Protein AF-0000000066222206 (afdb_homodimer)

Structure (mmCIF, N/CA/C/O backbone):
data_AF-0000000066222206-model_v1
#
loop_
_entity.id
_entity.type
_entity.pdbx_description
1 polymer 'Oxidoreductase swnR'
#
loop_
_atom_site.group_PDB
_atom_site.id
_atom_site.type_symbol
_atom_site.label_atom_id
_atom_site.label_alt_id
_atom_site.label_comp_id
_atom_site.label_asym_id
_atom_site.label_entity_id
_atom_site.label_seq_id
_atom_site.pdbx_PDB_ins_code
_atom_site.Cartn_x
_atom_site.Cartn_y
_atom_site.Cartn_z
_atom_site.occupancy
_atom_site.B_iso_or_equiv
_atom_site.auth_seq_id
_atom_site.auth_comp_id
_atom_site.auth_asym_id
_atom_site.auth_atom_id
_atom_site.pdbx_PDB_model_num
ATOM 1 N N . MET A 1 1 ? 0.077 32.625 26.391 1 94.25 1 MET A N 1
ATOM 2 C CA . MET A 1 1 ? 1.088 33.031 25.438 1 94.25 1 MET A CA 1
ATOM 3 C C . MET A 1 1 ? 0.457 33.844 24.312 1 94.25 1 MET A C 1
ATOM 5 O O . MET A 1 1 ? -0.756 33.812 24.094 1 94.25 1 MET A O 1
ATOM 9 N N . LYS A 1 2 ? 1.251 34.688 23.719 1 97.19 2 LYS A N 1
ATOM 10 C CA . LYS A 1 2 ? 0.819 35.375 22.5 1 97.19 2 LYS A CA 1
ATOM 11 C C . LYS A 1 2 ? 1.264 34.625 21.266 1 97.19 2 LYS A C 1
ATOM 13 O O . LYS A 1 2 ? 2.455 34.375 21.078 1 97.19 2 LYS A O 1
ATOM 18 N N . VAL A 1 3 ? 0.288 34.25 20.453 1 98.44 3 VAL A N 1
ATOM 19 C CA . VAL A 1 3 ? 0.527 33.344 19.328 1 98.44 3 VAL A CA 1
ATOM 20 C C . VAL A 1 3 ? 0.084 34 18.031 1 98.44 3 VAL A C 1
ATOM 22 O O . VAL A 1 3 ? -1.02 34.562 17.953 1 98.44 3 VAL A O 1
ATOM 25 N N . ALA A 1 4 ? 0.95 34 17.062 1 98.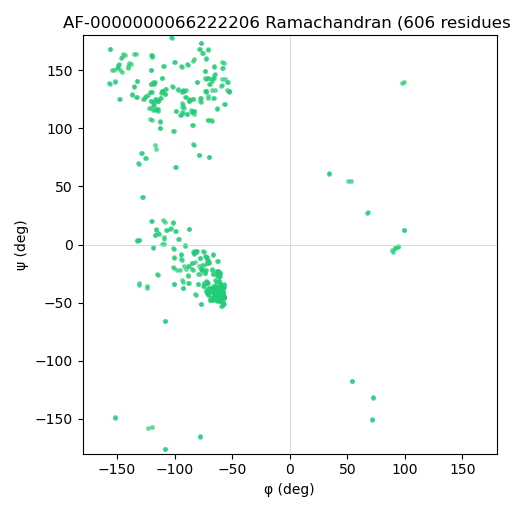56 4 ALA A N 1
ATOM 26 C CA . ALA A 1 4 ? 0.581 34.438 15.719 1 98.56 4 ALA A CA 1
ATOM 27 C C . ALA A 1 4 ? 0.076 33.281 14.859 1 98.56 4 ALA A C 1
ATOM 29 O O . ALA A 1 4 ? 0.661 32.219 14.867 1 98.56 4 ALA A O 1
ATOM 30 N N . ILE A 1 5 ? -1.009 33.469 14.195 1 98.12 5 ILE A N 1
ATOM 31 C CA . ILE A 1 5 ? -1.545 32.5 13.242 1 98.12 5 ILE A CA 1
ATOM 32 C C . ILE A 1 5 ? -1.511 33.094 11.836 1 98.12 5 ILE A C 1
ATOM 34 O O . ILE A 1 5 ? -2.152 34.125 11.57 1 98.12 5 ILE A O 1
ATOM 38 N N . ALA A 1 6 ? -0.729 32.5 10.992 1 97.81 6 ALA A N 1
ATOM 39 C CA . ALA A 1 6 ? -0.676 32.938 9.609 1 97.81 6 ALA A CA 1
ATOM 40 C C . ALA A 1 6 ? -1.799 32.344 8.781 1 97.81 6 ALA A C 1
ATOM 42 O O . ALA A 1 6 ? -1.793 31.125 8.516 1 97.81 6 ALA A O 1
ATOM 43 N N . GLY A 1 7 ? -2.656 33.125 8.32 1 94.81 7 GLY A N 1
ATOM 44 C CA . GLY A 1 7 ? -3.783 32.656 7.535 1 94.81 7 GLY A CA 1
ATOM 45 C C . GLY A 1 7 ? -5.059 32.5 8.344 1 94.81 7 GLY A C 1
ATOM 46 O O . GLY A 1 7 ? -5.02 32.094 9.508 1 94.81 7 GLY A O 1
ATOM 47 N N . TYR A 1 8 ? -6.086 32.875 7.773 1 91.38 8 TYR A N 1
ATOM 48 C CA . TYR A 1 8 ? -7.41 32.688 8.359 1 91.38 8 TYR A CA 1
ATOM 49 C C . TYR A 1 8 ? -8.258 31.75 7.492 1 91.38 8 TYR A C 1
ATOM 51 O O . TYR A 1 8 ? -9.062 32.219 6.68 1 91.38 8 TYR A O 1
ATOM 59 N N . GLY A 1 9 ? -8.039 30.5 7.699 1 87.94 9 GLY A N 1
ATOM 60 C CA . GLY A 1 9 ? -8.773 29.484 6.965 1 87.94 9 GLY A CA 1
ATOM 61 C C . GLY A 1 9 ? -9.578 28.562 7.863 1 87.94 9 GLY A C 1
ATOM 62 O O . GLY A 1 9 ? -9.977 28.953 8.961 1 87.94 9 GLY A O 1
ATOM 63 N N . ASP A 1 10 ? -9.891 27.406 7.414 1 92.62 10 ASP A N 1
ATOM 64 C CA . ASP A 1 10 ? -10.773 26.422 8.047 1 92.62 10 ASP A CA 1
ATOM 65 C C . ASP A 1 10 ? -10.266 26.047 9.438 1 92.62 10 ASP A C 1
ATOM 67 O O . ASP A 1 10 ? -10.977 26.219 10.43 1 92.62 10 ASP A O 1
ATOM 71 N N . LEU A 1 11 ? -9.039 25.703 9.508 1 95.62 11 LEU A N 1
ATOM 72 C CA . LEU A 1 11 ? -8.477 25.234 10.766 1 95.62 11 LEU A CA 1
ATOM 73 C C . LEU A 1 11 ? -8.32 26.375 11.758 1 95.62 11 LEU A C 1
ATOM 75 O O . LEU A 1 11 ? -8.477 26.188 12.961 1 95.62 11 LEU A O 1
ATOM 79 N N . THR A 1 12 ? -8.031 27.578 11.234 1 96.25 12 THR A N 1
ATOM 80 C CA . THR A 1 12 ? -7.805 28.734 12.094 1 96.25 12 THR A CA 1
ATOM 81 C C . THR A 1 12 ? -9.047 29.047 12.93 1 96.25 12 THR A C 1
ATOM 83 O O . THR A 1 12 ? -8.93 29.484 14.07 1 96.25 12 THR A O 1
ATOM 86 N N . ARG A 1 13 ? -10.195 28.812 12.383 1 95 13 ARG A N 1
ATOM 87 C CA . ARG A 1 13 ? -11.43 29.078 13.117 1 95 13 ARG A CA 1
ATOM 88 C C . ARG A 1 13 ? -11.516 28.219 14.375 1 95 13 ARG A C 1
ATOM 90 O O . ARG A 1 13 ? -11.922 28.688 15.438 1 95 13 ARG A O 1
ATOM 97 N N . TYR A 1 14 ? -11.125 26.953 14.273 1 97.25 14 TYR A N 1
ATOM 98 C CA . TYR A 1 14 ? -11.055 26.078 15.438 1 97.25 14 TYR A CA 1
ATOM 99 C C . TYR A 1 14 ? -9.992 26.562 16.422 1 97.25 14 TYR A C 1
ATOM 101 O O . TYR A 1 14 ? -10.219 26.562 17.641 1 97.25 14 TYR A O 1
ATOM 109 N N . ILE A 1 15 ? -8.852 26.984 15.852 1 97.75 15 ILE A N 1
ATOM 110 C CA . ILE A 1 15 ? -7.734 27.438 16.672 1 97.75 15 ILE A CA 1
ATOM 111 C C . ILE A 1 15 ? -8.164 28.656 17.5 1 97.75 15 ILE A C 1
ATOM 113 O O . ILE A 1 15 ? -7.898 28.719 18.703 1 97.75 15 ILE A O 1
ATOM 117 N N . CYS A 1 16 ? -8.859 29.578 16.859 1 96.25 16 CYS A N 1
ATOM 118 C CA . CYS A 1 16 ? -9.312 30.797 17.531 1 96.25 16 CYS A CA 1
ATOM 119 C C . CYS A 1 16 ? -10.172 30.438 18.75 1 96.25 16 CYS A C 1
ATOM 121 O O . CYS A 1 16 ? -9.961 30.969 19.844 1 96.25 16 CYS A O 1
ATOM 123 N N . GLU A 1 17 ? -11.062 29.516 18.562 1 95.75 17 GLU A N 1
ATOM 124 C CA . GLU A 1 17 ? -11.969 29.141 19.641 1 95.75 17 GLU A CA 1
ATOM 125 C C . GLU A 1 17 ? -11.227 28.422 20.766 1 95.75 17 GLU A C 1
ATOM 127 O O . GLU A 1 17 ? -11.352 28.781 21.938 1 95.75 17 GLU A O 1
ATOM 132 N N . GLU A 1 18 ? -10.414 27.469 20.469 1 96.94 18 GLU A N 1
ATOM 133 C CA . GLU A 1 18 ? -9.812 26.594 21.469 1 96.94 18 GLU A CA 1
ATOM 134 C C . GLU A 1 18 ? -8.625 27.266 22.156 1 96.94 18 GLU A C 1
ATOM 136 O O . GLU A 1 18 ? -8.367 27.031 23.344 1 96.94 18 GLU A O 1
ATOM 141 N N . PHE A 1 19 ? -7.891 28.094 21.375 1 97.81 19 PHE A N 1
ATOM 142 C CA . PHE A 1 19 ? -6.727 28.766 21.953 1 97.81 19 PHE A CA 1
ATOM 143 C C . PHE A 1 19 ? -7.152 29.844 22.938 1 97.81 19 PHE A C 1
ATOM 145 O O . PHE A 1 19 ? -6.551 29.984 24 1 97.81 19 PHE A O 1
ATOM 152 N N . VAL A 1 20 ? -8.195 30.594 22.578 1 96.56 20 VAL A N 1
ATOM 153 C CA . VAL A 1 20 ? -8.703 31.609 23.484 1 96.56 20 VAL A CA 1
ATOM 154 C C . VAL A 1 20 ? -9.227 30.953 24.766 1 96.56 20 VAL A C 1
ATOM 156 O O . VAL A 1 20 ? -8.969 31.422 25.875 1 96.56 20 VAL A O 1
ATOM 159 N N . GLN A 1 21 ? -9.922 29.844 24.609 1 95.62 21 GLN A N 1
ATOM 160 C CA . GLN A 1 21 ? -10.422 29.094 25.766 1 95.62 21 GLN A CA 1
ATOM 161 C C . GLN A 1 21 ? -9.273 28.594 26.641 1 95.62 21 GLN A C 1
ATOM 163 O O . GLN A 1 21 ? -9.406 28.531 27.859 1 95.62 21 GLN A O 1
ATOM 168 N N . ALA A 1 22 ? -8.148 28.312 26.047 1 96.12 22 ALA A N 1
ATOM 169 C CA . ALA A 1 22 ? -6.98 27.812 26.766 1 96.12 22 ALA A CA 1
ATOM 170 C C . ALA A 1 22 ? -6.18 28.953 27.375 1 96.12 22 ALA A C 1
ATOM 172 O O . ALA A 1 22 ? -5.176 28.719 28.062 1 96.12 22 ALA A O 1
ATOM 173 N N . GLY A 1 23 ? -6.555 30.188 27.062 1 96.19 23 GLY A N 1
ATOM 174 C CA . GLY A 1 23 ? -5.953 31.328 27.719 1 96.19 23 GLY A CA 1
ATOM 175 C C . GLY A 1 23 ? -4.867 32 26.906 1 96.19 23 GLY A C 1
ATOM 176 O O . GLY A 1 23 ? -4.117 32.844 27.406 1 96.19 23 GLY A O 1
ATOM 177 N N . HIS A 1 24 ? -4.766 31.672 25.656 1 97.31 24 HIS A N 1
ATOM 178 C CA . HIS A 1 24 ? -3.775 32.281 24.781 1 97.31 24 HIS A CA 1
ATOM 179 C C . HIS A 1 24 ? -4.332 33.562 24.125 1 97.31 24 HIS A C 1
ATOM 181 O O . HIS A 1 24 ? -5.547 33.719 24.016 1 97.31 24 HIS A O 1
ATOM 187 N N . GLU A 1 25 ? -3.49 34.406 23.781 1 97.44 25 GLU A N 1
ATOM 188 C CA . GLU A 1 25 ? -3.809 35.562 22.938 1 97.44 25 GLU A CA 1
ATOM 189 C C . GLU A 1 25 ? -3.363 35.344 21.5 1 97.44 25 GLU A C 1
ATOM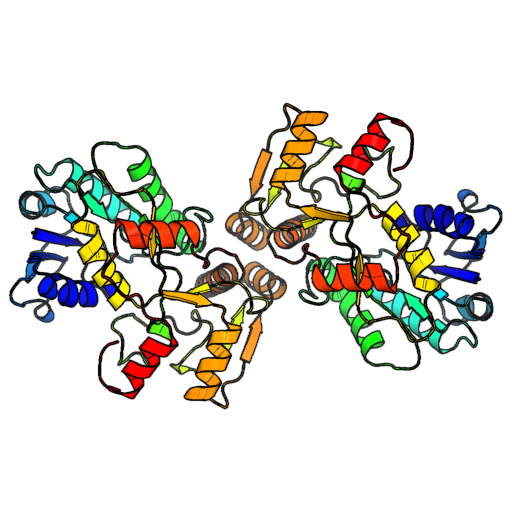 191 O O . GLU A 1 25 ? -2.256 34.875 21.25 1 97.44 25 GLU A O 1
ATOM 196 N N . LEU A 1 26 ? -4.254 35.719 20.609 1 97.69 26 LEU A N 1
ATOM 197 C CA . LEU A 1 26 ? -3.969 35.375 19.219 1 97.69 26 LEU A CA 1
ATOM 198 C C . LEU A 1 26 ? -3.842 36.656 18.375 1 97.69 26 LEU A C 1
ATOM 200 O O . LEU A 1 26 ? -4.57 37.625 18.578 1 97.69 26 LEU A O 1
ATOM 204 N N . VAL A 1 27 ? -2.91 36.625 17.5 1 97.06 27 VAL A N 1
ATOM 205 C CA . VAL A 1 27 ? -2.818 37.625 16.422 1 97.06 27 VAL A CA 1
ATOM 206 C C . VAL A 1 27 ? -2.943 36.938 15.07 1 97.06 27 VAL A C 1
ATOM 208 O O . VAL A 1 27 ? -2.092 36.125 14.703 1 97.06 27 VAL A O 1
ATOM 211 N N . ILE A 1 28 ? -3.961 37.25 14.359 1 97.25 28 ILE A N 1
ATOM 212 C CA . ILE A 1 28 ? -4.203 36.625 13.07 1 97.25 28 ILE A CA 1
ATOM 213 C C . ILE A 1 28 ? -3.57 37.438 11.953 1 97.25 28 ILE A C 1
ATOM 215 O O . ILE A 1 28 ? -3.928 38.625 11.766 1 97.25 28 ILE A O 1
ATOM 219 N N . LEU A 1 29 ? -2.611 36.844 11.25 1 96.94 29 LEU A N 1
ATOM 220 C CA . LEU A 1 29 ? -1.993 37.469 10.086 1 96.94 29 LEU A CA 1
ATOM 221 C C . LEU A 1 29 ? -2.836 37.25 8.836 1 96.94 29 LEU A C 1
ATOM 223 O O . LEU A 1 29 ? -3.035 36.125 8.406 1 96.94 29 LEU A O 1
ATOM 227 N N . THR A 1 30 ? -3.359 38.281 8.281 1 94.62 30 THR A N 1
ATOM 228 C CA . THR A 1 30 ? -4.238 38.188 7.121 1 94.62 30 THR A CA 1
ATOM 229 C C . THR A 1 30 ? -3.941 39.312 6.125 1 94.62 30 THR A C 1
ATOM 231 O O . THR A 1 30 ? -3.371 40.344 6.488 1 94.62 30 THR A O 1
ATOM 234 N N . ARG A 1 31 ? -4.309 39.062 4.848 1 93.06 31 ARG A N 1
ATOM 235 C CA . ARG A 1 31 ? -4.035 40.062 3.799 1 93.06 31 ARG A CA 1
ATOM 236 C C . ARG A 1 31 ? -5.062 41.188 3.82 1 93.06 31 ARG A C 1
ATOM 238 O O . ARG A 1 31 ? -4.801 42.281 3.309 1 93.06 31 ARG A O 1
ATOM 245 N N . SER A 1 32 ? -6.277 40.875 4.336 1 91.69 32 SER A N 1
ATOM 246 C CA . SER A 1 32 ? -7.34 41.875 4.441 1 91.69 32 SER A CA 1
ATOM 247 C C . SER A 1 32 ? -8.102 41.719 5.758 1 91.69 32 SER A C 1
ATOM 249 O O . SER A 1 32 ? -8.172 40.625 6.328 1 91.69 32 SER A O 1
ATOM 251 N N . PHE A 1 33 ? -8.578 42.781 6.145 1 90.06 33 PHE A N 1
ATOM 252 C CA . PHE A 1 33 ? -9.305 42.812 7.41 1 90.06 33 PHE A CA 1
ATOM 253 C C . PHE A 1 33 ? -10.562 41.969 7.336 1 90.06 33 PHE A C 1
ATOM 255 O O . PHE A 1 33 ? -11.297 42 6.348 1 90.06 33 PHE A O 1
ATOM 262 N N . LYS A 1 34 ? -10.758 41.156 8.328 1 88.06 34 LYS A N 1
ATOM 263 C CA . LYS A 1 34 ? -11.93 40.281 8.43 1 88.06 34 LYS A CA 1
ATOM 264 C C . LYS A 1 34 ? -12.727 40.594 9.703 1 88.06 34 LYS A C 1
ATOM 266 O O . LYS A 1 34 ? -12.359 40.125 10.789 1 88.06 34 LYS A O 1
ATOM 271 N N . PRO A 1 35 ? -13.828 41.188 9.609 1 85.81 35 PRO A N 1
ATOM 272 C CA . PRO A 1 35 ? -14.609 41.562 10.781 1 85.81 35 PRO A CA 1
ATOM 273 C C . PRO A 1 35 ? -15.031 40.375 11.633 1 85.81 35 PRO A C 1
ATOM 275 O O . PRO A 1 35 ? -15.188 40.531 12.852 1 85.81 35 PRO A O 1
ATOM 278 N N . GLN A 1 36 ? -15.125 39.219 11.07 1 83.31 36 GLN A N 1
ATOM 279 C CA . GLN A 1 36 ? -15.633 38.031 11.758 1 83.31 36 GLN A CA 1
ATOM 280 C C . GLN A 1 36 ? -14.625 37.5 12.773 1 83.31 36 GLN A C 1
ATOM 282 O O . GLN A 1 36 ? -14.961 36.688 13.633 1 83.31 36 GLN A O 1
ATOM 287 N N . ILE A 1 37 ? -13.461 38.031 12.695 1 83.69 37 ILE A N 1
ATOM 288 C CA . ILE A 1 37 ? -12.391 37.531 13.555 1 83.69 37 ILE A CA 1
ATOM 289 C C . ILE A 1 37 ? -12.352 38.344 14.852 1 83.69 37 ILE A C 1
ATOM 291 O O . ILE A 1 37 ? -11.836 37.844 15.867 1 83.69 37 ILE A O 1
ATOM 295 N N . GLU A 1 38 ? -12.883 39.438 14.906 1 78.62 38 GLU A N 1
ATOM 296 C CA . GLU A 1 38 ? -12.727 40.344 16.047 1 78.62 38 GLU A CA 1
ATOM 297 C C . GLU A 1 38 ? -13.43 39.781 17.281 1 78.62 38 GLU A C 1
ATOM 299 O O . GLU A 1 38 ? -14.656 39.625 17.297 1 78.62 38 GLU A O 1
ATOM 304 N N . SER A 1 39 ? -12.711 39.344 18.172 1 85.81 39 SER A N 1
ATOM 305 C CA . SER A 1 39 ? -13.156 38.812 19.469 1 85.81 39 SER A CA 1
ATOM 306 C C . SER A 1 39 ? -12.109 39.062 20.547 1 85.81 39 SER A C 1
ATOM 308 O O . SER A 1 39 ? -10.93 39.281 20.234 1 85.81 39 SER A O 1
ATOM 310 N N . PRO A 1 40 ? -12.594 39.125 21.812 1 89.31 40 PRO A N 1
ATOM 311 C CA . PRO A 1 40 ? -11.586 39.281 22.875 1 89.31 40 PRO A CA 1
ATOM 312 C C . PRO A 1 40 ? -10.492 38.219 22.797 1 89.31 40 PRO A C 1
ATOM 314 O O . PRO A 1 40 ? -10.789 37.031 22.594 1 89.31 40 PRO A O 1
ATOM 317 N N . GLY A 1 41 ? -9.32 38.625 22.875 1 93.75 41 GLY A N 1
ATOM 318 C CA . GLY A 1 41 ? -8.188 37.719 22.859 1 93.75 41 GLY A CA 1
ATOM 319 C C . GLY A 1 41 ? -7.637 37.469 21.469 1 93.75 41 GLY A C 1
ATOM 320 O O . GLY A 1 41 ? -6.609 36.812 21.312 1 93.75 41 GLY A O 1
ATOM 321 N N . ILE A 1 42 ? -8.312 38.062 20.5 1 96.31 42 ILE A N 1
ATOM 322 C CA . ILE A 1 42 ? -7.875 37.875 19.109 1 96.31 42 ILE A CA 1
ATOM 323 C C . ILE A 1 42 ? -7.691 39.219 18.453 1 96.31 42 ILE A C 1
ATOM 325 O O . ILE A 1 42 ? -8.602 40.062 18.453 1 96.31 42 ILE A O 1
ATOM 329 N N . SER A 1 43 ? -6.629 39.5 17.922 1 94.81 43 SER A N 1
ATOM 330 C CA . SER A 1 43 ? -6.359 40.688 17.109 1 94.81 43 SER A CA 1
ATOM 331 C C . SER A 1 43 ? -5.945 40.281 15.695 1 94.81 43 SER A C 1
ATOM 333 O O . SER A 1 43 ? -5.656 39.125 15.43 1 94.81 43 SER A O 1
ATOM 335 N N . GLN A 1 44 ? -6.023 41.219 14.82 1 95.31 44 GLN A N 1
ATOM 336 C CA . GLN A 1 44 ? -5.629 41 13.438 1 95.31 44 GLN A CA 1
ATOM 337 C C . GLN A 1 44 ? -4.449 41.875 13.047 1 95.31 44 GLN A C 1
ATOM 339 O O . GLN A 1 44 ? -4.344 43.031 13.516 1 95.31 44 GLN A O 1
ATOM 344 N N . ALA A 1 45 ? -3.586 41.375 12.344 1 95.38 45 ALA A N 1
ATOM 345 C CA . ALA A 1 45 ? -2.496 42.125 11.734 1 95.38 45 ALA A CA 1
ATOM 346 C C . ALA A 1 45 ? -2.504 41.969 10.211 1 95.38 45 ALA A C 1
ATOM 348 O O . ALA A 1 45 ? -2.359 40.875 9.695 1 95.38 45 ALA A O 1
ATOM 349 N N . ILE A 1 46 ? -2.691 43.062 9.516 1 95.69 46 ILE A N 1
ATOM 350 C CA . ILE A 1 46 ? -2.727 43.062 8.055 1 95.69 46 ILE A CA 1
ATOM 351 C C . ILE A 1 46 ? -1.306 42.969 7.508 1 95.69 46 ILE A C 1
ATOM 353 O O . ILE A 1 46 ? -0.425 43.719 7.914 1 95.69 46 ILE A O 1
ATOM 357 N N . THR A 1 47 ? -1.08 41.969 6.621 1 96.38 47 THR A N 1
ATOM 358 C CA . THR A 1 47 ? 0.254 41.75 6.078 1 96.38 47 THR A CA 1
ATOM 359 C C . THR A 1 47 ? 0.173 41.219 4.641 1 96.38 47 THR A C 1
ATOM 361 O O . THR A 1 47 ? -0.817 40.594 4.258 1 96.38 47 THR A O 1
ATOM 364 N N . ASP A 1 48 ? 1.153 41.531 3.84 1 95.25 48 ASP A N 1
ATOM 365 C CA . ASP A 1 48 ? 1.325 40.906 2.531 1 95.25 48 ASP A CA 1
ATOM 366 C C . ASP A 1 48 ? 2.373 39.812 2.58 1 95.25 48 ASP A C 1
ATOM 368 O O . ASP A 1 48 ? 2.881 39.375 1.542 1 95.25 48 ASP A O 1
ATOM 372 N N . TYR A 1 49 ? 2.777 39.438 3.793 1 95.88 49 TYR A N 1
ATOM 373 C CA . TYR A 1 49 ? 3.676 38.312 4.094 1 95.88 49 TYR A CA 1
ATOM 374 C C . TYR A 1 49 ? 5.082 38.594 3.578 1 95.88 49 TYR A C 1
ATOM 376 O O . TYR A 1 49 ? 5.777 37.688 3.125 1 95.88 49 TYR A O 1
ATOM 384 N N . THR A 1 50 ? 5.445 39.875 3.5 1 96.44 50 THR A N 1
ATOM 385 C CA . THR A 1 50 ? 6.844 40.281 3.371 1 96.44 50 THR A CA 1
ATOM 386 C C . THR A 1 50 ? 7.512 40.344 4.738 1 96.44 50 THR A C 1
ATOM 388 O O . THR A 1 50 ? 6.836 40.469 5.762 1 96.44 50 THR A O 1
ATOM 391 N N . ILE A 1 51 ? 8.773 40.25 4.676 1 96.19 51 ILE A N 1
ATOM 392 C CA . ILE A 1 51 ? 9.531 40.281 5.926 1 96.19 51 ILE A CA 1
ATOM 393 C C . ILE A 1 51 ? 9.219 41.562 6.691 1 96.19 51 ILE A C 1
ATOM 395 O O . ILE A 1 51 ? 8.961 41.531 7.898 1 96.19 51 ILE A O 1
ATOM 399 N N . SER A 1 52 ? 9.195 42.625 6.039 1 96 52 SER A N 1
ATOM 400 C CA . SER A 1 52 ? 8.992 43.938 6.668 1 96 52 SER A CA 1
ATOM 401 C C . SER A 1 52 ? 7.605 44.031 7.305 1 96 52 SER A C 1
ATOM 403 O O . SER A 1 52 ? 7.445 44.625 8.367 1 96 52 SER A O 1
ATOM 405 N N . SER A 1 53 ? 6.645 43.406 6.703 1 96.5 53 SER A N 1
ATOM 406 C CA . SER A 1 53 ? 5.273 43.531 7.195 1 96.5 53 SER A CA 1
ATOM 407 C C . SER A 1 53 ? 5.043 42.562 8.367 1 96.5 53 SER A C 1
ATOM 409 O O . SER A 1 53 ? 4.086 42.75 9.133 1 96.5 53 SER A O 1
ATOM 411 N N . LEU A 1 54 ? 5.926 41.594 8.562 1 97.56 54 LEU A N 1
ATOM 412 C CA . LEU A 1 54 ? 5.734 40.562 9.594 1 97.56 54 LEU A CA 1
ATOM 413 C C . LEU A 1 54 ? 6.523 40.906 10.852 1 97.56 54 LEU A C 1
ATOM 415 O O . LEU A 1 54 ? 6.184 40.469 11.945 1 97.56 54 LEU A O 1
ATOM 419 N N . LYS A 1 55 ? 7.523 41.719 10.719 1 95.88 55 LYS A N 1
ATOM 420 C CA . LYS A 1 55 ? 8.539 41.938 11.742 1 95.88 55 LYS A CA 1
ATOM 421 C C . LYS A 1 55 ? 7.906 42.469 13.031 1 95.88 55 LYS A C 1
ATOM 423 O O . LYS A 1 55 ? 8.117 41.906 14.109 1 95.88 55 LYS A O 1
ATOM 428 N N . ALA A 1 56 ? 7.141 43.531 12.922 1 94.75 56 ALA A N 1
ATOM 429 C CA . ALA A 1 56 ? 6.586 44.188 14.102 1 94.75 56 ALA A CA 1
ATOM 430 C C . ALA A 1 56 ? 5.648 43.25 14.859 1 94.75 56 ALA A C 1
ATOM 432 O O . ALA A 1 56 ? 5.688 43.156 16.094 1 94.75 56 ALA A O 1
ATOM 433 N N . THR A 1 57 ? 4.793 42.594 14.141 1 95.88 57 THR A N 1
ATOM 434 C CA . THR A 1 57 ? 3.807 41.719 14.758 1 95.88 57 THR A CA 1
ATOM 435 C C . THR A 1 57 ? 4.492 40.531 15.445 1 95.88 57 THR A C 1
ATOM 437 O O . THR A 1 57 ? 4.145 40.188 16.578 1 95.88 57 THR A O 1
ATOM 440 N N . LEU A 1 58 ? 5.488 39.906 14.828 1 97.75 58 LEU A N 1
ATOM 441 C CA . LEU A 1 58 ? 6.125 38.688 15.352 1 97.75 58 LEU A CA 1
ATOM 442 C C . LEU A 1 58 ? 7.062 39.031 16.5 1 97.75 58 LEU A C 1
ATOM 444 O O . LEU A 1 58 ? 7.426 38.156 17.281 1 97.75 58 LEU A O 1
ATOM 448 N N . ALA A 1 59 ? 7.453 40.344 16.625 1 96.5 59 ALA A N 1
ATOM 449 C CA . ALA A 1 59 ? 8.344 40.75 17.703 1 96.5 59 ALA A CA 1
ATOM 450 C C . ALA A 1 59 ? 7.684 40.531 19.062 1 96.5 59 ALA A C 1
ATOM 452 O O . ALA A 1 59 ? 8.375 40.406 20.078 1 96.5 59 ALA A O 1
ATOM 453 N N . ASP A 1 60 ? 6.371 40.5 19.047 1 95.25 60 ASP A N 1
ATOM 454 C CA . ASP A 1 60 ? 5.641 40.406 20.312 1 95.25 60 ASP A CA 1
ATOM 455 C C . ASP A 1 60 ? 4.988 39.031 20.469 1 95.25 60 ASP A C 1
ATOM 457 O O . ASP A 1 60 ? 4.191 38.812 21.375 1 95.25 60 ASP A O 1
ATOM 461 N N . CYS A 1 61 ? 5.227 38.094 19.609 1 97.94 61 CYS A N 1
ATOM 462 C CA . CYS A 1 61 ? 4.645 36.75 19.656 1 97.94 61 CYS A CA 1
ATOM 463 C C . CYS A 1 61 ? 5.695 35.719 20.016 1 97.94 61 CYS A C 1
ATOM 465 O O . CYS A 1 61 ? 6.883 35.906 19.75 1 97.94 61 CYS A O 1
ATOM 467 N N . GLU A 1 62 ? 5.289 34.625 20.594 1 97.81 62 GLU A N 1
ATOM 468 C CA . GLU A 1 62 ? 6.215 33.594 21 1 97.81 62 GLU A CA 1
ATOM 469 C C . GLU A 1 62 ? 6.227 32.438 19.984 1 97.81 62 GLU A C 1
ATOM 471 O O . GLU A 1 62 ? 7.242 31.75 19.828 1 97.81 62 GLU A O 1
ATOM 476 N N . VAL A 1 63 ? 5.125 32.188 19.422 1 98.56 63 VAL A N 1
ATOM 477 C CA . VAL A 1 63 ? 4.949 31.078 18.5 1 98.56 63 VAL A CA 1
ATOM 478 C C . VAL A 1 63 ? 4.219 31.562 17.25 1 98.56 63 VAL A C 1
ATOM 480 O O . VAL A 1 63 ? 3.342 32.406 17.328 1 98.56 63 VAL A O 1
ATOM 483 N N . LEU A 1 64 ? 4.625 31.078 16.109 1 98.81 64 LEU A N 1
ATOM 484 C CA . LEU A 1 64 ? 3.922 31.266 14.844 1 98.81 64 LEU A CA 1
ATOM 485 C C . LEU A 1 64 ? 3.387 29.938 14.32 1 98.81 64 LEU A C 1
ATOM 487 O O . LEU A 1 64 ? 4.137 28.969 14.195 1 98.81 64 LEU A O 1
ATOM 491 N N . ILE A 1 65 ? 2.102 29.828 14.07 1 98.75 65 ILE A N 1
ATOM 492 C CA . ILE A 1 65 ? 1.456 28.688 13.43 1 98.75 65 ILE A CA 1
ATOM 493 C C . ILE A 1 65 ? 0.875 29.109 12.078 1 98.75 65 ILE A C 1
ATOM 495 O O . ILE A 1 65 ? 0.144 30.109 12 1 98.75 65 ILE A O 1
ATOM 499 N N . SER A 1 66 ? 1.27 28.438 11.062 1 98.44 66 SER A N 1
ATOM 500 C CA . SER A 1 66 ? 0.706 28.734 9.75 1 98.44 66 SER A CA 1
ATOM 501 C C . SER A 1 66 ? -0.427 27.766 9.406 1 98.44 66 SER A C 1
ATOM 503 O O . SER A 1 66 ? -0.329 26.562 9.672 1 98.44 66 SER A O 1
ATOM 505 N N . THR A 1 67 ? -1.519 28.234 8.93 1 97 67 THR A N 1
ATOM 506 C CA . THR A 1 67 ? -2.617 27.422 8.406 1 97 67 THR A CA 1
ATOM 507 C C . THR A 1 67 ? -2.891 27.75 6.945 1 97 67 THR A C 1
ATOM 509 O O . THR A 1 67 ? -3.982 27.5 6.438 1 97 67 THR A O 1
ATOM 512 N N . ILE A 1 68 ? -1.918 28.328 6.312 1 93.62 68 ILE A N 1
ATOM 513 C CA . ILE A 1 68 ? -2.049 28.719 4.91 1 93.62 68 ILE A CA 1
ATOM 514 C C . ILE A 1 68 ? -2.047 27.469 4.035 1 93.62 68 ILE A C 1
ATOM 516 O O . ILE A 1 68 ? -1.055 26.734 3.984 1 93.62 68 ILE A O 1
ATOM 520 N N . GLY A 1 69 ? -3.195 27.141 3.508 1 86.19 69 GLY A N 1
ATOM 521 C CA . GLY A 1 69 ? -3.318 25.969 2.648 1 86.19 69 GLY A CA 1
ATOM 522 C C . GLY A 1 69 ? -3.309 26.312 1.17 1 86.19 69 GLY A C 1
ATOM 523 O O . GLY A 1 69 ? -4.309 26.125 0.475 1 86.19 69 GLY A O 1
ATOM 524 N N . ASP A 1 70 ? -2.24 26.797 0.603 1 82.69 70 ASP A N 1
ATOM 525 C CA . ASP A 1 70 ? -2.076 27.109 -0.813 1 82.69 70 ASP A CA 1
ATOM 526 C C . ASP A 1 70 ? -1.459 25.938 -1.568 1 82.69 70 ASP A C 1
ATOM 528 O O . ASP A 1 70 ? -0.523 25.297 -1.08 1 82.69 70 ASP A O 1
ATOM 532 N N . MET A 1 71 ? -2.064 25.625 -2.664 1 83.75 71 MET A N 1
ATOM 533 C CA . MET A 1 71 ? -1.577 24.469 -3.43 1 83.75 71 MET A CA 1
ATOM 534 C C . MET A 1 71 ? -0.645 24.922 -4.551 1 83.75 71 MET A C 1
ATOM 536 O O . MET A 1 71 ? -0.228 24.109 -5.379 1 83.75 71 MET A O 1
ATOM 540 N N . SER A 1 72 ? -0.382 26.156 -4.559 1 87.75 72 SER A N 1
ATOM 541 C CA . SER A 1 72 ? 0.521 26.703 -5.566 1 87.75 72 SER A CA 1
ATOM 542 C C . SER A 1 72 ? 1.9 26.984 -4.98 1 87.75 72 SER A C 1
ATOM 544 O O . SER A 1 72 ? 2.123 26.781 -3.783 1 87.75 72 SER A O 1
ATOM 546 N N . ASN A 1 73 ? 2.744 27.438 -5.852 1 89.94 73 ASN A N 1
ATOM 547 C CA . ASN A 1 73 ? 4.105 27.766 -5.449 1 89.94 73 ASN A CA 1
ATOM 548 C C . ASN A 1 73 ? 4.129 28.906 -4.434 1 89.94 73 ASN A C 1
ATOM 550 O O . ASN A 1 73 ? 5.145 29.141 -3.775 1 89.94 73 ASN A O 1
ATOM 554 N N . ALA A 1 74 ? 3.045 29.531 -4.344 1 92.12 74 ALA A N 1
ATOM 555 C CA . ALA A 1 74 ? 2.951 30.609 -3.352 1 92.12 74 ALA A CA 1
ATOM 556 C C . ALA A 1 74 ? 3.111 30.047 -1.938 1 92.12 74 ALA A C 1
ATOM 558 O O . ALA A 1 74 ? 3.607 30.75 -1.047 1 92.12 74 ALA A O 1
ATOM 559 N N . TYR A 1 75 ? 2.781 28.844 -1.773 1 95.31 75 TYR A N 1
ATOM 560 C CA . TYR A 1 75 ? 2.967 28.188 -0.48 1 95.31 75 TYR A CA 1
ATOM 561 C C . TYR A 1 75 ? 4.43 28.234 -0.057 1 95.31 75 TYR A C 1
ATOM 563 O O . TYR A 1 75 ? 4.75 28.641 1.063 1 95.31 75 TYR A O 1
ATOM 571 N N . THR A 1 76 ? 5.301 27.828 -0.953 1 97 76 THR A N 1
ATOM 572 C CA . THR A 1 76 ? 6.727 27.734 -0.66 1 97 76 THR A CA 1
ATOM 573 C C . THR A 1 76 ? 7.301 29.094 -0.308 1 97 76 THR A C 1
ATOM 575 O O . THR A 1 76 ? 7.988 29.25 0.705 1 97 76 THR A O 1
ATOM 578 N N . SER A 1 77 ? 6.984 30.062 -1.081 1 96.56 77 SER A N 1
ATOM 579 C CA . SER A 1 77 ? 7.527 31.406 -0.893 1 96.56 77 SER A CA 1
ATOM 580 C C . SER A 1 77 ? 7.059 32 0.427 1 96.56 77 SER A C 1
ATOM 582 O O . SER A 1 77 ? 7.859 32.562 1.182 1 96.56 77 SER A O 1
ATOM 584 N N . VAL A 1 78 ? 5.809 31.891 0.666 1 97.19 78 VAL A N 1
ATOM 585 C CA . VAL A 1 78 ? 5.238 32.469 1.874 1 97.19 78 VAL A CA 1
ATOM 586 C C . VAL A 1 78 ? 5.844 31.797 3.107 1 97.19 78 VAL A C 1
ATOM 588 O O . VAL A 1 78 ? 6.199 32.469 4.074 1 97.19 78 VAL A O 1
ATOM 591 N N . HIS A 1 79 ? 6 30.516 3.102 1 98.19 79 HIS A N 1
ATOM 592 C CA . HIS A 1 79 ? 6.516 29.812 4.27 1 98.19 79 HIS A CA 1
ATOM 593 C C . HIS A 1 79 ? 8.008 30.062 4.461 1 98.19 79 HIS A C 1
ATOM 595 O O . HIS A 1 79 ? 8.492 30.109 5.594 1 98.19 79 HIS A O 1
ATOM 601 N N . HIS A 1 80 ? 8.75 30.266 3.34 1 98 80 HIS A N 1
ATOM 602 C CA . HIS A 1 80 ? 10.133 30.688 3.492 1 98 80 HIS A CA 1
ATOM 603 C C . HIS A 1 80 ? 10.227 32.062 4.168 1 98 80 HIS A C 1
ATOM 605 O O . HIS A 1 80 ? 11.086 32.281 5.02 1 98 80 HIS A O 1
ATOM 611 N N . THR A 1 81 ? 9.344 32.906 3.771 1 98.06 81 THR A N 1
ATOM 612 C CA . THR A 1 81 ? 9.305 34.219 4.383 1 98.06 81 THR A CA 1
ATOM 613 C C . THR A 1 81 ? 8.945 34.125 5.863 1 98.06 81 THR A C 1
ATOM 615 O O . THR A 1 81 ? 9.531 34.812 6.699 1 98.06 81 THR A O 1
ATOM 618 N N . LEU A 1 82 ? 7.973 33.281 6.188 1 98.5 82 LEU A N 1
ATOM 619 C CA . LEU A 1 82 ? 7.578 33.094 7.578 1 98.5 82 LEU A CA 1
ATOM 620 C C . LEU A 1 82 ? 8.742 32.562 8.406 1 98.5 82 LEU A C 1
ATOM 622 O O . LEU A 1 82 ? 8.977 33.031 9.523 1 98.5 82 LEU A O 1
ATOM 626 N N . ILE A 1 83 ? 9.469 31.594 7.832 1 98.5 83 ILE A N 1
ATOM 627 C CA . ILE A 1 83 ? 10.633 31.016 8.508 1 98.5 83 ILE A CA 1
ATOM 628 C C . ILE A 1 83 ? 11.664 32.125 8.773 1 98.5 83 ILE A C 1
ATOM 630 O O . ILE A 1 83 ? 12.133 32.281 9.898 1 98.5 83 ILE A O 1
ATOM 634 N N . GLN A 1 84 ? 11.938 32.906 7.781 1 98.06 84 GLN A N 1
ATOM 635 C CA . GLN A 1 84 ? 12.922 33.969 7.91 1 98.06 84 GLN A CA 1
ATOM 636 C C . GLN A 1 84 ? 12.484 35.031 8.938 1 98.06 84 GLN A C 1
ATOM 638 O O . GLN A 1 84 ? 13.289 35.5 9.734 1 98.06 84 GLN A O 1
ATOM 643 N N . ALA A 1 85 ? 11.227 35.375 8.867 1 98.25 85 ALA A N 1
ATOM 644 C CA . ALA A 1 85 ? 10.688 36.344 9.805 1 98.25 85 ALA A CA 1
ATOM 645 C C . ALA A 1 85 ? 10.828 35.844 11.25 1 98.25 85 ALA A C 1
ATOM 647 O O . ALA A 1 85 ? 11.156 36.625 12.141 1 98.25 85 ALA A O 1
ATOM 648 N N . CYS A 1 86 ? 10.547 34.594 11.484 1 98.31 86 CYS A N 1
ATOM 649 C CA . CYS A 1 86 ? 10.719 34 12.812 1 98.31 86 CYS A CA 1
ATOM 650 C C . CYS A 1 86 ? 12.188 34.031 13.234 1 98.31 86 CYS A C 1
ATOM 652 O O . CYS A 1 86 ? 12.508 34.344 14.375 1 98.31 86 CYS A O 1
ATOM 654 N N . GLN A 1 87 ? 13.023 33.688 12.305 1 97.5 87 GLN A N 1
ATOM 655 C CA . GLN A 1 87 ? 14.453 33.656 12.594 1 97.5 87 GLN A CA 1
ATOM 656 C C . GLN A 1 87 ? 14.961 35.031 13 1 97.5 87 GLN A C 1
ATOM 658 O O . GLN A 1 87 ? 15.844 35.156 13.852 1 97.5 87 GLN A O 1
ATOM 663 N N . GLU A 1 88 ? 14.391 36.031 12.445 1 97.06 88 GLU A N 1
ATOM 664 C CA . GLU A 1 88 ? 14.828 37.406 12.695 1 97.06 88 GLU A CA 1
ATOM 665 C C . GLU A 1 88 ? 14.125 38 13.906 1 97.06 88 GLU A C 1
ATOM 667 O O . GLU A 1 88 ? 14.555 39.031 14.438 1 97.06 88 GLU A O 1
ATOM 672 N N . SER A 1 89 ? 13.062 37.406 14.266 1 97.56 89 SER A N 1
ATOM 673 C CA . SER A 1 89 ? 12.312 37.906 15.414 1 97.56 89 SER A CA 1
ATOM 674 C C . SER A 1 89 ? 13.078 37.719 16.719 1 97.56 89 SER A C 1
ATOM 676 O O . SER A 1 89 ? 13.742 36.688 16.906 1 97.56 89 SER A O 1
ATOM 678 N N . PRO A 1 90 ? 13.039 38.656 17.641 1 96 90 PRO A N 1
ATOM 679 C CA . PRO A 1 90 ? 13.703 38.5 18.938 1 96 90 PRO A CA 1
ATOM 680 C C . PRO A 1 90 ? 12.977 37.5 19.844 1 96 90 PRO A C 1
ATOM 682 O O . PRO A 1 90 ? 13.586 36.906 20.734 1 96 90 PRO A O 1
ATOM 685 N N . LYS A 1 91 ? 11.719 37.281 19.578 1 96.81 91 LYS A N 1
ATOM 686 C CA . LYS A 1 91 ? 10.922 36.5 20.531 1 96.81 91 LYS A CA 1
ATOM 687 C C . LYS A 1 91 ? 10.273 35.312 19.875 1 96.81 91 LYS A C 1
ATOM 689 O O . LYS A 1 91 ? 10.203 34.219 20.469 1 96.81 91 LYS A O 1
ATOM 694 N N . CYS A 1 92 ? 9.828 35.375 18.656 1 98.06 92 CYS A N 1
ATOM 695 C CA . CYS A 1 92 ? 9.086 34.344 17.953 1 98.06 92 CYS A CA 1
ATOM 696 C C . CYS A 1 92 ? 10.023 33.312 17.344 1 98.06 92 CYS A C 1
ATOM 698 O O . CYS A 1 92 ? 10.273 33.312 16.141 1 98.06 92 CYS A O 1
ATOM 700 N N . LYS A 1 93 ? 10.367 32.312 18.188 1 97.94 93 LYS A N 1
ATOM 701 C CA . LYS A 1 93 ? 11.406 31.359 17.766 1 97.94 93 LYS A CA 1
ATOM 702 C C . LYS A 1 93 ? 10.852 29.953 17.641 1 97.94 93 LYS A C 1
ATOM 704 O O . LYS A 1 93 ? 11.609 28.984 17.562 1 97.94 93 LYS A O 1
ATOM 709 N N . ARG A 1 94 ? 9.531 29.797 17.641 1 98.56 94 ARG A N 1
ATOM 710 C CA . ARG A 1 94 ? 8.859 28.516 17.453 1 98.56 94 ARG A CA 1
ATOM 711 C C . ARG A 1 94 ? 7.844 28.578 16.312 1 98.56 94 ARG A C 1
ATOM 713 O O . ARG A 1 94 ? 6.984 29.469 16.297 1 98.56 94 ARG A O 1
ATOM 720 N N . PHE A 1 95 ? 7.98 27.656 15.383 1 98.81 95 PHE A N 1
ATOM 721 C CA . PHE A 1 95 ? 7.199 27.734 14.156 1 98.81 95 PHE A CA 1
ATOM 722 C C . PHE A 1 95 ? 6.566 26.391 13.82 1 98.81 95 PHE A C 1
ATOM 724 O O . PHE A 1 95 ? 7.242 25.359 13.828 1 98.81 95 PHE A O 1
ATOM 731 N N . ILE A 1 96 ? 5.285 26.344 13.609 1 98.75 96 ILE A N 1
ATOM 732 C CA . ILE A 1 96 ? 4.543 25.203 13.078 1 98.75 96 ILE A CA 1
ATOM 733 C C . ILE A 1 96 ? 4.004 25.547 11.688 1 98.75 96 ILE A C 1
ATOM 735 O O . ILE A 1 96 ? 3.064 26.328 11.562 1 98.75 96 ILE A O 1
ATOM 739 N N . PRO A 1 97 ? 4.578 25.016 10.672 1 98.19 97 PRO A N 1
ATOM 740 C CA . PRO A 1 97 ? 4.113 25.297 9.312 1 98.19 97 PRO A CA 1
ATOM 741 C C . PRO A 1 97 ? 2.768 24.656 9 1 98.19 97 PRO A C 1
ATOM 743 O O . PRO A 1 97 ? 2.316 23.766 9.734 1 98.19 97 PRO A O 1
ATOM 746 N N . ALA A 1 98 ? 2.184 25.062 7.922 1 96.31 98 ALA A N 1
ATOM 747 C CA . ALA A 1 98 ? 0.887 24.547 7.492 1 96.31 98 ALA A CA 1
ATOM 748 C C . ALA A 1 98 ? 1.031 23.188 6.836 1 96.31 98 ALA A C 1
ATOM 750 O O . ALA A 1 98 ? 0.883 23.047 5.617 1 96.31 98 ALA A O 1
ATOM 751 N N . GLU A 1 99 ? 1.203 22.172 7.598 1 93 99 GLU A N 1
ATOM 752 C CA . GLU A 1 99 ? 1.257 20.781 7.133 1 93 99 GLU A CA 1
ATOM 753 C C . GLU A 1 99 ? 0.004 20.016 7.539 1 93 99 GLU A C 1
ATOM 755 O O . GLU A 1 99 ? -0.869 19.75 6.711 1 93 99 GLU A O 1
ATOM 760 N N . PHE A 1 100 ? -0.309 19.766 8.641 1 95.38 100 PHE A N 1
ATOM 761 C CA . PHE A 1 100 ? -1.391 18.969 9.195 1 95.38 100 PHE A CA 1
ATOM 762 C C . PHE A 1 100 ? -1.705 17.781 8.289 1 95.38 100 PHE A C 1
ATOM 764 O O . PHE A 1 100 ? -2.82 17.656 7.781 1 95.38 100 PHE A O 1
ATOM 771 N N . ALA A 1 101 ? -0.68 16.984 8.148 1 94.69 101 ALA A N 1
ATOM 772 C CA . ALA A 1 101 ? -0.604 16 7.078 1 94.69 101 ALA A CA 1
ATOM 773 C C . ALA A 1 101 ? -0.78 14.586 7.621 1 94.69 101 ALA A C 1
ATOM 775 O O . ALA A 1 101 ? -1.138 14.406 8.789 1 94.69 101 ALA A O 1
ATOM 776 N N . VAL A 1 102 ? -0.652 13.648 6.758 1 97.12 102 VAL A N 1
ATOM 777 C CA . VAL A 1 102 ? -0.557 12.227 7.094 1 97.12 102 VAL A CA 1
ATOM 778 C C . VAL A 1 102 ? 0.848 11.906 7.598 1 97.12 102 VAL A C 1
ATOM 780 O O . VAL A 1 102 ? 1.566 12.805 8.055 1 97.12 102 VAL A O 1
ATOM 783 N N . ASN A 1 103 ? 1.252 10.688 7.684 1 98 103 ASN A N 1
ATOM 784 C CA . ASN A 1 103 ? 2.572 10.273 8.156 1 98 103 ASN A CA 1
ATOM 785 C C . ASN A 1 103 ? 3.662 10.641 7.148 1 98 103 ASN A C 1
ATOM 787 O O . ASN A 1 103 ? 4.262 9.758 6.531 1 98 103 ASN A O 1
ATOM 791 N N . ILE A 1 104 ? 4.016 11.93 7.082 1 97.31 104 ILE A N 1
ATOM 792 C CA . ILE A 1 104 ? 4.977 12.414 6.098 1 97.31 104 ILE A CA 1
ATOM 793 C C . ILE A 1 104 ? 6.398 12.133 6.582 1 97.31 104 ILE A C 1
ATOM 795 O O . ILE A 1 104 ? 7.371 12.414 5.879 1 97.31 104 ILE A O 1
ATOM 799 N N . GLU A 1 105 ? 6.535 11.625 7.809 1 97.25 105 GLU A N 1
ATOM 800 C CA . GLU A 1 105 ? 7.852 11.156 8.242 1 97.25 105 GLU A CA 1
ATOM 801 C C . GLU A 1 105 ? 8.281 9.922 7.449 1 97.25 105 GLU A C 1
ATOM 803 O O . GLU A 1 105 ? 9.398 9.875 6.934 1 97.25 105 GLU A O 1
ATOM 808 N N . THR A 1 106 ? 7.359 8.977 7.348 1 96.31 106 THR A N 1
ATOM 809 C CA . THR A 1 106 ? 7.652 7.727 6.66 1 96.31 106 THR A CA 1
ATOM 810 C C . THR A 1 106 ? 7.363 7.844 5.168 1 96.31 106 THR A C 1
ATOM 812 O O . THR A 1 106 ? 8.047 7.23 4.348 1 96.31 106 THR A O 1
ATOM 815 N N . TYR A 1 107 ? 6.359 8.641 4.848 1 96.19 107 TYR A N 1
ATOM 816 C CA . TYR A 1 107 ? 5.902 8.812 3.471 1 96.19 107 TYR A CA 1
ATOM 817 C C . TYR A 1 107 ? 5.895 10.281 3.072 1 96.19 107 TYR A C 1
ATOM 819 O O . TYR A 1 107 ? 4.836 10.852 2.801 1 96.19 107 TYR A O 1
ATOM 827 N N . PRO A 1 108 ? 7.008 10.852 2.84 1 95.44 108 PRO A N 1
ATOM 828 C CA . PRO A 1 108 ? 7.105 12.297 2.652 1 95.44 108 PRO A CA 1
ATOM 829 C C . PRO A 1 108 ? 6.426 12.773 1.369 1 95.44 108 PRO A C 1
ATOM 831 O O . PRO A 1 108 ? 6.016 13.938 1.275 1 95.44 108 PRO A O 1
ATOM 834 N N . ASP A 1 109 ? 6.242 11.906 0.417 1 94.75 109 ASP A N 1
ATOM 835 C CA . ASP A 1 109 ? 5.734 12.375 -0.867 1 94.75 109 ASP A CA 1
ATOM 836 C C . ASP A 1 109 ? 4.293 11.93 -1.089 1 94.75 109 ASP A C 1
ATOM 838 O O . ASP A 1 109 ? 3.838 11.82 -2.23 1 94.75 109 ASP A O 1
ATOM 842 N N . GLU A 1 110 ? 3.627 11.586 -0.002 1 94.5 110 GLU A N 1
ATOM 843 C CA . GLU A 1 110 ? 2.195 11.305 -0.056 1 94.5 110 GLU A CA 1
ATOM 844 C C . GLU A 1 110 ? 1.391 12.383 0.658 1 94.5 110 GLU A C 1
ATOM 846 O O . GLU A 1 110 ? 1.692 12.742 1.799 1 94.5 110 GLU A O 1
ATOM 851 N N . PRO A 1 111 ? 0.35 12.945 0.09 1 93.31 111 PRO A N 1
ATOM 852 C CA . PRO A 1 111 ? -0.032 12.727 -1.308 1 93.31 111 PRO A CA 1
ATOM 853 C C . PRO A 1 111 ? 0.905 13.422 -2.291 1 93.31 111 PRO A C 1
ATOM 855 O O . PRO A 1 111 ? 1.577 14.391 -1.929 1 93.31 111 PRO A O 1
ATOM 858 N N . GLY A 1 112 ? 0.917 13.023 -3.473 1 91.19 112 GLY A N 1
ATOM 859 C CA . GLY A 1 112 ? 1.859 13.484 -4.477 1 91.19 112 GLY A CA 1
ATOM 860 C C . GLY A 1 112 ? 1.744 14.969 -4.766 1 91.19 112 GLY A C 1
ATOM 861 O O . GLY A 1 112 ? 2.756 15.664 -4.879 1 91.19 112 GLY A O 1
ATOM 862 N N . PHE A 1 113 ? 0.593 15.5 -4.832 1 88.88 113 PHE A N 1
ATOM 863 C CA . PHE A 1 113 ? 0.389 16.891 -5.211 1 88.88 113 PHE A CA 1
ATOM 864 C C . PHE A 1 113 ? 0.891 17.828 -4.117 1 88.88 113 PHE A C 1
ATOM 866 O O . PHE A 1 113 ? 1.083 19.016 -4.355 1 88.88 113 PHE A O 1
ATOM 873 N N . TYR A 1 114 ? 1.104 17.266 -2.938 1 89 114 TYR A N 1
ATOM 874 C CA . TYR A 1 114 ? 1.516 18.031 -1.762 1 89 114 TYR A CA 1
ATOM 875 C C . TYR A 1 114 ? 3.033 18.141 -1.695 1 89 114 TYR A C 1
ATOM 877 O O . TYR A 1 114 ? 3.561 19.156 -1.212 1 89 114 TYR A O 1
ATOM 885 N N . TYR A 1 115 ? 3.75 17.266 -2.236 1 91.56 115 TYR A N 1
ATOM 886 C CA . TYR A 1 115 ? 5.176 17.094 -1.998 1 91.56 115 TYR A CA 1
ATOM 887 C C . TYR A 1 115 ? 5.984 18.219 -2.623 1 91.56 115 TYR A C 1
ATOM 889 O O . TYR A 1 115 ? 6.836 18.812 -1.967 1 91.56 115 TYR A O 1
ATOM 897 N N . ALA A 1 116 ? 5.691 18.656 -3.826 1 90 116 ALA A N 1
ATOM 898 C CA . ALA A 1 116 ? 6.523 19.578 -4.598 1 90 116 ALA A CA 1
ATOM 899 C C . ALA A 1 116 ? 6.605 20.938 -3.92 1 90 116 ALA A C 1
ATOM 901 O O . ALA A 1 116 ? 7.641 21.609 -3.973 1 90 116 ALA A O 1
ATOM 902 N N . ILE A 1 117 ? 5.566 21.266 -3.236 1 94.25 117 ILE A N 1
ATOM 903 C CA . ILE A 1 117 ? 5.559 22.625 -2.707 1 94.25 117 ILE A CA 1
ATOM 904 C C . ILE A 1 117 ? 5.922 22.609 -1.224 1 94.25 117 ILE A C 1
ATOM 906 O O . ILE A 1 117 ? 6.395 23.609 -0.679 1 94.25 117 ILE A O 1
ATOM 910 N N . HIS A 1 118 ? 5.793 21.469 -0.581 1 96.56 118 HIS A N 1
ATOM 911 C CA . HIS A 1 118 ? 6.035 21.406 0.856 1 96.56 118 HIS A CA 1
ATOM 912 C C . HIS A 1 118 ? 7.477 21 1.154 1 96.56 118 HIS A C 1
ATOM 914 O O . HIS A 1 118 ? 8.055 21.453 2.148 1 96.56 118 HIS A O 1
ATOM 920 N N . GLU A 1 119 ? 8.078 20.188 0.259 1 96.31 119 GLU A N 1
ATOM 921 C CA . GLU A 1 119 ? 9.391 19.625 0.565 1 96.31 119 GLU A CA 1
ATOM 922 C C . GLU A 1 119 ? 10.445 20.719 0.661 1 96.31 119 GLU A C 1
ATOM 924 O O . GLU A 1 119 ? 11.305 20.688 1.541 1 96.31 119 GLU A O 1
ATOM 929 N N . PRO A 1 120 ? 10.445 21.781 -0.187 1 97.19 120 PRO A N 1
ATOM 930 C CA . PRO A 1 120 ? 11.438 22.844 -0.031 1 97.19 120 PRO A CA 1
ATOM 931 C C . PRO A 1 120 ? 11.359 23.531 1.331 1 97.19 120 PRO A C 1
ATOM 933 O O . PRO A 1 120 ? 12.383 23.938 1.889 1 97.19 120 PRO A O 1
ATOM 936 N N . VAL A 1 121 ? 10.195 23.688 1.837 1 97.94 121 VAL A N 1
ATOM 937 C CA . VAL A 1 121 ? 10 24.297 3.152 1 97.94 121 VAL A CA 1
ATOM 938 C C . VAL A 1 121 ? 10.531 23.359 4.234 1 97.94 121 VAL A C 1
ATOM 940 O O . VAL A 1 121 ? 11.258 23.781 5.133 1 97.94 121 VAL A O 1
ATOM 943 N N . ARG A 1 122 ? 10.203 22.047 4.125 1 98.31 122 ARG A N 1
ATOM 944 C CA . ARG A 1 122 ? 10.68 21.047 5.074 1 98.31 122 ARG A CA 1
ATOM 945 C C . ARG A 1 122 ? 12.203 21 5.102 1 98.31 122 ARG A C 1
ATOM 947 O O . ARG A 1 122 ? 12.812 20.922 6.176 1 98.31 122 ARG A O 1
ATOM 954 N N . GLU A 1 123 ? 12.75 21.062 3.916 1 98.06 123 GLU A N 1
ATOM 955 C CA . GLU A 1 123 ? 14.203 21.047 3.799 1 98.06 123 GLU A CA 1
ATOM 956 C C . GLU A 1 123 ? 14.836 22.25 4.5 1 98.06 123 GLU A C 1
ATOM 958 O O . GLU A 1 123 ? 15.844 22.109 5.195 1 98.06 123 GLU A O 1
ATOM 963 N N . THR A 1 124 ? 14.266 23.375 4.289 1 98.25 124 THR A N 1
ATOM 964 C CA . THR A 1 124 ? 14.75 24.594 4.949 1 98.25 124 THR A CA 1
ATOM 965 C C . THR A 1 124 ? 14.695 24.438 6.465 1 98.25 124 THR A C 1
ATOM 967 O O . THR A 1 124 ? 15.648 24.797 7.164 1 98.25 124 THR A O 1
ATOM 970 N N . LEU A 1 125 ? 13.648 23.891 6.961 1 98.56 125 LEU A N 1
ATOM 971 C CA . LEU A 1 125 ? 13.484 23.688 8.398 1 98.56 125 LEU A CA 1
ATOM 972 C C . LEU A 1 125 ? 14.516 22.688 8.922 1 98.56 125 LEU A C 1
ATOM 974 O O . LEU A 1 125 ? 15.117 22.906 9.977 1 98.56 125 LEU A O 1
ATOM 978 N N . ARG A 1 126 ? 14.734 21.641 8.156 1 97.88 126 ARG A N 1
ATOM 979 C CA . ARG A 1 126 ? 15.672 20.609 8.57 1 97.88 126 ARG A CA 1
ATOM 980 C C . ARG A 1 126 ? 17.094 21.141 8.594 1 97.88 126 ARG A C 1
ATOM 982 O O . ARG A 1 126 ? 17.938 20.672 9.375 1 97.88 126 ARG A O 1
ATOM 989 N N . ASN A 1 127 ? 17.406 22.172 7.801 1 97.81 127 ASN A N 1
ATOM 990 C CA . ASN A 1 127 ? 18.781 22.594 7.586 1 97.81 127 ASN A CA 1
ATOM 991 C C . ASN A 1 127 ? 19.109 23.828 8.414 1 97.81 127 ASN A C 1
ATOM 993 O O . ASN A 1 127 ? 20.109 24.516 8.156 1 97.81 127 ASN A O 1
ATOM 997 N N . GLN A 1 128 ? 18.375 24.109 9.391 1 97.31 128 GLN A N 1
ATOM 998 C CA . GLN A 1 128 ? 18.641 25.234 10.273 1 97.31 128 GLN A CA 1
ATOM 999 C C . GLN A 1 128 ? 18.516 24.828 11.742 1 97.31 128 GLN A C 1
ATOM 1001 O O . GLN A 1 128 ? 17.906 23.797 12.047 1 97.31 128 GLN A O 1
ATOM 1006 N N . THR A 1 129 ? 19.047 25.641 12.648 1 95 129 THR A N 1
ATOM 1007 C CA . THR A 1 129 ? 19.047 25.266 14.055 1 95 129 THR A CA 1
ATOM 1008 C C . THR A 1 129 ? 18.562 26.422 14.922 1 95 129 THR A C 1
ATOM 1010 O O . THR A 1 129 ? 18.547 26.312 16.156 1 95 129 THR A O 1
ATOM 1013 N N . ASN A 1 130 ? 18.172 27.516 14.398 1 95.44 130 ASN A N 1
ATOM 1014 C CA . ASN A 1 130 ? 17.859 28.688 15.219 1 95.44 130 ASN A CA 1
ATOM 1015 C C . ASN A 1 130 ? 16.359 28.844 15.43 1 95.44 130 ASN A C 1
ATOM 1017 O O . ASN A 1 130 ? 15.906 29.75 16.125 1 95.44 130 ASN A O 1
ATOM 1021 N N . LEU A 1 131 ? 15.609 28.078 14.703 1 97.81 131 LEU A N 1
ATOM 1022 C CA . LEU A 1 131 ? 14.156 28.078 14.828 1 97.81 131 LEU A CA 1
ATOM 1023 C C . LEU A 1 131 ? 13.648 26.703 15.25 1 97.81 131 LEU A C 1
ATOM 1025 O O . LEU A 1 131 ? 13.984 25.688 14.625 1 97.81 131 LEU A O 1
ATOM 1029 N N . GLU A 1 132 ? 12.961 26.625 16.422 1 98.62 132 GLU A N 1
ATOM 1030 C CA . GLU A 1 132 ? 12.281 25.391 16.797 1 98.62 132 GLU A CA 1
ATOM 1031 C C . GLU A 1 132 ? 11.023 25.172 15.953 1 98.62 132 GLU A C 1
ATOM 1033 O O . GLU A 1 132 ? 10.227 26.094 15.766 1 98.62 132 GLU A O 1
ATOM 1038 N N . TRP A 1 133 ? 10.883 24 15.445 1 98.81 133 TRP A N 1
ATOM 1039 C CA . TRP A 1 133 ? 9.773 23.734 14.531 1 98.81 133 TRP A CA 1
ATOM 1040 C C . TRP A 1 133 ? 9.266 22.312 14.688 1 98.81 133 TRP A C 1
ATOM 1042 O O . TRP A 1 133 ? 9.93 21.469 15.305 1 98.81 133 TRP A O 1
ATOM 1052 N N . THR A 1 134 ? 8.094 22.078 14.234 1 98.88 134 THR A N 1
ATOM 1053 C CA . THR A 1 134 ? 7.551 20.719 14.156 1 98.88 134 THR A CA 1
ATOM 1054 C C . THR A 1 134 ? 6.535 20.609 13.023 1 98.88 134 THR A C 1
ATOM 1056 O O . THR A 1 134 ? 5.844 21.578 12.703 1 98.88 134 THR A O 1
ATOM 1059 N N . LEU A 1 135 ? 6.539 19.531 12.297 1 98.69 135 LEU A N 1
ATOM 1060 C CA . LEU A 1 135 ? 5.531 19.172 11.305 1 98.69 135 LEU A CA 1
ATOM 1061 C C . LEU A 1 135 ? 4.441 18.297 11.922 1 98.69 135 LEU A C 1
ATOM 1063 O O . LEU A 1 135 ? 4.703 17.172 12.336 1 98.69 135 LEU A O 1
ATOM 1067 N N . VAL A 1 136 ? 3.271 18.812 12.008 1 98.75 136 VAL A N 1
ATOM 1068 C CA . VAL A 1 136 ? 2.189 18.125 12.711 1 98.75 136 VAL A CA 1
ATOM 1069 C C . VAL A 1 136 ? 1.476 17.172 11.766 1 98.75 136 VAL A C 1
ATOM 1071 O O . VAL A 1 136 ? 1.037 17.562 10.68 1 98.75 136 VAL A O 1
ATOM 1074 N N . CYS A 1 137 ? 1.386 15.914 12.117 1 98.75 137 CYS A N 1
ATOM 1075 C CA . CYS A 1 137 ? 0.734 14.852 11.367 1 98.75 137 CYS A CA 1
ATOM 1076 C C . CYS A 1 137 ? -0.517 14.359 12.078 1 98.75 137 CYS A C 1
ATOM 1078 O O . CYS A 1 137 ? -0.443 13.891 13.219 1 98.75 137 CYS A O 1
ATOM 1080 N N . ILE A 1 138 ? -1.648 14.367 11.352 1 98.56 138 ILE A N 1
ATOM 1081 C CA . ILE A 1 138 ? -2.904 14.156 12.062 1 98.56 138 ILE A CA 1
ATOM 1082 C C . ILE A 1 138 ? -3.73 13.086 11.344 1 98.56 138 ILE A C 1
ATOM 1084 O O . ILE A 1 138 ? -4.883 12.844 11.703 1 98.56 138 ILE A O 1
ATOM 1088 N N . GLY A 1 139 ? -3.219 12.469 10.305 1 97.81 139 GLY A N 1
ATOM 1089 C CA . GLY A 1 139 ? -3.984 11.492 9.547 1 97.81 139 GLY A CA 1
ATOM 1090 C C . GLY A 1 139 ? -5.078 12.117 8.703 1 97.81 139 GLY A C 1
ATOM 1091 O O . GLY A 1 139 ? -4.824 13.062 7.949 1 97.81 139 GLY A O 1
ATOM 1092 N N . TRP A 1 140 ? -6.258 11.578 8.773 1 98.12 140 TRP A N 1
ATOM 1093 C CA . TRP A 1 140 ? -7.418 12.031 8.016 1 98.12 140 TRP A CA 1
ATOM 1094 C C . TRP A 1 140 ? -8.422 12.734 8.922 1 98.12 140 TRP A C 1
ATOM 1096 O O . TRP A 1 140 ? -8.656 12.297 10.055 1 98.12 140 TRP A O 1
ATOM 1106 N N . LEU A 1 141 ? -8.906 13.836 8.5 1 97.94 141 LEU A N 1
ATOM 1107 C CA . LEU A 1 141 ? -9.844 14.586 9.328 1 97.94 141 LEU A CA 1
ATOM 1108 C C . LEU A 1 141 ? -11.195 13.875 9.406 1 97.94 141 LEU A C 1
ATOM 1110 O O . LEU A 1 141 ? -11.805 13.594 8.375 1 97.94 141 LEU A O 1
ATOM 1114 N N . ALA A 1 142 ? -11.664 13.633 10.578 1 98 142 ALA A N 1
ATOM 1115 C CA . ALA A 1 142 ? -12.953 12.992 10.828 1 98 142 ALA A CA 1
ATOM 1116 C C . ALA A 1 142 ? -14.109 13.922 10.477 1 98 142 ALA A C 1
ATOM 1118 O O . ALA A 1 142 ? -15.242 13.477 10.312 1 98 142 ALA A O 1
ATOM 1119 N N . ASP A 1 143 ? -13.805 15.172 10.281 1 97.5 143 ASP A N 1
ATOM 1120 C CA . ASP A 1 143 ? -14.82 16.203 10.047 1 97.5 143 ASP A CA 1
ATOM 1121 C C . ASP A 1 143 ? -15.594 15.922 8.766 1 97.5 143 ASP A C 1
ATOM 1123 O O . ASP A 1 143 ? -16.75 16.328 8.633 1 97.5 143 ASP A O 1
ATOM 1127 N N . TYR A 1 144 ? -15.031 15.18 7.867 1 96.94 144 TYR A N 1
ATOM 1128 C CA . TYR A 1 144 ? -15.656 14.922 6.57 1 96.94 144 TYR A CA 1
ATOM 1129 C C . TYR A 1 144 ? -16.812 13.945 6.703 1 96.94 144 TYR A C 1
ATOM 1131 O O . TYR A 1 144 ? -17.594 13.758 5.762 1 96.94 144 TYR A O 1
ATOM 1139 N N . PHE A 1 145 ? -17 13.375 7.898 1 97.06 145 PHE A N 1
ATOM 1140 C CA . PHE A 1 145 ? -18.047 12.391 8.094 1 97.06 145 PHE A CA 1
ATOM 1141 C C . PHE A 1 145 ? -19.344 13.062 8.555 1 97.06 145 PHE A C 1
ATOM 1143 O O . PHE A 1 145 ? -20.344 12.391 8.82 1 97.06 145 PHE A O 1
ATOM 1150 N N . VAL A 1 146 ? -19.359 14.391 8.719 1 96.19 146 VAL A N 1
ATOM 1151 C CA . VAL A 1 146 ? -20.562 15.125 9.055 1 96.19 146 VAL A CA 1
ATOM 1152 C C . VAL A 1 146 ? -20.875 16.141 7.961 1 96.19 146 VAL A C 1
ATOM 1154 O O . VAL A 1 146 ? -20 16.484 7.156 1 96.19 146 VAL A O 1
ATOM 1157 N N . PRO A 1 147 ? -22.109 16.656 7.895 1 95.06 147 PRO A N 1
ATOM 1158 C CA . PRO A 1 147 ? -22.453 17.641 6.875 1 95.06 147 PRO A CA 1
ATOM 1159 C C . PRO A 1 147 ? -21.578 18.906 6.949 1 95.06 147 PRO A C 1
ATOM 1161 O O . PRO A 1 147 ? -21.094 19.25 8.023 1 95.06 147 PRO A O 1
ATOM 1164 N N . SER A 1 148 ? -21.5 19.578 5.836 1 95.12 148 SER A N 1
ATOM 1165 C CA . SER A 1 148 ? -20.641 20.75 5.723 1 95.12 148 SER A CA 1
ATOM 1166 C C . SER A 1 148 ? -21.078 21.844 6.699 1 95.12 148 SER A C 1
ATOM 1168 O O . SER A 1 148 ? -20.234 22.625 7.172 1 95.12 148 SER A O 1
ATOM 1170 N N . LYS A 1 149 ? -22.297 21.906 7.074 1 95.44 149 LYS A N 1
ATOM 1171 C CA . LYS A 1 149 ? -22.797 22.938 7.98 1 95.44 149 LYS A CA 1
ATOM 1172 C C . LYS A 1 149 ? -22.297 22.719 9.398 1 95.44 149 LYS A C 1
ATOM 1174 O O . LYS A 1 149 ? -22.344 23.625 10.234 1 95.44 149 LYS A O 1
ATOM 1179 N N . ASN A 1 150 ? -21.781 21.5 9.711 1 97.06 150 ASN A N 1
ATOM 1180 C CA . ASN A 1 150 ? -21.375 21.141 11.062 1 97.06 150 ASN A CA 1
ATOM 1181 C C . ASN A 1 150 ? -19.844 21.172 11.219 1 97.06 150 ASN A C 1
ATOM 1183 O O . ASN A 1 150 ? -19.312 20.656 12.195 1 97.06 150 ASN A O 1
ATOM 1187 N N . ARG A 1 151 ? -19.125 21.75 10.289 1 96.56 151 ARG A N 1
ATOM 1188 C CA . ARG A 1 151 ? -17.672 21.844 10.32 1 96.56 151 ARG A CA 1
ATOM 1189 C C . ARG A 1 151 ? -17.188 23.109 9.617 1 96.56 151 ARG A C 1
ATOM 1191 O O . ARG A 1 151 ? -17.875 23.625 8.727 1 96.56 151 ARG A O 1
ATOM 1198 N N . TYR A 1 152 ? -16.031 23.594 10.031 1 96.5 152 TYR A N 1
ATOM 1199 C CA . TYR A 1 152 ? -15.414 24.719 9.336 1 96.5 152 TYR A CA 1
ATOM 1200 C C . TYR A 1 152 ? -14.609 24.234 8.141 1 96.5 152 TYR A C 1
ATOM 1202 O O . TYR A 1 152 ? -14.367 25 7.199 1 96.5 152 TYR A O 1
ATOM 1210 N N . ILE A 1 153 ? -14.203 22.875 8.164 1 95.12 153 ILE A N 1
ATOM 1211 C CA . ILE A 1 153 ? -13.383 22.281 7.117 1 95.12 153 ILE A CA 1
ATOM 1212 C C . ILE A 1 153 ? -14.164 22.219 5.809 1 95.12 153 ILE A C 1
ATOM 1214 O O . ILE A 1 153 ? -15.273 21.672 5.762 1 95.12 153 ILE A O 1
ATOM 1218 N N . LYS A 1 154 ? -13.562 22.781 4.797 1 93.56 154 LYS A N 1
ATOM 1219 C CA . LYS A 1 154 ? -14.227 22.812 3.498 1 93.56 154 LYS A CA 1
ATOM 1220 C C . LYS A 1 154 ? -14.383 21.406 2.928 1 93.56 154 LYS A C 1
ATOM 1222 O O . LYS A 1 154 ? -13.547 20.531 3.174 1 93.56 154 LYS A O 1
ATOM 1227 N N . ASP A 1 155 ? -15.391 21.281 2.121 1 93.69 155 ASP A N 1
ATOM 1228 C CA . ASP A 1 155 ? -15.688 20 1.49 1 93.69 155 ASP A CA 1
ATOM 1229 C C . ASP A 1 155 ? -14.664 19.672 0.406 1 93.69 155 ASP A C 1
ATOM 1231 O O . ASP A 1 155 ? -14.227 20.562 -0.331 1 93.69 155 ASP A O 1
ATOM 1235 N N . ILE A 1 156 ? -14.344 18.391 0.334 1 93.69 156 ILE A N 1
ATOM 1236 C CA . ILE A 1 156 ? -13.438 17.953 -0.727 1 93.69 156 ILE A CA 1
ATOM 1237 C C . ILE A 1 156 ? -14.164 16.984 -1.656 1 93.69 156 ILE A C 1
ATOM 1239 O O . ILE A 1 156 ? -13.531 16.312 -2.48 1 93.69 156 ILE A O 1
ATOM 1243 N N . ASP A 1 157 ? -15.391 16.844 -1.479 1 94.38 157 ASP A N 1
ATOM 1244 C CA . ASP A 1 157 ? -16.297 16.109 -2.361 1 94.38 157 ASP A CA 1
ATOM 1245 C C . ASP A 1 157 ? -15.805 14.68 -2.588 1 94.38 157 ASP A C 1
ATOM 1247 O O . ASP A 1 157 ? -15.578 13.938 -1.631 1 94.38 157 ASP A O 1
ATOM 1251 N N . GLU A 1 158 ? -15.484 14.32 -3.877 1 94.69 158 GLU A N 1
ATOM 1252 C CA . GLU A 1 158 ? -15.195 12.938 -4.242 1 94.69 158 GLU A CA 1
ATOM 1253 C C . GLU A 1 158 ? -13.836 12.492 -3.697 1 94.69 158 GLU A C 1
ATOM 1255 O O . GLU A 1 158 ? -13.523 11.305 -3.691 1 94.69 158 GLU A O 1
ATOM 1260 N N . CYS A 1 159 ? -13.086 13.43 -3.209 1 96.25 159 CYS A N 1
ATOM 1261 C CA . CYS A 1 159 ? -11.766 13.078 -2.693 1 96.25 159 CYS A CA 1
ATOM 1262 C C . CYS A 1 159 ? -11.875 12.43 -1.321 1 96.25 159 CYS A C 1
ATOM 1264 O O . CYS A 1 159 ? -10.922 11.805 -0.851 1 96.25 159 CYS A O 1
ATOM 1266 N N . HIS A 1 160 ? -12.961 12.648 -0.633 1 97.56 160 HIS A N 1
ATOM 1267 C CA . HIS A 1 160 ? -13.25 11.867 0.567 1 97.56 160 HIS A CA 1
ATOM 1268 C C . HIS A 1 160 ? -14 10.586 0.224 1 97.56 160 HIS A C 1
ATOM 1270 O O . HIS A 1 160 ? -15.062 10.625 -0.397 1 97.56 160 HIS A O 1
ATOM 1276 N N . PRO A 1 161 ? -13.477 9.414 0.609 1 97.81 161 PRO A N 1
ATOM 1277 C CA . PRO A 1 161 ? -14.031 8.133 0.16 1 97.81 161 PRO A CA 1
ATOM 1278 C C . PRO A 1 161 ? -15.508 7.977 0.515 1 97.81 161 PRO A C 1
ATOM 1280 O O . PRO A 1 161 ? -16.266 7.371 -0.245 1 97.81 161 PRO A O 1
ATOM 1283 N N . ILE A 1 162 ? -15.883 8.477 1.667 1 96.75 162 ILE A N 1
ATOM 1284 C CA . ILE A 1 162 ? -17.297 8.492 2.039 1 96.75 162 ILE A CA 1
ATOM 1285 C C . ILE A 1 162 ? -17.859 9.891 1.814 1 96.75 162 ILE A C 1
ATOM 1287 O O . ILE A 1 162 ? -17.672 10.789 2.641 1 96.75 162 ILE A O 1
ATOM 1291 N N . ASN A 1 163 ? -18.5 10.086 0.689 1 94.81 163 ASN A N 1
ATOM 1292 C CA . ASN A 1 163 ? -19.062 11.383 0.302 1 94.81 163 ASN A CA 1
ATOM 1293 C C . ASN A 1 163 ? -20.453 11.602 0.903 1 94.81 163 ASN A C 1
ATOM 1295 O O . ASN A 1 163 ? -21.453 11.141 0.347 1 94.81 163 ASN A O 1
ATOM 1299 N N . TRP A 1 164 ? -20.453 12.375 1.904 1 89.12 164 TRP A N 1
ATOM 1300 C CA . TRP A 1 164 ? -21.672 12.617 2.65 1 89.12 164 TRP A CA 1
ATOM 1301 C C . TRP A 1 164 ? -22.734 13.25 1.758 1 89.12 164 TRP A C 1
ATOM 1303 O O . TRP A 1 164 ? -23.875 12.781 1.719 1 89.12 164 TRP A O 1
ATOM 1313 N N . LYS A 1 165 ? -22.359 14.234 1.003 1 89.75 165 LYS A N 1
ATOM 1314 C CA . LYS A 1 165 ? -23.266 15 0.146 1 89.75 165 LYS A CA 1
ATOM 1315 C C . LYS A 1 165 ? -23.812 14.125 -0.978 1 89.75 165 LYS A C 1
ATOM 1317 O O . LYS A 1 165 ? -25.016 14.133 -1.24 1 89.75 165 LYS A O 1
ATOM 1322 N N . ALA A 1 166 ? -22.969 13.359 -1.618 1 93.31 166 ALA A N 1
ATOM 1323 C CA . ALA A 1 166 ? -23.359 12.539 -2.762 1 93.31 166 ALA A CA 1
ATOM 1324 C C . ALA A 1 166 ? -23.969 11.211 -2.303 1 93.31 166 ALA A C 1
ATOM 1326 O O . ALA A 1 166 ? -24.531 10.469 -3.109 1 93.31 166 ALA A O 1
ATOM 1327 N N . ASN A 1 167 ? -23.922 10.906 -1.085 1 94.69 167 ASN A N 1
ATOM 1328 C CA . ASN A 1 167 ? -24.438 9.664 -0.509 1 94.69 167 ASN A CA 1
ATOM 1329 C C . ASN A 1 167 ? -23.875 8.445 -1.237 1 94.69 167 ASN A C 1
ATOM 1331 O O . ASN A 1 167 ? -24.641 7.598 -1.714 1 94.69 167 ASN A O 1
ATOM 1335 N N . LYS A 1 168 ? -22.641 8.352 -1.329 1 97.12 168 LYS A N 1
ATOM 1336 C CA . LYS A 1 168 ? -21.953 7.219 -1.941 1 97.12 168 LYS A CA 1
ATOM 1337 C C . LYS A 1 168 ? -20.547 7.062 -1.367 1 97.12 168 LYS A C 1
ATOM 1339 O O . LYS A 1 168 ? -19.938 8.039 -0.905 1 97.12 168 LYS A O 1
ATOM 1344 N N . ALA A 1 169 ? -20.094 5.898 -1.335 1 98 169 ALA A N 1
ATOM 1345 C CA . ALA A 1 169 ? -18.734 5.613 -0.887 1 98 169 ALA A CA 1
ATOM 1346 C C . ALA A 1 169 ? -17.922 4.984 -2.006 1 98 169 ALA A C 1
ATOM 1348 O O . ALA A 1 169 ? -18.359 4.047 -2.668 1 98 169 ALA A O 1
ATOM 1349 N N . VAL A 1 170 ? -16.828 5.559 -2.379 1 98.38 170 VAL A N 1
ATOM 1350 C CA . VAL A 1 170 ? -15.82 5 -3.266 1 98.38 170 VAL A CA 1
ATOM 1351 C C . VAL A 1 170 ? -14.531 4.75 -2.482 1 98.38 170 VAL A C 1
ATOM 1353 O O . VAL A 1 170 ? -13.75 5.672 -2.248 1 98.38 170 VAL A O 1
ATOM 1356 N N . ILE A 1 171 ? -14.32 3.525 -2.115 1 98.25 171 ILE A N 1
ATOM 1357 C CA . ILE A 1 171 ? -13.266 3.156 -1.182 1 98.25 171 ILE A CA 1
ATOM 1358 C C . ILE A 1 171 ? -12.047 2.65 -1.954 1 98.25 171 ILE A C 1
ATOM 1360 O O . ILE A 1 171 ? -12.125 1.643 -2.662 1 98.25 171 ILE A O 1
ATOM 1364 N N . PRO A 1 172 ? -10.953 3.346 -1.876 1 97.75 172 PRO A N 1
ATOM 1365 C CA . PRO A 1 172 ? -9.742 2.889 -2.561 1 97.75 172 PRO A CA 1
ATOM 1366 C C . PRO A 1 172 ? -9.125 1.658 -1.902 1 97.75 172 PRO A C 1
ATOM 1368 O O . PRO A 1 172 ? -9.102 1.555 -0.673 1 97.75 172 PRO A O 1
ATOM 1371 N N . GLY A 1 173 ? -8.578 0.751 -2.768 1 96.56 173 GLY A N 1
ATOM 1372 C CA . GLY A 1 173 ? -7.938 -0.451 -2.256 1 96.56 173 GLY A CA 1
ATOM 1373 C C . GLY A 1 173 ? -8.93 -1.456 -1.693 1 96.56 173 GLY A C 1
ATOM 1374 O O . GLY A 1 173 ? -10.055 -1.56 -2.174 1 96.56 173 GLY A O 1
ATOM 1375 N N . THR A 1 174 ? -8.5 -2.252 -0.705 1 95.94 174 THR A N 1
ATOM 1376 C CA . THR A 1 174 ? -9.367 -3.24 -0.071 1 95.94 174 THR A CA 1
ATOM 1377 C C . THR A 1 174 ? -10.344 -2.57 0.896 1 95.94 174 THR A C 1
ATOM 1379 O O . THR A 1 174 ? -11.375 -3.143 1.24 1 95.94 174 THR A O 1
ATOM 1382 N N . GLY A 1 175 ? -9.953 -1.39 1.328 1 97.44 175 GLY A N 1
ATOM 1383 C CA . GLY A 1 175 ? -10.734 -0.691 2.336 1 97.44 175 GLY A CA 1
ATOM 1384 C C . GLY A 1 175 ? -10.312 -1.026 3.754 1 97.44 175 GLY A C 1
ATOM 1385 O O . GLY A 1 175 ? -10.781 -0.406 4.711 1 97.44 175 GLY A O 1
ATOM 1386 N N . ASN A 1 176 ? -9.406 -1.974 3.881 1 96.56 176 ASN A N 1
ATOM 1387 C CA . ASN A 1 176 ? -8.953 -2.389 5.203 1 96.56 176 ASN A CA 1
ATOM 1388 C C . ASN A 1 176 ? -7.609 -1.768 5.562 1 96.56 176 ASN A C 1
ATOM 1390 O O . ASN A 1 176 ? -7.082 -1.996 6.652 1 96.56 176 ASN A O 1
ATOM 1394 N N . GLU A 1 177 ? -6.973 -0.997 4.598 1 96.06 177 GLU A N 1
ATOM 1395 C CA . GLU A 1 177 ? -5.766 -0.255 4.938 1 96.06 177 GLU A CA 1
ATOM 1396 C C . GLU A 1 177 ? -5.988 0.638 6.156 1 96.06 177 GLU A C 1
ATOM 1398 O O . GLU A 1 177 ? -7.043 1.261 6.289 1 96.06 177 GLU A O 1
ATOM 1403 N N . PRO A 1 178 ? -4.988 0.677 6.996 1 97.25 178 PRO A N 1
ATOM 1404 C CA . PRO A 1 178 ? -5.184 1.464 8.219 1 97.25 178 PRO A CA 1
ATOM 1405 C C . PRO A 1 178 ? -5.238 2.967 7.945 1 97.25 178 PRO A C 1
ATOM 1407 O O . PRO A 1 178 ? -4.473 3.479 7.129 1 97.25 178 PRO A O 1
ATOM 1410 N N . VAL A 1 179 ? -6.145 3.621 8.602 1 98.5 179 VAL A N 1
ATOM 1411 C CA . VAL A 1 179 ? -6.312 5.07 8.531 1 98.5 179 VAL A CA 1
ATOM 1412 C C . VAL A 1 179 ? -6.559 5.629 9.93 1 98.5 179 VAL A C 1
ATOM 1414 O O . VAL A 1 179 ? -7.387 5.102 10.68 1 98.5 179 VAL A O 1
ATOM 1417 N N . ASP A 1 180 ? -5.812 6.633 10.32 1 98.81 180 ASP A N 1
ATOM 1418 C CA . ASP A 1 180 ? -6.109 7.363 11.547 1 98.81 180 ASP A CA 1
ATOM 1419 C C . ASP A 1 180 ? -7.008 8.562 11.273 1 98.81 180 ASP A C 1
ATOM 1421 O O . ASP A 1 180 ? -6.75 9.336 10.344 1 98.81 180 ASP A O 1
ATOM 1425 N N . PHE A 1 181 ? -8.008 8.648 12.086 1 98.69 181 PHE A N 1
ATOM 1426 C CA . PHE A 1 181 ? -8.961 9.75 11.977 1 98.69 181 PHE A CA 1
ATOM 1427 C C . PHE A 1 181 ? -8.836 10.688 13.18 1 98.69 181 PHE A C 1
ATOM 1429 O O . PHE A 1 181 ? -8.75 10.227 14.32 1 98.69 181 PHE A O 1
ATOM 1436 N N . THR A 1 182 ? -8.766 11.984 12.875 1 98.75 182 THR A N 1
ATOM 1437 C CA . THR A 1 182 ? -8.641 12.992 13.914 1 98.75 182 THR A CA 1
ATOM 1438 C C . THR A 1 182 ? -9.586 14.164 13.656 1 98.75 182 THR A C 1
ATOM 1440 O O . THR A 1 182 ? -9.703 14.625 12.523 1 98.75 182 THR A O 1
ATOM 1443 N N . TRP A 1 183 ? -10.258 14.609 14.711 1 98.62 183 TRP A N 1
ATOM 1444 C CA . TRP A 1 183 ? -11.148 15.766 14.578 1 98.62 183 TRP A CA 1
ATOM 1445 C C . TRP A 1 183 ? -10.352 17.062 14.617 1 98.62 183 TRP A C 1
ATOM 1447 O O . TRP A 1 183 ? -9.453 17.234 15.438 1 98.62 183 TRP A O 1
ATOM 1457 N N . ALA A 1 184 ? -10.75 18.016 13.766 1 98.5 184 ALA A N 1
ATOM 1458 C CA . ALA A 1 184 ? -10.047 19.297 13.648 1 98.5 184 ALA A CA 1
ATOM 1459 C C . ALA A 1 184 ? -10.031 20.031 14.984 1 98.5 184 ALA A C 1
ATOM 1461 O O . ALA A 1 184 ? -9.016 20.641 15.352 1 98.5 184 ALA A O 1
ATOM 1462 N N . ARG A 1 185 ? -11.094 20.016 15.695 1 98.38 185 ARG A N 1
ATOM 1463 C CA . ARG A 1 185 ? -11.164 20.703 16.984 1 98.38 185 ARG A CA 1
ATOM 1464 C C . ARG A 1 185 ? -10.203 20.094 17.984 1 98.38 185 ARG A C 1
ATOM 1466 O 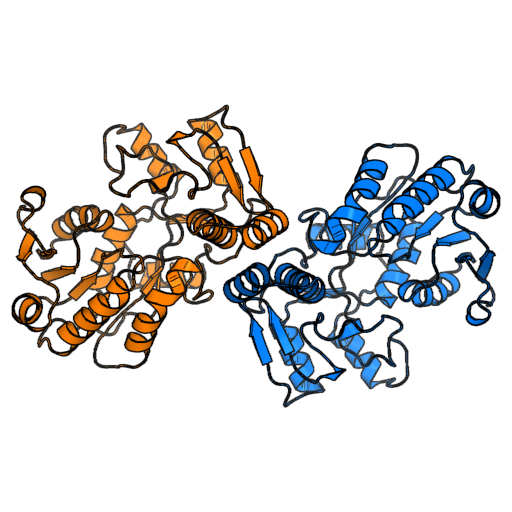O . ARG A 1 185 ? -9.594 20.797 18.781 1 98.38 185 ARG A O 1
ATOM 1473 N N . ASP A 1 186 ? -10.156 18.75 17.938 1 98.69 186 ASP A N 1
ATOM 1474 C CA . ASP A 1 186 ? -9.203 18.078 18.828 1 98.69 186 ASP A CA 1
ATOM 1475 C C . ASP A 1 186 ? -7.766 18.422 18.453 1 98.69 186 ASP A C 1
ATOM 1477 O O . ASP A 1 186 ? -6.898 18.531 19.328 1 98.69 186 ASP A O 1
ATOM 1481 N N . VAL A 1 187 ? -7.488 18.578 17.125 1 98.69 187 VAL A N 1
ATOM 1482 C CA . VAL A 1 187 ? -6.18 19.031 16.672 1 98.69 187 VAL A CA 1
ATOM 1483 C C . VAL A 1 187 ? -5.875 20.406 17.25 1 98.69 187 VAL A C 1
ATOM 1485 O O . VAL A 1 187 ? -4.773 20.656 17.734 1 98.69 187 VAL A O 1
ATOM 1488 N N . ALA A 1 188 ? -6.844 21.312 17.203 1 98.56 188 ALA A N 1
ATOM 1489 C CA . ALA A 1 188 ? -6.668 22.672 17.75 1 98.56 188 ALA A CA 1
ATOM 1490 C C . ALA A 1 188 ? -6.352 22.625 19.234 1 98.56 188 ALA A C 1
ATOM 1492 O O . ALA A 1 188 ? -5.465 23.344 19.703 1 98.56 188 ALA A O 1
ATOM 1493 N N . LYS A 1 189 ? -7.074 21.75 19.969 1 98.69 189 LYS A N 1
ATOM 1494 C CA . LYS A 1 189 ? -6.781 21.578 21.375 1 98.69 189 LYS A CA 1
ATOM 1495 C C . LYS A 1 189 ? -5.367 21.047 21.594 1 98.69 189 LYS A C 1
ATOM 1497 O O . LYS A 1 189 ? -4.656 21.5 22.484 1 98.69 189 LYS A O 1
ATOM 1502 N N . GLY A 1 190 ? -5.047 20.078 20.75 1 98.69 190 GLY A N 1
ATOM 1503 C CA . GLY A 1 190 ? -3.695 19.562 20.797 1 98.69 190 GLY A CA 1
ATOM 1504 C C . GLY A 1 190 ? -2.633 20.609 20.547 1 98.69 190 GLY A C 1
ATOM 1505 O O . GLY A 1 190 ? -1.61 20.641 21.234 1 98.69 190 GLY A O 1
ATOM 1506 N N . LEU A 1 191 ? -2.857 21.453 19.562 1 98.75 191 LEU A N 1
ATOM 1507 C CA . LEU A 1 191 ? -1.915 22.516 19.234 1 98.75 191 LEU A CA 1
ATOM 1508 C C . LEU A 1 191 ? -1.769 23.484 20.406 1 98.75 191 LEU A C 1
ATOM 1510 O O . LEU A 1 191 ? -0.663 23.953 20.703 1 98.75 191 LEU A O 1
ATOM 1514 N N . ALA A 1 192 ? -2.863 23.828 21.062 1 98.5 192 ALA A N 1
ATOM 1515 C CA . ALA A 1 192 ? -2.832 24.719 22.219 1 98.5 192 ALA A CA 1
ATOM 1516 C C . ALA A 1 192 ? -1.968 24.156 23.328 1 98.5 192 ALA A C 1
ATOM 1518 O O . ALA A 1 192 ? -1.276 24.891 24.031 1 98.5 192 ALA A O 1
ATOM 1519 N N . SER A 1 193 ? -2.119 22.859 23.469 1 98.5 193 SER A N 1
ATOM 1520 C CA . SER A 1 193 ? -1.299 22.188 24.469 1 98.5 193 SER A CA 1
ATOM 1521 C C . SER A 1 193 ? 0.159 22.109 24.016 1 98.5 193 SER A C 1
ATOM 1523 O O . SER A 1 193 ? 1.069 22.312 24.828 1 98.5 193 SER A O 1
ATOM 1525 N N . LEU A 1 194 ? 0.399 21.828 22.766 1 98.62 194 LEU A N 1
ATOM 1526 C CA . LEU A 1 194 ? 1.729 21.625 22.203 1 98.62 194 LEU A CA 1
ATOM 1527 C C . LEU A 1 194 ? 2.598 22.859 22.391 1 98.62 194 LEU A C 1
ATOM 1529 O O . LEU A 1 194 ? 3.775 22.75 22.734 1 98.62 194 LEU A O 1
ATOM 1533 N N . ILE A 1 195 ? 2.049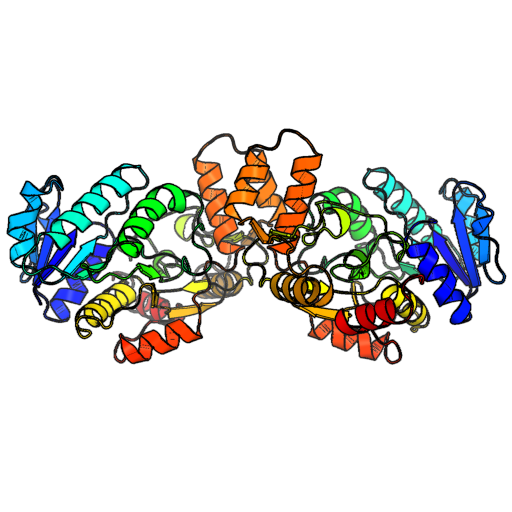 24.031 22.234 1 98.31 195 ILE A N 1
ATOM 1534 C CA . ILE A 1 195 ? 2.857 25.25 22.25 1 98.31 195 ILE A CA 1
ATOM 1535 C C . ILE A 1 195 ? 3.207 25.609 23.703 1 98.31 195 ILE A C 1
ATOM 1537 O O . ILE A 1 195 ? 4.062 26.453 23.938 1 98.31 195 ILE A O 1
ATOM 1541 N N . GLN A 1 196 ? 2.588 24.969 24.656 1 97.38 196 GLN A N 1
ATOM 1542 C CA . GLN A 1 196 ? 2.91 25.188 26.062 1 97.38 196 GLN A CA 1
ATOM 1543 C C . GLN A 1 196 ? 4.09 24.328 26.5 1 97.38 196 GLN A C 1
ATOM 1545 O O . GLN A 1 196 ? 4.66 24.547 27.578 1 97.38 196 GLN A O 1
ATOM 1550 N N . ALA A 1 197 ? 4.395 23.328 25.688 1 97.5 197 ALA A N 1
ATOM 1551 C CA . ALA A 1 197 ? 5.539 22.484 26.016 1 97.5 197 ALA A CA 1
ATOM 1552 C C . ALA A 1 197 ? 6.82 23.297 26.125 1 97.5 197 ALA A C 1
ATOM 1554 O O . ALA A 1 197 ? 6.961 24.328 25.469 1 97.5 197 ALA A O 1
ATOM 1555 N N . PRO A 1 198 ? 7.781 22.859 26.922 1 97.19 198 PRO A N 1
ATOM 1556 C CA . PRO A 1 198 ? 9.023 23.625 27.109 1 97.19 198 PRO A CA 1
ATOM 1557 C C . PRO A 1 198 ? 9.766 23.859 25.781 1 97.19 198 PRO A C 1
ATOM 1559 O O . PRO A 1 198 ? 9.797 22.969 24.922 1 97.19 198 PRO A O 1
ATOM 1562 N N . THR A 1 199 ? 10.328 25.078 25.719 1 95.94 199 THR A N 1
ATOM 1563 C CA . THR A 1 199 ? 11.141 25.406 24.547 1 95.94 199 THR A CA 1
ATOM 1564 C C . THR A 1 199 ? 12.211 24.344 24.312 1 95.94 199 THR A C 1
ATOM 1566 O O . THR A 1 199 ? 12.859 23.891 25.266 1 95.94 199 THR A O 1
ATOM 1569 N N . GLY A 1 200 ? 12.312 23.906 23.156 1 96.56 200 GLY A N 1
ATOM 1570 C CA . GLY A 1 200 ? 13.328 22.922 22.812 1 96.56 200 GLY A CA 1
ATOM 1571 C C . GLY A 1 200 ? 12.828 21.484 22.891 1 96.56 200 GLY A C 1
ATOM 1572 O O . GLY A 1 200 ? 13.523 20.547 22.5 1 96.56 200 GLY A O 1
ATOM 1573 N N . SER A 1 201 ? 11.609 21.281 23.266 1 97.94 201 SER A N 1
ATOM 1574 C CA . SER A 1 201 ? 11.109 19.938 23.516 1 97.94 201 SER A CA 1
ATOM 1575 C C . SER A 1 201 ? 10.43 19.359 22.281 1 97.94 201 SER A C 1
ATOM 1577 O O . SER A 1 201 ? 10.18 18.156 22.203 1 97.94 201 SER A O 1
ATOM 1579 N N . TRP A 1 202 ? 10.148 20.219 21.297 1 98.44 202 TRP A N 1
ATOM 1580 C CA . TRP A 1 202 ? 9.445 19.734 20.109 1 98.44 202 TRP A CA 1
ATOM 1581 C C . TRP A 1 202 ? 10.305 18.734 19.344 1 98.44 202 TRP A C 1
ATOM 1583 O O . TRP A 1 202 ? 11.531 18.781 19.406 1 98.44 202 TRP A O 1
ATOM 1593 N N . GLU A 1 203 ? 9.648 17.812 18.766 1 98 203 GLU A N 1
ATOM 1594 C CA . GLU A 1 203 ? 10.258 16.906 17.797 1 98 203 GLU A CA 1
ATOM 1595 C C . GLU A 1 203 ? 9.938 17.328 16.375 1 98 203 GLU A C 1
ATOM 1597 O O . GLU A 1 203 ? 8.961 18.047 16.141 1 98 203 GLU A O 1
ATOM 1602 N N . PRO A 1 204 ? 10.75 16.922 15.43 1 98.12 204 PRO A N 1
ATOM 1603 C CA . PRO A 1 204 ? 10.516 17.359 14.055 1 98.12 204 PRO A CA 1
ATOM 1604 C C . PRO A 1 204 ? 9.125 16.984 13.547 1 98.12 204 PRO A C 1
ATOM 1606 O O . PRO A 1 204 ? 8.547 17.719 12.727 1 98.12 204 PRO A O 1
ATOM 1609 N N . TYR A 1 205 ? 8.711 15.852 14.016 1 98.69 205 TYR A N 1
ATOM 1610 C CA . TYR A 1 205 ? 7.363 15.406 13.688 1 98.69 205 TYR A CA 1
ATOM 1611 C C . TYR A 1 205 ? 6.527 15.219 14.953 1 98.69 205 TYR A C 1
ATOM 1613 O O . TYR A 1 205 ? 6.996 14.641 15.93 1 98.69 205 TYR A O 1
ATOM 1621 N N . THR A 1 206 ? 5.355 15.766 14.961 1 98.88 206 THR A N 1
ATOM 1622 C CA . THR A 1 206 ? 4.395 15.57 16.047 1 98.88 206 THR A CA 1
ATOM 1623 C C . THR A 1 206 ? 3.146 14.852 15.539 1 98.88 206 THR A C 1
ATOM 1625 O O . THR A 1 206 ? 2.518 15.297 14.57 1 98.88 206 THR A O 1
ATOM 1628 N N . PHE A 1 207 ? 2.811 13.773 16.156 1 98.88 207 PHE A N 1
ATOM 1629 C CA . PHE A 1 207 ? 1.707 12.938 15.688 1 98.88 207 PHE A CA 1
ATOM 1630 C C . PHE A 1 207 ? 0.508 13.062 16.625 1 98.88 207 PHE A C 1
ATOM 1632 O O . PHE A 1 207 ? 0.662 13.031 17.844 1 98.88 207 PHE A O 1
ATOM 1639 N N . MET A 1 208 ? -0.656 13.32 16.078 1 98.75 208 MET A N 1
ATOM 1640 C CA . MET A 1 208 ? -1.949 13.273 16.75 1 98.75 208 MET A CA 1
ATOM 1641 C C . MET A 1 208 ? -2.879 12.266 16.078 1 98.75 208 MET A C 1
ATOM 1643 O O . MET A 1 208 ? -2.918 12.18 14.852 1 98.75 208 MET A O 1
ATOM 1647 N N . SER A 1 209 ? -3.58 11.516 16.844 1 98.62 209 SER A N 1
ATOM 1648 C CA . SER A 1 209 ? -4.5 10.516 16.312 1 98.62 209 SER A CA 1
ATOM 1649 C C . SER A 1 209 ? -5.707 10.328 17.234 1 98.62 209 SER A C 1
ATOM 1651 O O . SER A 1 209 ? -5.551 10.148 18.438 1 98.62 209 SER A O 1
ATOM 1653 N N . GLY A 1 210 ? -6.879 10.477 16.688 1 98.25 210 GLY A N 1
ATOM 1654 C CA . GLY A 1 210 ? -8.086 10.148 17.422 1 98.25 210 GLY A CA 1
ATOM 1655 C C . GLY A 1 210 ? -8.352 8.656 17.5 1 98.25 210 GLY A C 1
ATOM 1656 O O . GLY A 1 210 ? -8.578 8.117 18.594 1 98.25 210 GLY A O 1
ATOM 1657 N N . GLU A 1 211 ? -8.312 8.07 16.328 1 97.94 211 GLU A N 1
ATOM 1658 C CA . GLU A 1 211 ? -8.531 6.625 16.266 1 97.94 211 GLU A CA 1
ATOM 1659 C C . GLU A 1 211 ? -7.918 6.016 15.016 1 97.94 211 GLU A C 1
ATOM 1661 O O . GLU A 1 211 ? -7.98 6.609 13.938 1 97.94 211 GLU A O 1
ATOM 1666 N N . ARG A 1 212 ? -7.285 4.82 15.219 1 98.06 212 ARG A N 1
ATOM 1667 C CA . ARG A 1 212 ? -6.887 3.977 14.094 1 98.06 212 ARG A CA 1
ATOM 1668 C C . ARG A 1 212 ? -8.047 3.102 13.633 1 98.06 212 ARG A C 1
ATOM 1670 O O . ARG A 1 212 ? -8.664 2.398 14.438 1 98.06 212 ARG A O 1
ATOM 1677 N N . SER A 1 213 ? -8.391 3.158 12.414 1 98.19 213 SER A N 1
ATOM 1678 C CA . SER A 1 213 ? -9.43 2.338 11.797 1 98.19 213 SER A CA 1
ATOM 1679 C C . SER A 1 213 ? -9.156 2.113 10.312 1 98.19 213 SER A C 1
ATOM 1681 O O . SER A 1 213 ? -8 1.939 9.914 1 98.19 213 SER A O 1
ATOM 1683 N N . CYS A 1 214 ? -10.242 1.981 9.508 1 98.38 214 CYS A N 1
ATOM 1684 C CA . CYS A 1 214 ? -10.164 1.831 8.062 1 98.38 214 CYS A CA 1
ATOM 1685 C C . CYS A 1 214 ? -11.461 2.275 7.395 1 98.38 214 CYS A C 1
ATOM 1687 O O . CYS A 1 214 ? -12.469 2.492 8.07 1 98.38 214 CYS A O 1
ATOM 1689 N N . TRP A 1 215 ? -11.406 2.404 6.117 1 98.5 215 TRP A N 1
ATOM 1690 C CA . TRP A 1 215 ? -12.547 2.957 5.391 1 98.5 215 TRP A CA 1
ATOM 1691 C C . TRP A 1 215 ? -13.742 2.016 5.453 1 98.5 215 TRP A C 1
ATOM 1693 O O . TRP A 1 215 ? -14.891 2.463 5.547 1 98.5 215 TRP A O 1
ATOM 1703 N N . ASN A 1 216 ? -13.516 0.69 5.371 1 98.56 216 ASN A N 1
ATOM 1704 C CA . ASN A 1 216 ? -14.625 -0.257 5.461 1 98.56 216 ASN A CA 1
ATOM 1705 C C . ASN A 1 216 ? -15.391 -0.111 6.773 1 98.56 216 ASN A C 1
ATOM 1707 O O . ASN A 1 216 ? -16.625 -0.094 6.781 1 98.56 216 ASN A O 1
ATOM 1711 N N . ASP A 1 217 ? -14.633 -0.006 7.875 1 98.38 217 ASP A N 1
ATOM 1712 C CA . ASP A 1 217 ? -15.266 0.143 9.18 1 98.38 217 ASP A CA 1
ATOM 1713 C C . ASP A 1 217 ? -16.062 1.44 9.266 1 98.38 217 ASP A C 1
ATOM 1715 O O . ASP A 1 217 ? -17.172 1.455 9.789 1 98.38 217 ASP A O 1
ATOM 1719 N N . MET A 1 218 ? -15.469 2.521 8.789 1 98.12 218 MET A N 1
ATOM 1720 C CA . MET A 1 218 ? -16.141 3.812 8.852 1 98.12 218 MET A CA 1
ATOM 1721 C C . MET A 1 218 ? -17.391 3.822 7.961 1 98.12 218 MET A C 1
ATOM 1723 O O . MET A 1 218 ? -18.406 4.41 8.312 1 98.12 218 MET A O 1
ATOM 1727 N N . ALA A 1 219 ? -17.25 3.225 6.742 1 98.06 219 ALA A N 1
ATOM 1728 C CA . ALA A 1 219 ? -18.406 3.117 5.859 1 98.06 219 ALA A CA 1
ATOM 1729 C C . ALA A 1 219 ? -19.531 2.33 6.523 1 98.06 219 ALA A C 1
ATOM 1731 O O . ALA A 1 219 ? -20.703 2.715 6.438 1 98.06 219 ALA A O 1
ATOM 1732 N N . ALA A 1 220 ? -19.188 1.238 7.16 1 97.88 220 ALA A N 1
ATOM 1733 C CA . ALA A 1 220 ? -20.188 0.43 7.855 1 97.88 220 ALA A CA 1
ATOM 1734 C C . ALA A 1 220 ? -20.875 1.24 8.945 1 97.88 220 ALA A C 1
ATOM 1736 O O . ALA A 1 220 ? -22.109 1.174 9.094 1 97.88 220 ALA A O 1
ATOM 1737 N N . LEU A 1 221 ? -20.078 1.951 9.688 1 97.75 221 LEU A N 1
ATOM 1738 C CA . LEU A 1 221 ? -20.625 2.777 10.766 1 97.75 221 LEU A CA 1
ATOM 1739 C C . LEU A 1 221 ? -21.578 3.826 10.211 1 97.75 221 LEU A C 1
ATOM 1741 O O . LEU A 1 221 ? -22.672 4.016 10.742 1 97.75 221 LEU A O 1
ATOM 1745 N N . ILE A 1 222 ? -21.188 4.539 9.172 1 97.5 222 ILE A N 1
ATOM 1746 C CA . ILE A 1 222 ? -22 5.605 8.594 1 97.5 222 ILE A CA 1
ATOM 1747 C C . ILE A 1 222 ? -23.266 5.016 7.992 1 97.5 222 ILE A C 1
ATOM 1749 O O . ILE A 1 222 ? -24.344 5.605 8.109 1 97.5 222 ILE A O 1
ATOM 1753 N N . LYS A 1 223 ? -23.125 3.881 7.297 1 96.75 223 LYS A N 1
ATOM 1754 C CA . LYS A 1 223 ? -24.281 3.205 6.738 1 96.75 223 LYS A CA 1
ATOM 1755 C C . LYS A 1 223 ? -25.281 2.832 7.836 1 96.75 223 LYS A C 1
ATOM 1757 O O . LYS A 1 223 ? -26.484 3.045 7.688 1 96.75 223 LYS A O 1
ATOM 1762 N N . GLU A 1 224 ? -24.812 2.324 8.844 1 96.38 224 GLU A N 1
ATOM 1763 C CA . GLU A 1 224 ? -25.656 1.88 9.953 1 96.38 224 GLU A CA 1
ATOM 1764 C C . GLU A 1 224 ? -26.391 3.055 10.594 1 96.38 224 GLU A C 1
ATOM 1766 O O . GLU A 1 224 ? -27.578 2.963 10.875 1 96.38 224 GLU A O 1
ATOM 1771 N N . LYS A 1 225 ? -25.766 4.133 10.766 1 96 225 LYS A N 1
ATOM 1772 C CA . LYS A 1 225 ? -26.312 5.219 11.578 1 96 225 LYS A CA 1
ATOM 1773 C C . LYS A 1 225 ? -27.094 6.211 10.719 1 96 225 LYS A C 1
ATOM 1775 O O . LYS A 1 225 ? -28.094 6.766 11.156 1 96 225 LYS A O 1
ATOM 1780 N N . TYR A 1 226 ? -26.562 6.441 9.5 1 96.12 226 TYR A N 1
ATOM 1781 C CA . TYR A 1 226 ? -27.094 7.633 8.844 1 96.12 226 TYR A CA 1
ATOM 1782 C C . TYR A 1 226 ? -27.516 7.324 7.414 1 96.12 226 TYR A C 1
ATOM 1784 O O . TYR A 1 226 ? -28.438 7.969 6.883 1 96.12 226 TYR A O 1
ATOM 1792 N N . ARG A 1 227 ? -26.797 6.406 6.754 1 95.62 227 ARG A N 1
ATOM 1793 C CA . ARG A 1 227 ? -27 6.191 5.324 1 95.62 227 ARG A CA 1
ATOM 1794 C C . ARG A 1 227 ? -27.141 4.707 5.008 1 95.62 227 ARG A C 1
ATOM 1796 O O . ARG A 1 227 ? -26.297 4.129 4.316 1 95.62 227 ARG A O 1
ATOM 1803 N N . PRO A 1 228 ? -28.25 4.098 5.414 1 95.69 228 PRO A N 1
ATOM 1804 C CA . PRO A 1 228 ? -28.406 2.648 5.277 1 95.69 228 PRO A CA 1
ATOM 1805 C C . PRO A 1 228 ? -28.344 2.182 3.824 1 95.69 228 PRO A C 1
ATOM 1807 O O . PRO A 1 228 ? -27.938 1.053 3.549 1 95.69 228 PRO A O 1
ATOM 1810 N N . ASP A 1 229 ? -28.656 3.057 2.855 1 96.06 229 ASP A N 1
ATOM 1811 C CA . ASP A 1 229 ? -28.734 2.631 1.461 1 96.06 229 ASP A CA 1
ATOM 1812 C C . ASP A 1 229 ? -27.531 3.143 0.666 1 96.06 229 ASP A C 1
ATOM 1814 O O . ASP A 1 229 ? -27.547 3.135 -0.567 1 96.06 229 ASP A O 1
ATOM 1818 N N . MET A 1 230 ? -26.547 3.633 1.379 1 97.38 230 MET A N 1
ATOM 1819 C CA . MET A 1 230 ? -25.375 4.184 0.696 1 97.38 230 MET A CA 1
ATOM 1820 C C . MET A 1 230 ? -24.656 3.104 -0.101 1 97.38 230 MET A C 1
ATOM 1822 O O . MET A 1 230 ? -24.188 2.111 0.466 1 97.38 230 MET A O 1
ATOM 1826 N N . PRO A 1 231 ? -24.594 3.266 -1.442 1 98.12 231 PRO A N 1
ATOM 1827 C CA . PRO A 1 231 ? -23.812 2.301 -2.217 1 98.12 231 PRO A CA 1
ATOM 1828 C C . PRO A 1 231 ? -22.312 2.381 -1.92 1 98.12 231 PRO A C 1
ATOM 1830 O O . PRO A 1 231 ? -21.781 3.471 -1.687 1 98.12 231 PRO A O 1
ATOM 1833 N N . ILE A 1 232 ? -21.688 1.27 -1.909 1 98 232 ILE A N 1
ATOM 1834 C CA . ILE A 1 232 ? -20.25 1.191 -1.668 1 98 232 ILE A CA 1
ATOM 1835 C C . ILE A 1 232 ? -19.562 0.551 -2.869 1 98 232 ILE A C 1
ATOM 1837 O O . ILE A 1 232 ? -19.969 -0.512 -3.338 1 98 232 ILE A O 1
ATOM 1841 N N . GLU A 1 233 ? -18.656 1.227 -3.404 1 97.69 233 GLU A N 1
ATOM 1842 C CA . GLU A 1 233 ? -17.797 0.694 -4.453 1 97.69 233 GLU A CA 1
ATOM 1843 C C . GLU A 1 233 ? -16.328 0.744 -4.035 1 97.69 233 GLU A C 1
ATOM 1845 O O . GLU A 1 233 ? -15.938 1.579 -3.219 1 97.69 233 GLU A O 1
ATOM 1850 N N . HIS A 1 234 ? -15.586 -0.181 -4.551 1 97.81 234 HIS A N 1
ATOM 1851 C CA . HIS A 1 234 ? -14.141 -0.177 -4.32 1 97.81 234 HIS A CA 1
ATOM 1852 C C . HIS A 1 234 ? -13.383 0.139 -5.602 1 97.81 234 HIS A C 1
ATOM 1854 O O . HIS A 1 234 ? -13.812 -0.236 -6.695 1 97.81 234 HIS A O 1
ATOM 1860 N N . VAL A 1 235 ? -12.32 0.851 -5.48 1 97.75 235 VAL A N 1
ATOM 1861 C CA . VAL A 1 235 ? -11.398 1.128 -6.586 1 97.75 235 VAL A CA 1
ATOM 1862 C C . VAL A 1 235 ? -10.031 0.531 -6.277 1 97.75 235 VAL A C 1
ATOM 1864 O O . VAL A 1 235 ? -9.367 0.945 -5.328 1 97.75 235 VAL A O 1
ATOM 1867 N N . SER A 1 236 ? -9.617 -0.421 -7.07 1 96.25 236 SER A N 1
ATOM 1868 C CA . SER A 1 236 ? -8.391 -1.152 -6.805 1 96.25 236 SER A CA 1
ATOM 1869 C C . SER A 1 236 ? -7.16 -0.316 -7.152 1 96.25 236 SER A C 1
ATOM 1871 O O . SER A 1 236 ? -7.281 0.729 -7.797 1 96.25 236 SER A O 1
ATOM 1873 N N . LEU A 1 237 ? -6.012 -0.767 -6.656 1 96.44 237 LEU A N 1
ATOM 1874 C CA . LEU A 1 237 ? -4.746 -0.141 -7.016 1 96.44 237 LEU A CA 1
ATOM 1875 C C . LEU A 1 237 ? -4.535 -0.176 -8.523 1 96.44 237 LEU A C 1
ATOM 1877 O O . LEU A 1 237 ? -4.07 0.803 -9.117 1 96.44 237 LEU A O 1
ATOM 1881 N N . HIS A 1 238 ? -4.883 -1.285 -9.164 1 95.69 238 HIS A N 1
ATOM 1882 C CA . HIS A 1 238 ? -4.758 -1.418 -10.617 1 95.69 238 HIS A CA 1
ATOM 1883 C C . HIS A 1 238 ? -5.648 -0.414 -11.336 1 95.69 238 HIS A C 1
ATOM 1885 O O . HIS A 1 238 ? -5.219 0.225 -12.305 1 95.69 238 HIS A O 1
ATOM 1891 N N . ALA A 1 239 ? -6.875 -0.329 -10.883 1 96.44 239 ALA A N 1
ATOM 1892 C CA . ALA A 1 239 ? -7.789 0.648 -11.477 1 96.44 239 ALA A CA 1
ATOM 1893 C C . ALA A 1 239 ? -7.262 2.068 -11.297 1 96.44 239 ALA A C 1
ATOM 1895 O O . ALA A 1 239 ? -7.395 2.902 -12.195 1 96.44 239 ALA A O 1
ATOM 1896 N N . THR A 1 240 ? -6.719 2.396 -10.109 1 97.62 240 THR A N 1
ATOM 1897 C CA . THR A 1 240 ? -6.133 3.703 -9.836 1 97.62 240 THR A CA 1
ATOM 1898 C C . THR A 1 240 ? -4.957 3.973 -10.773 1 97.62 240 THR A C 1
ATOM 1900 O O . THR A 1 240 ? -4.824 5.074 -11.312 1 97.62 240 THR A O 1
ATOM 1903 N N . ALA A 1 241 ? -4.09 2.963 -10.977 1 96.56 241 ALA A N 1
ATOM 1904 C CA . ALA A 1 241 ? -2.969 3.086 -11.906 1 96.56 241 ALA A CA 1
ATOM 1905 C C . ALA A 1 241 ? -3.459 3.385 -13.32 1 96.56 241 ALA A C 1
ATOM 1907 O O . ALA A 1 241 ? -2.873 4.207 -14.031 1 96.56 241 ALA A O 1
ATOM 1908 N N . ASN A 1 242 ? -4.504 2.719 -13.734 1 96.38 242 ASN A N 1
ATOM 1909 C CA . ASN A 1 242 ? -5.078 2.965 -15.055 1 96.38 242 ASN A CA 1
ATOM 1910 C C . ASN A 1 242 ? -5.633 4.383 -15.164 1 96.38 242 ASN A C 1
ATOM 1912 O O . ASN A 1 242 ? -5.551 5 -16.234 1 96.38 242 ASN A O 1
ATOM 1916 N N . MET A 1 243 ? -6.258 4.844 -14.086 1 97.12 243 MET A N 1
ATOM 1917 C CA . MET A 1 243 ? -6.738 6.223 -14.039 1 97.12 243 MET A CA 1
ATOM 1918 C C . MET A 1 243 ? -5.594 7.203 -14.266 1 97.12 243 MET A C 1
ATOM 1920 O O . MET A 1 243 ? -5.746 8.18 -15 1 97.12 243 MET A O 1
ATOM 1924 N N . ILE A 1 244 ? -4.48 6.977 -13.617 1 97.56 244 ILE A N 1
ATOM 1925 C CA . ILE A 1 244 ? -3.309 7.84 -13.734 1 97.56 244 ILE A CA 1
ATOM 1926 C C . ILE A 1 244 ? -2.781 7.801 -15.164 1 97.56 244 ILE A C 1
ATOM 1928 O O . ILE A 1 244 ? -2.512 8.852 -15.766 1 97.56 244 ILE A O 1
ATOM 1932 N N . LYS A 1 245 ? -2.643 6.645 -15.734 1 96.31 245 LYS A N 1
ATOM 1933 C CA . LYS A 1 245 ? -2.146 6.461 -17.094 1 96.31 245 LYS A CA 1
ATOM 1934 C C . LYS A 1 245 ? -3.012 7.215 -18.109 1 96.31 245 LYS A C 1
ATOM 1936 O O . LYS A 1 245 ? -2.496 7.812 -19.047 1 96.31 245 LYS A O 1
ATOM 1941 N N . ALA A 1 246 ? -4.309 7.211 -17.828 1 96.06 246 ALA A N 1
ATOM 1942 C CA . ALA A 1 246 ? -5.27 7.738 -18.797 1 96.06 246 ALA A CA 1
ATOM 1943 C C . ALA A 1 246 ? -5.582 9.203 -18.5 1 96.06 246 ALA A C 1
ATOM 1945 O O . ALA A 1 246 ? -6.285 9.859 -19.281 1 96.06 246 ALA A O 1
ATOM 1946 N N . ALA A 1 247 ? -5.117 9.719 -17.391 1 95.81 247 ALA A N 1
ATOM 1947 C CA . ALA A 1 247 ? -5.512 11.047 -16.938 1 95.81 247 ALA A CA 1
ATOM 1948 C C . ALA A 1 247 ? -5.141 12.117 -17.969 1 95.81 247 ALA A C 1
ATOM 1950 O O . ALA A 1 247 ? -4.043 12.086 -18.531 1 95.81 247 ALA A O 1
ATOM 1951 N N . LYS A 1 248 ? -6.105 13.094 -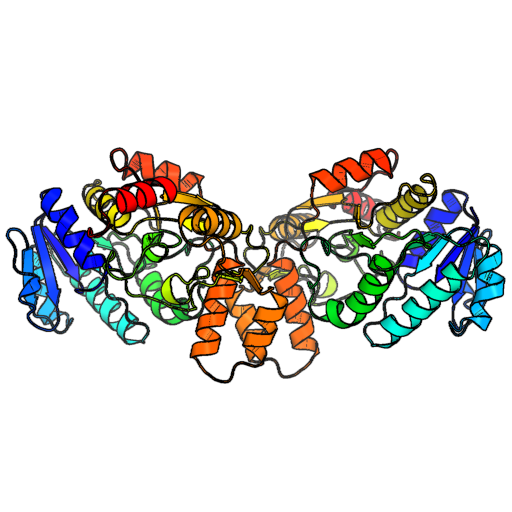18.234 1 94.25 248 LYS A N 1
ATOM 1952 C CA . LYS A 1 248 ? -5.891 14.195 -19.172 1 94.25 248 LYS A CA 1
ATOM 1953 C C . LYS A 1 248 ? -5.988 15.547 -18.469 1 94.25 248 LYS A C 1
ATOM 1955 O O . LYS A 1 248 ? -5.855 16.594 -19.094 1 94.25 248 LYS A O 1
ATOM 1960 N N . ASP A 1 249 ? -6.285 15.508 -17.156 1 94.81 249 ASP A N 1
ATOM 1961 C CA . ASP A 1 249 ? -6.449 16.75 -16.406 1 94.81 249 ASP A CA 1
ATOM 1962 C C . ASP A 1 249 ? -5.926 16.594 -14.969 1 94.81 249 ASP A C 1
ATOM 1964 O O . ASP A 1 249 ? -5.781 15.484 -14.469 1 94.81 249 ASP A O 1
ATOM 1968 N N . GLU A 1 250 ? -5.746 17.719 -14.391 1 92 250 GLU A N 1
ATOM 1969 C CA . GLU A 1 250 ? -5.145 17.766 -13.062 1 92 250 GLU A CA 1
ATOM 1970 C C . GLU A 1 250 ? -6.109 17.25 -12 1 92 250 GLU A C 1
ATOM 1972 O O . GLU A 1 250 ? -5.688 16.641 -11.016 1 92 250 GLU A O 1
ATOM 1977 N N . ASP A 1 251 ? -7.344 17.438 -12.18 1 94.69 251 ASP A N 1
ATOM 1978 C CA . ASP A 1 251 ? -8.336 17 -11.203 1 94.69 251 ASP A CA 1
ATOM 1979 C C . ASP A 1 251 ? -8.336 15.484 -11.07 1 94.69 251 ASP A C 1
ATOM 1981 O O . ASP A 1 251 ? -8.453 14.953 -9.961 1 94.69 251 ASP A O 1
ATOM 1985 N N . THR A 1 252 ? -8.219 14.82 -12.203 1 96.06 252 THR A N 1
ATOM 1986 C CA . THR A 1 252 ? -8.148 13.367 -12.195 1 96.06 252 THR A CA 1
ATOM 1987 C C . THR A 1 252 ? -6.902 12.883 -11.469 1 96.06 252 THR A C 1
ATOM 1989 O O . THR A 1 252 ? -6.957 11.914 -10.711 1 96.06 252 THR A O 1
ATOM 1992 N N . LEU A 1 253 ? -5.859 13.586 -11.672 1 95.31 253 LEU A N 1
ATOM 1993 C CA . LEU A 1 253 ? -4.605 13.211 -11.023 1 95.31 253 LEU A CA 1
ATOM 1994 C C . LEU A 1 253 ? -4.664 13.469 -9.523 1 95.31 253 LEU A C 1
ATOM 1996 O O . LEU A 1 253 ? -4.125 12.695 -8.734 1 95.31 253 LEU A O 1
ATOM 2000 N N . ILE A 1 254 ? -5.297 14.523 -9.109 1 95.44 254 ILE A N 1
ATOM 2001 C CA . ILE A 1 254 ? -5.477 14.82 -7.695 1 95.44 254 ILE A CA 1
ATOM 2002 C C . ILE A 1 254 ? -6.332 13.734 -7.043 1 95.44 254 ILE A C 1
ATOM 2004 O O . ILE A 1 254 ? -5.992 13.234 -5.969 1 95.44 254 ILE A O 1
ATOM 2008 N N . LEU A 1 255 ? -7.379 13.359 -7.766 1 97.06 255 LEU A N 1
ATOM 2009 C CA . LEU A 1 255 ? -8.227 12.297 -7.246 1 97.06 255 LEU A CA 1
ATOM 2010 C C . LEU A 1 255 ? -7.441 10.992 -7.113 1 97.06 255 LEU A C 1
ATOM 2012 O O . LEU A 1 255 ? -7.535 10.312 -6.09 1 97.06 255 LEU A O 1
ATOM 2016 N N . ALA A 1 256 ? -6.648 10.672 -8.102 1 97.31 256 ALA A N 1
ATOM 2017 C CA . ALA A 1 256 ? -5.812 9.469 -8.055 1 97.31 256 ALA A CA 1
ATOM 2018 C C . ALA A 1 256 ? -4.84 9.523 -6.883 1 97.31 256 ALA A C 1
ATOM 2020 O O . ALA A 1 256 ? -4.578 8.5 -6.242 1 97.31 256 ALA A O 1
ATOM 2021 N N . ASP A 1 257 ? -4.34 10.672 -6.582 1 96.44 257 ASP A N 1
ATOM 2022 C CA . ASP A 1 257 ? -3.43 10.836 -5.453 1 96.44 257 ASP A CA 1
ATOM 2023 C C . ASP A 1 257 ? -4.141 10.555 -4.129 1 96.44 257 ASP A C 1
ATOM 2025 O O . ASP A 1 257 ? -3.547 9.992 -3.209 1 96.44 257 ASP A O 1
ATOM 2029 N N . TYR A 1 258 ? -5.359 10.969 -4.051 1 97.12 258 TYR A N 1
ATOM 2030 C CA . TYR A 1 258 ? -6.129 10.672 -2.85 1 97.12 258 TYR A CA 1
ATOM 2031 C C . TYR A 1 258 ? -6.371 9.172 -2.717 1 97.12 258 TYR A C 1
ATOM 2033 O O . TYR A 1 258 ? -6.355 8.633 -1.609 1 97.12 258 TYR A O 1
ATOM 2041 N N . TYR A 1 259 ? -6.668 8.5 -3.871 1 97.56 259 TYR A N 1
ATOM 2042 C CA . TYR A 1 259 ? -6.812 7.047 -3.832 1 97.56 259 TYR A CA 1
ATOM 2043 C C . TYR A 1 259 ? -5.527 6.383 -3.355 1 97.56 259 TYR A C 1
ATOM 2045 O O . TYR A 1 259 ? -5.555 5.523 -2.469 1 97.56 259 TYR A O 1
ATOM 2053 N N . LEU A 1 260 ? -4.422 6.836 -3.906 1 97.06 260 LEU A N 1
ATOM 2054 C CA . LEU A 1 260 ? -3.131 6.266 -3.537 1 97.06 260 LEU A CA 1
ATOM 2055 C C . LEU A 1 260 ? -2.824 6.52 -2.066 1 97.06 260 LEU A C 1
ATOM 2057 O O . LEU A 1 260 ? -2.221 5.676 -1.397 1 97.06 260 LEU A O 1
ATOM 2061 N N . LEU A 1 261 ? -3.197 7.648 -1.599 1 96.25 261 LEU A N 1
ATOM 2062 C CA . LEU A 1 261 ? -3.016 8.008 -0.196 1 96.25 261 LEU A CA 1
ATOM 2063 C C . LEU A 1 261 ? -3.711 7.004 0.716 1 96.25 261 LEU A C 1
ATOM 2065 O O . LEU A 1 261 ? -3.135 6.559 1.713 1 96.25 261 LEU A O 1
ATOM 2069 N N . SER A 1 262 ? -4.875 6.594 0.345 1 94.94 262 SER A N 1
ATOM 2070 C CA . SER A 1 262 ? -5.656 5.641 1.124 1 94.94 262 SER A CA 1
ATOM 2071 C C . SER A 1 262 ? -5.102 4.227 0.988 1 94.94 262 SER A C 1
ATOM 2073 O O . SER A 1 262 ? -5.16 3.438 1.933 1 94.94 262 SER A O 1
ATOM 2075 N N . ILE A 1 263 ? -4.621 3.945 -0.196 1 95.12 263 ILE A N 1
ATOM 2076 C CA . ILE A 1 263 ? -4.129 2.602 -0.485 1 95.12 263 ILE A CA 1
ATOM 2077 C C . ILE A 1 263 ? -2.783 2.385 0.201 1 95.12 263 ILE A C 1
ATOM 2079 O O . ILE A 1 263 ? -2.484 1.282 0.665 1 95.12 263 ILE A O 1
ATOM 2083 N N . SER A 1 264 ? -2.086 3.484 0.251 1 92.88 264 SER A N 1
ATOM 2084 C CA . SER A 1 264 ? -0.787 3.416 0.915 1 92.88 264 SER A CA 1
ATOM 2085 C C . SER A 1 264 ? -0.941 3.402 2.432 1 92.88 264 SER A C 1
ATOM 2087 O O . SER A 1 264 ? -2.059 3.484 2.947 1 92.88 264 SER A O 1
ATOM 2089 N N . GLN A 1 265 ? 0.051 3.219 3.193 1 91.44 265 GLN A N 1
ATOM 2090 C CA . GLN A 1 265 ? 0.045 3.221 4.652 1 91.44 265 GLN A CA 1
ATOM 2091 C C . GLN A 1 265 ? 0.245 4.629 5.203 1 91.44 265 GLN A C 1
ATOM 2093 O O . GLN A 1 265 ? 0.396 4.816 6.41 1 91.44 265 GLN A O 1
ATOM 2098 N N . ALA A 1 266 ? 0.1 5.566 4.297 1 96.38 266 ALA A N 1
ATOM 2099 C CA . ALA A 1 266 ? 0.49 6.914 4.691 1 96.38 266 ALA A CA 1
ATOM 2100 C C . ALA A 1 266 ? -0.525 7.52 5.656 1 96.38 266 ALA A C 1
ATOM 2102 O O . ALA A 1 266 ? -0.193 8.414 6.438 1 96.38 266 ALA A O 1
ATOM 2103 N N . CYS A 1 267 ? -1.732 7.059 5.629 1 97.69 267 CYS A N 1
ATOM 2104 C CA . CYS A 1 267 ? -2.77 7.605 6.496 1 97.69 267 CYS A CA 1
ATOM 2105 C C . CYS A 1 267 ? -2.682 7.008 7.895 1 97.69 267 CYS A C 1
ATOM 2107 O O . CYS A 1 267 ? -3.4 7.43 8.805 1 97.69 267 CYS A O 1
ATOM 2109 N N . ALA A 1 268 ? -1.817 6.043 8.047 1 97.75 268 ALA A N 1
ATOM 2110 C CA . ALA A 1 268 ? -1.631 5.402 9.344 1 97.75 268 ALA A CA 1
ATOM 2111 C C . ALA A 1 268 ? -0.567 6.121 10.164 1 97.75 268 ALA A C 1
ATOM 2113 O O . ALA A 1 268 ? 0.62 6.078 9.836 1 97.75 268 ALA A O 1
ATOM 2114 N N . ILE A 1 269 ? -0.962 6.723 11.188 1 98.19 269 ILE A N 1
ATOM 2115 C CA . ILE A 1 269 ? -0.054 7.383 12.125 1 98.19 269 ILE A CA 1
ATOM 2116 C C . ILE A 1 269 ? 0.69 6.332 12.945 1 98.19 269 ILE A C 1
ATOM 2118 O O . ILE A 1 269 ? 0.093 5.355 13.398 1 98.19 269 ILE A O 1
ATOM 2122 N N . PRO A 1 270 ? 2.002 6.477 13.047 1 97.81 270 PRO A N 1
ATOM 2123 C CA . PRO A 1 270 ? 2.707 5.527 13.906 1 97.81 270 PRO A CA 1
ATOM 2124 C C . PRO A 1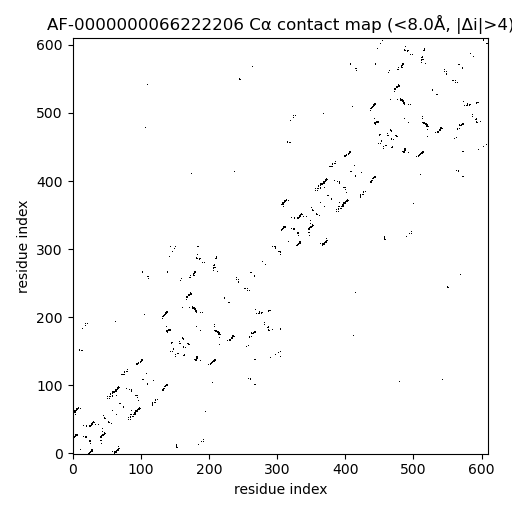 270 ? 2.172 5.516 15.336 1 97.81 270 PRO A C 1
ATOM 2126 O O . PRO A 1 270 ? 2.316 6.504 16.062 1 97.81 270 PRO A O 1
ATOM 2129 N N . GLN A 1 271 ? 1.721 4.406 15.773 1 96.69 271 GLN A N 1
ATOM 2130 C CA . GLN A 1 271 ? 0.982 4.32 17.031 1 96.69 271 GLN A CA 1
ATOM 2131 C C . GLN A 1 271 ? 1.896 4.566 18.219 1 96.69 271 GLN A C 1
ATOM 2133 O O . GLN A 1 271 ? 1.505 5.238 19.188 1 96.69 271 GLN A O 1
ATOM 2138 N N . ASP A 1 272 ? 3.078 4.012 18.141 1 97.62 272 ASP A N 1
ATOM 2139 C CA . ASP A 1 272 ? 4.016 4.184 19.234 1 97.62 272 ASP A CA 1
ATOM 2140 C C . ASP A 1 272 ? 4.391 5.656 19.422 1 97.62 272 ASP A C 1
ATOM 2142 O O . ASP A 1 272 ? 4.469 6.148 20.547 1 97.62 272 ASP A O 1
ATOM 2146 N N . LYS A 1 273 ? 4.605 6.352 18.328 1 98.06 273 LYS A N 1
ATOM 2147 C CA . LYS A 1 273 ? 4.965 7.762 18.406 1 98.06 273 LYS A CA 1
ATOM 2148 C C . LYS A 1 273 ? 3.773 8.617 18.828 1 98.06 273 LYS A C 1
ATOM 2150 O O . LYS A 1 273 ? 3.924 9.555 19.609 1 98.06 273 LYS A O 1
ATOM 2155 N N . ALA A 1 274 ? 2.6 8.297 18.297 1 98.06 274 ALA A N 1
ATOM 2156 C CA . ALA A 1 274 ? 1.396 9.016 18.703 1 98.06 274 ALA A CA 1
ATOM 2157 C C . ALA A 1 274 ? 1.156 8.883 20.203 1 98.06 274 ALA A C 1
ATOM 2159 O O . ALA A 1 274 ? 0.789 9.852 20.859 1 98.06 274 ALA A O 1
ATOM 2160 N N . LYS A 1 275 ? 1.333 7.652 20.703 1 97.81 275 LYS A N 1
ATOM 2161 C CA . LYS A 1 275 ? 1.176 7.414 22.141 1 97.81 275 LYS A CA 1
ATOM 2162 C C . LYS A 1 275 ? 2.205 8.203 22.938 1 97.81 275 LYS A C 1
ATOM 2164 O O . LYS A 1 275 ? 1.87 8.812 23.953 1 97.81 275 LYS A O 1
ATOM 2169 N N . ALA A 1 276 ? 3.438 8.156 22.5 1 98.5 276 ALA A N 1
ATOM 2170 C CA . ALA A 1 276 ? 4.5 8.891 23.172 1 98.5 276 ALA A CA 1
ATOM 2171 C C . ALA A 1 276 ? 4.219 10.391 23.172 1 98.5 276 ALA A C 1
ATOM 2173 O O . ALA A 1 276 ? 4.422 11.07 24.188 1 98.5 276 ALA A O 1
ATOM 2174 N N . HIS A 1 277 ? 3.773 10.914 22.047 1 98.69 277 HIS A N 1
ATOM 2175 C CA . HIS A 1 277 ? 3.471 12.336 21.953 1 98.69 277 HIS A CA 1
ATOM 2176 C C . HIS A 1 277 ? 2.266 12.711 22.812 1 98.69 277 HIS A C 1
ATOM 2178 O O . HIS A 1 277 ? 2.211 13.805 23.359 1 98.69 277 HIS A O 1
ATOM 2184 N N . LYS A 1 278 ? 1.284 11.812 22.844 1 98.19 278 LYS A N 1
ATOM 2185 C CA . LYS A 1 278 ? 0.136 12.039 23.719 1 98.19 278 LYS A CA 1
ATOM 2186 C C . LYS A 1 278 ? 0.577 12.219 25.172 1 98.19 278 LYS A C 1
ATOM 2188 O O . LYS A 1 278 ? 0.123 13.148 25.844 1 98.19 278 LYS A O 1
ATOM 2193 N N . GLU A 1 279 ? 1.418 11.398 25.641 1 98.06 279 GLU A N 1
ATOM 2194 C CA . GLU A 1 279 ? 1.911 11.469 27 1 98.06 279 GLU A CA 1
ATOM 2195 C C . GLU A 1 279 ? 2.771 12.711 27.219 1 98.06 279 GLU A C 1
ATOM 2197 O O . GLU A 1 279 ? 2.68 13.359 28.266 1 98.06 279 GLU A O 1
ATOM 2202 N N . LYS A 1 280 ? 3.531 13.031 26.266 1 98.38 280 LYS A N 1
ATOM 2203 C CA . LYS A 1 280 ? 4.523 14.094 26.406 1 98.38 280 LYS A CA 1
ATOM 2204 C C . LYS A 1 280 ? 3.889 15.469 26.219 1 98.38 280 LYS A C 1
ATOM 2206 O O . LYS A 1 280 ? 4.195 16.406 26.953 1 98.38 280 LYS A O 1
ATOM 2211 N N . PHE A 1 281 ? 2.986 15.586 25.172 1 98.44 281 PHE A N 1
ATOM 2212 C CA . PHE A 1 281 ? 2.561 16.906 24.734 1 98.44 281 PHE A CA 1
ATOM 2213 C C . PHE A 1 281 ? 1.073 17.109 25 1 98.44 281 PHE A C 1
ATOM 2215 O O . PHE A 1 281 ? 0.607 18.25 25.125 1 98.44 281 PHE A O 1
ATOM 2222 N N . PHE A 1 282 ? 0.287 15.969 25.047 1 97.69 282 PHE A N 1
ATOM 2223 C CA . PHE A 1 282 ? -1.164 16.094 25.062 1 97.69 282 PHE A CA 1
ATOM 2224 C C . PHE A 1 282 ? -1.765 15.312 26.219 1 97.69 282 PHE A C 1
ATOM 2226 O O . PHE A 1 282 ? -2.797 14.656 26.062 1 97.69 282 PHE A O 1
ATOM 2233 N N . PRO A 1 283 ? -1.229 15.289 27.391 1 96.62 283 PRO A N 1
ATOM 2234 C CA . PRO A 1 283 ? -1.712 14.383 28.438 1 96.62 283 PRO A CA 1
ATOM 2235 C C . PRO A 1 283 ? -3.166 14.641 28.828 1 96.62 283 PRO A C 1
ATOM 2237 O O . PRO A 1 283 ? -3.875 13.719 29.234 1 96.62 283 PRO A O 1
ATOM 2240 N N . HIS A 1 284 ? -3.691 15.805 28.656 1 96.25 284 HIS A N 1
ATOM 2241 C CA . HIS A 1 284 ? -5.035 16.125 29.125 1 96.25 284 HIS A CA 1
ATOM 2242 C C . HIS A 1 284 ? -5.996 16.312 27.953 1 96.25 284 HIS A C 1
ATOM 2244 O O . HIS A 1 284 ? -7.164 16.656 28.141 1 96.25 284 HIS A O 1
ATOM 2250 N N . ILE A 1 285 ? -5.508 16.156 26.781 1 97.88 285 ILE A N 1
ATOM 2251 C CA . ILE A 1 285 ? -6.348 16.328 25.609 1 97.88 285 ILE A CA 1
ATOM 2252 C C . ILE A 1 285 ? -6.977 15 25.219 1 97.88 285 ILE A C 1
ATOM 2254 O O . ILE A 1 285 ? -6.281 13.984 25.094 1 97.88 285 ILE A O 1
ATOM 2258 N N . HIS A 1 286 ? -8.219 15 25.094 1 98 286 HIS A N 1
ATOM 2259 C CA . HIS A 1 286 ? -8.945 13.828 24.609 1 98 286 HIS A CA 1
ATOM 2260 C C . HIS A 1 286 ? -9.188 13.914 23.109 1 98 286 HIS A C 1
ATOM 2262 O O . HIS A 1 286 ? -9.93 14.789 22.641 1 98 286 HIS A O 1
ATOM 2268 N N . PHE A 1 287 ? -8.516 13.047 22.359 1 98.56 287 PHE A N 1
ATOM 2269 C CA . PHE A 1 287 ? -8.781 12.922 20.922 1 98.56 287 PHE A CA 1
ATOM 2270 C C . PHE A 1 287 ? -9.945 11.969 20.672 1 98.56 287 PHE A C 1
ATOM 2272 O O . PHE A 1 287 ? -9.836 10.766 20.922 1 98.56 287 PHE A O 1
ATOM 2279 N N . ARG A 1 288 ? -11 12.398 20.188 1 98.38 288 ARG A N 1
ATOM 2280 C CA . ARG A 1 288 ? -12.25 11.648 20.078 1 98.38 288 ARG A CA 1
ATOM 2281 C C . ARG A 1 288 ? -12.164 10.602 18.984 1 98.38 288 ARG A C 1
ATOM 2283 O O . ARG A 1 288 ? -11.5 10.805 17.969 1 98.38 288 ARG A O 1
ATOM 2290 N N . THR A 1 289 ? -12.852 9.562 19.156 1 98.44 289 THR A N 1
ATOM 2291 C CA . THR A 1 289 ? -13.117 8.602 18.094 1 98.44 289 THR A CA 1
ATOM 2292 C C . THR A 1 289 ? -14.227 9.117 17.172 1 98.44 289 THR A C 1
ATOM 2294 O O . THR A 1 289 ? -14.875 10.117 17.469 1 98.44 289 THR A O 1
ATOM 2297 N N . LEU A 1 290 ? -14.375 8.453 16.047 1 97.75 290 LEU A N 1
ATOM 2298 C CA . LEU A 1 290 ? -15.461 8.836 15.156 1 97.75 290 LEU A CA 1
ATOM 2299 C C . LEU A 1 290 ? -16.812 8.688 15.852 1 97.75 290 LEU A C 1
ATOM 2301 O O . LEU A 1 290 ? -17.656 9.578 15.766 1 97.75 290 LEU A O 1
ATOM 2305 N N . ARG A 1 291 ? -16.953 7.598 16.609 1 97.69 291 ARG A N 1
ATOM 2306 C CA . ARG A 1 291 ? -18.219 7.34 17.297 1 97.69 291 ARG A CA 1
ATOM 2307 C C . ARG A 1 291 ? -18.531 8.438 18.312 1 97.69 291 ARG A C 1
ATOM 2309 O O . ARG A 1 291 ? -19.688 8.875 18.422 1 97.69 291 ARG A O 1
ATOM 2316 N N . GLU A 1 292 ? -17.547 8.828 19.031 1 97.94 292 GLU A N 1
ATOM 2317 C CA . GLU A 1 292 ? -17.734 9.891 20.016 1 97.94 292 GLU A CA 1
ATOM 2318 C C . GLU A 1 292 ? -18.156 11.195 19.344 1 97.94 292 GLU A C 1
ATOM 2320 O O . GLU A 1 292 ? -19.062 11.891 19.812 1 97.94 292 GLU A O 1
ATOM 2325 N N . GLY A 1 293 ? -17.406 11.57 18.281 1 97.56 293 GLY A N 1
ATOM 2326 C CA . GLY A 1 293 ? -17.766 12.773 17.547 1 97.56 293 GLY A CA 1
ATOM 2327 C C . GLY A 1 293 ? -19.172 12.719 16.953 1 97.56 293 GLY A C 1
ATOM 2328 O O . GLY A 1 293 ? -19.906 13.703 17 1 97.56 293 GLY A O 1
ATOM 2329 N N . LEU A 1 294 ? -19.547 11.57 16.391 1 97.19 294 LEU A N 1
ATOM 2330 C CA . LEU A 1 294 ? -20.875 11.414 15.805 1 97.19 294 LEU A CA 1
ATOM 2331 C C . LEU A 1 294 ? -21.953 11.477 16.891 1 97.19 294 LEU A C 1
ATOM 2333 O O . LEU A 1 294 ? -23.062 11.977 16.641 1 97.19 294 LEU A O 1
ATOM 2337 N N . SER A 1 295 ? -21.672 10.945 18.062 1 97.38 295 SER A N 1
ATOM 2338 C CA . SER A 1 295 ? -22.609 11.07 19.172 1 97.38 295 SER A CA 1
ATOM 2339 C C . SER A 1 295 ? -22.859 12.531 19.531 1 97.38 295 SER A C 1
ATOM 2341 O O . SER A 1 295 ? -24 12.914 19.812 1 97.38 295 SER A O 1
ATOM 2343 N N . GLN A 1 296 ? -21.844 13.312 19.547 1 96.88 296 GLN A N 1
ATOM 2344 C CA . GLN A 1 296 ? -21.984 14.75 19.781 1 96.88 296 GLN A CA 1
ATOM 2345 C C . GLN A 1 296 ? -22.812 15.406 18.688 1 96.88 296 GLN A C 1
ATOM 2347 O O . GLN A 1 296 ? -23.641 16.281 18.969 1 96.88 296 GLN A O 1
ATOM 2352 N N . PHE A 1 297 ? -22.594 15.016 17.5 1 96.44 297 PHE A N 1
ATOM 2353 C CA . PHE A 1 297 ? -23.359 15.508 16.359 1 96.44 297 PHE A CA 1
ATOM 2354 C C . PHE A 1 297 ? -24.844 15.203 16.547 1 96.44 297 PHE A C 1
ATOM 2356 O O . PHE A 1 297 ? -25.703 16.047 16.297 1 96.44 297 PHE A O 1
ATOM 2363 N N . ASP A 1 298 ? -25.109 13.992 17.016 1 97.5 298 ASP A N 1
ATOM 2364 C CA . ASP A 1 298 ? -26.5 13.586 17.266 1 97.5 298 ASP A CA 1
ATOM 2365 C C . ASP A 1 298 ? -27.125 14.43 18.375 1 97.5 298 ASP A C 1
ATOM 2367 O O . ASP A 1 298 ? -28.312 14.758 18.297 1 97.5 298 ASP A O 1
ATOM 2371 N N . GLU A 1 299 ? -26.406 14.727 19.344 1 97.25 299 GLU A N 1
ATOM 2372 C CA . GLU A 1 299 ? -26.891 15.492 20.5 1 97.25 299 GLU A CA 1
ATOM 2373 C C . GLU A 1 299 ? -27.109 16.953 20.141 1 97.25 299 GLU A C 1
ATOM 2375 O O . GLU A 1 299 ? -28.047 17.594 20.641 1 97.25 299 GLU A O 1
ATOM 2380 N N . LYS A 1 300 ? -26.188 17.531 19.312 1 96.38 300 LYS A N 1
ATOM 2381 C CA . LYS A 1 300 ? -26.266 18.922 18.891 1 96.38 300 LYS A CA 1
ATOM 2382 C C . LYS A 1 300 ? -26.141 19.047 17.375 1 96.38 300 LYS A C 1
ATOM 2384 O O . LYS A 1 300 ? -25.125 19.516 16.859 1 96.38 300 LYS A O 1
ATOM 2389 N N . PRO A 1 301 ? -27.156 18.797 16.688 1 94.88 301 PRO A N 1
ATOM 2390 C CA . PRO A 1 301 ? -27.125 18.656 15.234 1 94.88 301 PRO A CA 1
ATOM 2391 C C . PRO A 1 301 ? -26.797 19.969 14.516 1 94.88 301 PRO A C 1
ATOM 2393 O O . PRO A 1 301 ? -26.516 19.953 13.312 1 94.88 301 PRO A O 1
ATOM 2396 N N . ASN A 1 302 ? -26.75 21.109 15.258 1 94.81 302 ASN A N 1
ATOM 2397 C CA . ASN A 1 302 ? -26.484 22.375 14.602 1 94.81 302 ASN A CA 1
ATOM 2398 C C . ASN A 1 302 ? -25.141 22.969 15.047 1 94.81 302 ASN A C 1
ATOM 2400 O O . ASN A 1 302 ? -24.797 24.078 14.656 1 94.81 302 ASN A O 1
ATOM 2404 N N . SER A 1 303 ? -24.391 22.203 15.742 1 95 303 SER A N 1
ATOM 2405 C CA . SER A 1 303 ? -23.125 22.703 16.266 1 95 303 SER A CA 1
ATOM 2406 C C . SER A 1 303 ? -21.969 22.359 15.336 1 95 303 SER A C 1
ATOM 2408 O O . SER A 1 303 ? -22.078 21.469 14.492 1 95 303 SER A O 1
ATOM 2410 N N . ILE A 1 304 ? -20.984 23.203 15.438 1 95.56 304 ILE A N 1
ATOM 2411 C CA . ILE A 1 304 ? -19.719 22.891 14.781 1 95.56 304 ILE A CA 1
ATOM 2412 C C . ILE A 1 304 ? -18.953 21.844 15.609 1 95.56 304 ILE A C 1
ATOM 2414 O O . ILE A 1 304 ? -18.719 22.047 16.797 1 95.56 304 ILE A O 1
ATOM 2418 N N . MET A 1 305 ? -18.688 20.797 14.906 1 92.06 305 MET A N 1
ATOM 2419 C CA . MET A 1 305 ? -18.047 19.672 15.594 1 92.06 305 MET A CA 1
ATOM 2420 C C . MET A 1 305 ? -16.578 19.984 15.875 1 92.06 305 MET A C 1
ATOM 2422 O O . MET A 1 305 ? -15.945 20.75 15.141 1 92.06 305 MET A O 1
ATOM 2426 N N . MET B 1 1 ? 0.349 -41.344 -7.551 1 94.31 1 MET B N 1
ATOM 2427 C CA . MET B 1 1 ? -0.685 -40.906 -8.484 1 94.31 1 MET B CA 1
ATOM 2428 C C . MET B 1 1 ? -0.085 -40.562 -9.844 1 94.31 1 MET B C 1
ATOM 2430 O O . MET B 1 1 ? 1.122 -40.344 -9.961 1 94.31 1 MET B O 1
ATOM 2434 N N . LYS B 1 2 ? -0.902 -40.688 -10.852 1 97.19 2 LYS B N 1
ATOM 2435 C CA . LYS B 1 2 ? -0.503 -40.219 -12.172 1 97.19 2 LYS B CA 1
ATOM 2436 C C . LYS B 1 2 ? -0.97 -38.781 -12.406 1 97.19 2 LYS B C 1
ATOM 2438 O O . LYS B 1 2 ? -2.162 -38.5 -12.289 1 97.19 2 LYS B O 1
ATOM 2443 N N . VAL B 1 3 ? -0.011 -37.906 -12.648 1 98.44 3 VAL B N 1
ATOM 2444 C CA . VAL B 1 3 ? -0.27 -36.469 -12.695 1 98.44 3 VAL B CA 1
ATOM 2445 C C . VAL B 1 3 ? 0.138 -35.938 -14.062 1 98.44 3 VAL B C 1
ATOM 2447 O O . VAL B 1 3 ? 1.238 -36.188 -14.547 1 98.44 3 VAL B O 1
ATOM 2450 N N . ALA B 1 4 ? -0.75 -35.188 -14.656 1 98.5 4 ALA B N 1
ATOM 2451 C CA . ALA B 1 4 ? -0.417 -34.469 -15.891 1 98.5 4 ALA B CA 1
ATOM 2452 C C . ALA B 1 4 ? 0.077 -33.062 -15.578 1 98.5 4 ALA B C 1
ATOM 2454 O O . ALA B 1 4 ? -0.496 -32.375 -14.742 1 98.5 4 ALA B O 1
ATOM 2455 N N . ILE B 1 5 ? 1.148 -32.656 -16.172 1 98.12 5 ILE B N 1
ATOM 2456 C CA . ILE B 1 5 ? 1.67 -31.297 -16.078 1 98.12 5 ILE B CA 1
ATOM 2457 C C . ILE B 1 5 ? 1.597 -30.625 -17.453 1 98.12 5 ILE B C 1
ATOM 2459 O O . ILE B 1 5 ? 2.223 -31.078 -18.406 1 98.12 5 ILE B O 1
ATOM 2463 N N . ALA B 1 6 ? 0.794 -29.578 -17.516 1 97.81 6 ALA B N 1
ATOM 2464 C CA . ALA B 1 6 ? 0.707 -28.844 -18.766 1 97.81 6 ALA B CA 1
ATOM 2465 C C . ALA B 1 6 ? 1.82 -27.797 -18.859 1 97.81 6 ALA B C 1
ATOM 2467 O O . ALA B 1 6 ? 1.825 -26.812 -18.125 1 97.81 6 ALA B O 1
ATOM 2468 N N . GLY B 1 7 ? 2.66 -27.953 -19.766 1 94.75 7 GLY B N 1
ATOM 2469 C CA . GLY B 1 7 ? 3.775 -27.047 -19.953 1 94.75 7 GLY B CA 1
ATOM 2470 C C . GLY B 1 7 ? 5.07 -27.547 -19.359 1 94.75 7 GLY B C 1
ATOM 2471 O O . GLY B 1 7 ? 5.062 -28.172 -18.281 1 94.75 7 GLY B O 1
ATOM 2472 N N . TYR B 1 8 ? 6.082 -27.344 -20.031 1 91.44 8 TYR B N 1
ATOM 2473 C CA . TYR B 1 8 ? 7.418 -27.641 -19.531 1 91.44 8 TYR B CA 1
ATOM 2474 C C . TYR B 1 8 ? 8.25 -26.375 -19.422 1 91.44 8 TYR B C 1
ATOM 2476 O O . TYR B 1 8 ? 9 -26.031 -20.344 1 91.44 8 TYR B O 1
ATOM 2484 N N . GLY B 1 9 ? 8.086 -25.734 -18.312 1 88.06 9 GLY B N 1
ATOM 2485 C CA . GLY B 1 9 ? 8.812 -24.5 -18.047 1 88.06 9 GLY B CA 1
ATOM 2486 C C . GLY B 1 9 ? 9.633 -24.562 -16.766 1 88.06 9 GLY B C 1
ATOM 2487 O O . GLY B 1 9 ? 10.055 -25.641 -16.344 1 88.06 9 GLY B O 1
ATOM 2488 N N . ASP B 1 10 ? 9.938 -23.469 -16.219 1 92.69 10 ASP B N 1
ATOM 2489 C CA . ASP B 1 10 ? 10.836 -23.281 -15.078 1 92.69 10 ASP B CA 1
ATOM 2490 C C . ASP B 1 10 ? 10.359 -24.094 -13.875 1 92.69 10 ASP B C 1
ATOM 2492 O O . ASP B 1 10 ? 11.094 -24.953 -13.367 1 92.69 10 ASP B O 1
ATOM 2496 N N . LEU B 1 11 ? 9.141 -23.938 -13.539 1 95.62 11 LEU B N 1
ATOM 2497 C CA . LEU B 1 11 ? 8.617 -24.594 -12.344 1 95.62 11 LEU B CA 1
ATOM 2498 C C . LEU B 1 11 ? 8.477 -26.094 -12.562 1 95.62 11 LEU B C 1
ATOM 2500 O O . LEU B 1 11 ? 8.656 -26.875 -11.641 1 95.62 11 LEU B O 1
ATOM 2504 N N . THR B 1 12 ? 8.156 -26.484 -13.797 1 96.25 12 THR B N 1
ATOM 2505 C CA . THR B 1 12 ? 7.945 -27.891 -14.117 1 96.25 12 THR B CA 1
ATOM 2506 C C . THR B 1 12 ? 9.203 -28.703 -13.836 1 96.25 12 THR B C 1
ATOM 2508 O O . THR B 1 12 ? 9.109 -29.859 -13.414 1 96.25 12 THR B O 1
ATOM 2511 N N . ARG B 1 13 ? 10.344 -28.125 -14.047 1 95.06 13 ARG B N 1
ATOM 2512 C CA . ARG B 1 13 ? 11.594 -28.844 -13.797 1 95.06 13 ARG B CA 1
ATOM 2513 C C . ARG B 1 13 ? 11.719 -29.234 -12.32 1 95.06 13 ARG B C 1
ATOM 2515 O O . ARG B 1 13 ? 12.141 -30.344 -12 1 95.06 13 ARG B O 1
ATOM 2522 N N . TYR B 1 14 ? 11.336 -28.328 -11.422 1 97.25 14 TYR B N 1
ATOM 2523 C CA . TYR B 1 14 ? 11.305 -28.656 -10 1 97.25 14 TYR B CA 1
ATOM 2524 C C . TYR B 1 14 ? 10.258 -29.719 -9.703 1 97.25 14 TYR B C 1
ATOM 2526 O O . TYR B 1 14 ? 10.516 -30.641 -8.922 1 97.25 14 TYR B O 1
ATOM 2534 N N . ILE B 1 15 ? 9.094 -29.578 -10.359 1 97.75 15 ILE B N 1
ATOM 2535 C CA . ILE B 1 15 ? 7.996 -30.516 -10.148 1 97.75 15 ILE B CA 1
ATOM 2536 C C . ILE B 1 15 ? 8.43 -31.922 -10.547 1 97.75 15 ILE B C 1
ATOM 2538 O O . ILE B 1 15 ? 8.195 -32.875 -9.812 1 97.75 15 ILE B O 1
ATOM 2542 N N . CYS B 1 16 ? 9.102 -32.031 -11.68 1 96.31 16 CYS B N 1
ATOM 2543 C CA . CYS B 1 16 ? 9.562 -33.344 -12.164 1 96.31 16 CYS B CA 1
ATOM 2544 C C . CYS B 1 16 ? 10.445 -34.031 -11.125 1 96.31 16 CYS B C 1
ATOM 2546 O O . CYS B 1 16 ? 10.258 -35.188 -10.82 1 96.31 16 CYS B O 1
ATOM 2548 N N . GLU B 1 17 ? 11.344 -33.281 -10.57 1 95.75 17 GLU B N 1
ATOM 2549 C CA . GLU B 1 17 ? 12.281 -33.844 -9.602 1 95.75 17 GLU B CA 1
ATOM 2550 C C . GLU B 1 17 ? 11.57 -34.219 -8.305 1 95.75 17 GLU B C 1
ATOM 2552 O O . GLU B 1 17 ? 11.711 -35.344 -7.828 1 95.75 17 GLU B O 1
ATOM 2557 N N . GLU B 1 18 ? 10.758 -33.375 -7.75 1 97 18 GLU B N 1
ATOM 2558 C CA . GLU B 1 18 ? 10.188 -33.562 -6.422 1 97 18 GLU B CA 1
ATOM 2559 C C . GLU B 1 18 ? 9.008 -34.531 -6.461 1 97 18 GLU B C 1
ATOM 2561 O O . GLU B 1 18 ? 8.773 -35.281 -5.504 1 97 18 GLU B O 1
ATOM 2566 N N . PHE B 1 19 ? 8.25 -34.5 -7.59 1 97.88 19 PHE B N 1
ATOM 2567 C CA . PHE B 1 19 ? 7.094 -35.375 -7.691 1 97.88 19 PHE B CA 1
ATOM 2568 C C . PHE B 1 19 ? 7.531 -36.844 -7.867 1 97.88 19 PHE B C 1
ATOM 2570 O O . PHE B 1 19 ? 6.953 -37.75 -7.262 1 97.88 19 PHE B O 1
ATOM 2577 N N . VAL B 1 20 ? 8.562 -37.031 -8.703 1 96.56 20 VAL B N 1
ATOM 2578 C CA . VAL B 1 20 ? 9.086 -38.406 -8.883 1 96.56 20 VAL B CA 1
ATOM 2579 C C . VAL B 1 20 ? 9.641 -38.906 -7.562 1 96.56 20 VAL B C 1
ATOM 2581 O O . VAL B 1 20 ? 9.406 -40.062 -7.195 1 96.56 20 VAL B O 1
ATOM 2584 N N . GLN B 1 21 ? 10.344 -38.062 -6.848 1 95.69 21 GLN B N 1
ATOM 2585 C CA . GLN B 1 21 ? 10.875 -38.438 -5.539 1 95.69 21 GLN B CA 1
ATOM 2586 C C . GLN B 1 21 ? 9.758 -38.781 -4.566 1 95.69 21 GLN B C 1
ATOM 2588 O O . GLN B 1 21 ? 9.914 -39.688 -3.721 1 95.69 21 GLN B O 1
ATOM 2593 N N . ALA B 1 22 ? 8.617 -38.156 -4.715 1 96.12 22 ALA B N 1
ATOM 2594 C CA . ALA B 1 22 ? 7.473 -38.406 -3.834 1 96.12 22 ALA B CA 1
ATOM 2595 C C . ALA B 1 22 ? 6.676 -39.625 -4.277 1 96.12 22 ALA B C 1
ATOM 2597 O O . ALA B 1 22 ? 5.688 -40 -3.641 1 96.12 22 ALA B O 1
ATOM 2598 N N . GLY B 1 23 ? 7.039 -40.188 -5.418 1 96.25 23 GLY B N 1
ATOM 2599 C CA . GLY B 1 23 ? 6.441 -41.438 -5.832 1 96.25 23 GLY B CA 1
ATOM 2600 C C . GLY B 1 23 ? 5.328 -41.281 -6.852 1 96.25 23 GLY B C 1
ATOM 2601 O O . GLY B 1 23 ? 4.582 -42.219 -7.129 1 96.25 23 GLY B O 1
ATOM 2602 N N . HIS B 1 24 ? 5.199 -40.094 -7.422 1 97.38 24 HIS B N 1
ATOM 2603 C CA . HIS B 1 24 ? 4.184 -39.875 -8.438 1 97.38 24 HIS B CA 1
ATOM 2604 C C . HIS B 1 24 ? 4.711 -40.188 -9.836 1 97.38 24 HIS B C 1
ATOM 2606 O O . HIS B 1 24 ? 5.922 -40.188 -10.062 1 97.38 24 HIS B O 1
ATOM 2612 N N . GLU B 1 25 ? 3.857 -40.5 -10.695 1 97.44 25 GLU B N 1
ATOM 2613 C CA . GLU B 1 25 ? 4.145 -40.625 -12.125 1 97.44 25 GLU B CA 1
ATOM 2614 C C . GLU B 1 25 ? 3.67 -39.375 -12.891 1 97.44 25 GLU B C 1
ATOM 2616 O O . GLU B 1 25 ? 2.557 -38.906 -12.664 1 97.44 25 GLU B O 1
ATOM 2621 N N . LEU B 1 26 ? 4.535 -38.938 -13.758 1 97.75 26 LEU B N 1
ATOM 2622 C CA . LEU B 1 26 ? 4.219 -37.656 -14.414 1 97.75 26 LEU B CA 1
ATOM 2623 C C . LEU B 1 26 ? 4.062 -37.844 -15.914 1 97.75 26 LEU B C 1
ATOM 2625 O O . LEU B 1 26 ? 4.785 -38.656 -16.516 1 97.75 26 LEU B O 1
ATOM 2629 N N . VAL B 1 27 ? 3.104 -37.219 -16.469 1 97.06 27 VAL B N 1
ATOM 2630 C CA . VAL B 1 27 ? 2.98 -37.031 -17.906 1 97.06 27 VAL B CA 1
ATOM 2631 C C . VAL B 1 27 ? 3.076 -35.562 -18.266 1 97.06 27 VAL B C 1
ATOM 2633 O O . VAL B 1 27 ? 2.221 -34.75 -17.875 1 97.06 27 VAL B O 1
ATOM 2636 N N . ILE B 1 28 ? 4.066 -35.219 -19 1 97.19 28 ILE B N 1
ATOM 2637 C CA . ILE B 1 28 ? 4.281 -33.812 -19.359 1 97.19 28 ILE B CA 1
ATOM 2638 C C . ILE B 1 28 ? 3.615 -33.531 -20.703 1 97.19 28 ILE B C 1
ATOM 2640 O O . ILE B 1 28 ? 3.955 -34.156 -21.719 1 97.19 28 ILE B O 1
ATOM 2644 N N . LEU B 1 29 ? 2.648 -32.625 -20.688 1 96.88 29 LEU B N 1
ATOM 2645 C CA . LEU B 1 29 ? 1.998 -32.156 -21.906 1 96.88 29 LEU B CA 1
ATOM 2646 C C . LEU B 1 29 ? 2.814 -31.062 -22.578 1 96.88 29 LEU B C 1
ATOM 2648 O O . LEU B 1 29 ? 3.006 -29.984 -22 1 96.88 29 LEU B O 1
ATOM 2652 N N . THR B 1 30 ? 3.338 -31.312 -23.656 1 94.56 30 THR B N 1
ATOM 2653 C CA . THR B 1 30 ? 4.188 -30.359 -24.359 1 94.56 30 THR B CA 1
ATOM 2654 C C . THR B 1 30 ? 3.865 -30.359 -25.859 1 94.56 30 THR B C 1
ATOM 2656 O O . THR B 1 30 ? 3.297 -31.312 -26.375 1 94.56 30 THR B O 1
ATOM 2659 N N . ARG B 1 31 ? 4.137 -29.266 -26.562 1 90.94 31 ARG B N 1
ATOM 2660 C CA . ARG B 1 31 ? 3.836 -29.125 -27.984 1 90.94 31 ARG B CA 1
ATOM 2661 C C . ARG B 1 31 ? 4.852 -29.859 -28.844 1 90.94 31 ARG B C 1
ATOM 2663 O O . ARG B 1 31 ? 4.562 -30.219 -29.984 1 90.94 31 ARG B O 1
ATOM 2670 N N . SER B 1 32 ? 6.086 -30.031 -28.25 1 91.06 32 SER B N 1
ATOM 2671 C CA . SER B 1 32 ? 7.145 -30.734 -28.953 1 91.06 32 SER B CA 1
ATOM 2672 C C . SER B 1 32 ? 7.938 -31.641 -28.016 1 91.06 32 SER B C 1
ATOM 2674 O O . SER B 1 32 ? 8.039 -31.344 -26.812 1 91.06 32 SER B O 1
ATOM 2676 N N . PHE B 1 33 ? 8.438 -32.594 -28.641 1 90.06 33 PHE B N 1
ATOM 2677 C CA . PHE B 1 33 ? 9.188 -33.562 -27.859 1 90.06 33 PHE B CA 1
ATOM 2678 C C . PHE B 1 33 ? 10.461 -32.938 -27.297 1 90.06 33 PHE B C 1
ATOM 2680 O O . PHE B 1 33 ? 11.172 -32.25 -28.016 1 90.06 33 PHE B O 1
ATOM 2687 N N . LYS B 1 34 ? 10.695 -33.156 -26.047 1 88.12 34 LYS B N 1
ATOM 2688 C CA . LYS B 1 34 ? 11.883 -32.656 -25.359 1 88.12 34 LYS B CA 1
ATOM 2689 C C . LYS B 1 34 ? 12.695 -33.812 -24.766 1 88.12 34 LYS B C 1
ATOM 2691 O O . LYS B 1 34 ? 12.359 -34.312 -23.703 1 88.12 34 LYS B O 1
ATOM 2696 N N . PRO B 1 35 ? 13.766 -34.094 -25.312 1 85.69 35 PRO B N 1
ATOM 2697 C CA . PRO B 1 35 ? 14.562 -35.25 -24.859 1 85.69 35 PRO B CA 1
ATOM 2698 C C . PRO B 1 35 ? 15.023 -35.094 -23.406 1 85.69 35 PRO B C 1
ATOM 2700 O O . PRO B 1 35 ? 15.195 -36.094 -22.703 1 85.69 35 PRO B O 1
ATOM 2703 N N . GLN B 1 36 ? 15.141 -33.906 -22.891 1 83.31 36 GLN B N 1
ATOM 2704 C CA . GLN B 1 36 ? 15.68 -33.656 -21.562 1 83.31 36 GLN B CA 1
ATOM 2705 C C . GLN B 1 36 ? 14.688 -34.062 -20.484 1 83.31 36 GLN B C 1
ATOM 2707 O O . GLN B 1 36 ? 15.055 -34.156 -19.312 1 83.31 36 GLN B O 1
ATOM 2712 N N . ILE B 1 37 ? 13.531 -34.344 -20.906 1 83.75 37 ILE B N 1
ATOM 2713 C CA . ILE B 1 37 ? 12.477 -34.688 -19.938 1 83.75 37 ILE B CA 1
ATOM 2714 C C . ILE B 1 37 ? 12.461 -36.188 -19.688 1 83.75 37 ILE B C 1
ATOM 2716 O O . ILE B 1 37 ? 11.961 -36.656 -18.656 1 83.75 37 ILE B O 1
ATOM 2720 N N . GLU B 1 38 ? 12.969 -36.938 -20.516 1 78.88 38 GLU B N 1
ATOM 2721 C CA . GLU B 1 38 ? 12.828 -38.406 -20.438 1 78.88 38 GLU B CA 1
ATOM 2722 C C . GLU B 1 38 ? 13.57 -38.969 -19.234 1 78.88 38 GLU B C 1
ATOM 2724 O O . GLU B 1 38 ? 14.797 -38.844 -19.141 1 78.88 38 GLU B O 1
ATOM 2729 N N . SER B 1 39 ? 12.883 -39.344 -18.297 1 85.94 39 SER B N 1
ATOM 2730 C CA . SER B 1 39 ? 13.367 -40 -17.078 1 85.94 39 SER B CA 1
ATOM 2731 C C . SER B 1 39 ? 12.344 -40.969 -16.531 1 85.94 39 SER B C 1
ATOM 2733 O O . SER B 1 39 ? 11.156 -40.906 -16.859 1 85.94 39 SER B O 1
ATOM 2735 N N . PRO B 1 40 ? 12.867 -41.969 -15.773 1 89.19 40 PRO B N 1
ATOM 2736 C CA . PRO B 1 40 ? 11.891 -42.875 -15.172 1 89.19 40 PRO B CA 1
ATOM 2737 C C . PRO B 1 40 ? 10.805 -42.156 -14.391 1 89.19 40 PRO B C 1
ATOM 2739 O O . PRO B 1 40 ? 11.102 -41.219 -13.633 1 89.19 40 PRO B O 1
ATOM 2742 N N . GLY B 1 41 ? 9.641 -42.5 -14.617 1 93.81 41 GLY B N 1
ATOM 2743 C CA . GLY B 1 41 ? 8.516 -41.906 -13.914 1 93.81 41 GLY B CA 1
ATOM 2744 C C . GLY B 1 41 ? 7.93 -40.688 -14.625 1 93.81 41 GLY B C 1
ATOM 2745 O O . GLY B 1 41 ? 6.906 -40.156 -14.203 1 93.81 41 GLY B O 1
ATOM 2746 N N . ILE B 1 42 ? 8.57 -40.344 -15.711 1 96.38 42 ILE B N 1
ATOM 2747 C CA . ILE B 1 42 ? 8.102 -39.188 -16.453 1 96.38 42 ILE B CA 1
ATOM 2748 C C . ILE B 1 42 ? 7.887 -39.562 -17.922 1 96.38 42 ILE B C 1
ATOM 2750 O O . ILE B 1 42 ? 8.789 -40.094 -18.578 1 96.38 42 ILE B O 1
ATOM 2754 N N . SER B 1 43 ? 6.805 -39.344 -18.422 1 94.88 43 SER B N 1
ATOM 2755 C CA . SER B 1 43 ? 6.508 -39.531 -19.844 1 94.88 43 SER B CA 1
ATOM 2756 C C . SER B 1 43 ? 6.059 -38.188 -20.469 1 94.88 43 SER B C 1
ATOM 2758 O O . SER B 1 43 ? 5.785 -37.219 -19.766 1 94.88 43 SER B O 1
ATOM 2760 N N . GLN B 1 44 ? 6.105 -38.156 -21.75 1 95.31 44 GLN B N 1
ATOM 2761 C CA . GLN B 1 44 ? 5.68 -36.969 -22.469 1 95.31 44 GLN B CA 1
ATOM 2762 C C . GLN B 1 44 ? 4.484 -37.25 -23.375 1 95.31 44 GLN B C 1
ATOM 2764 O O . GLN B 1 44 ? 4.375 -38.375 -23.922 1 95.31 44 GLN B O 1
ATOM 2769 N N . ALA B 1 45 ? 3.602 -36.406 -23.422 1 95.38 45 ALA B N 1
ATOM 2770 C CA . ALA B 1 45 ? 2.49 -36.438 -24.375 1 95.38 45 ALA B CA 1
ATOM 2771 C C . ALA B 1 45 ? 2.463 -35.188 -25.25 1 95.38 45 ALA B C 1
ATOM 2773 O O . ALA B 1 45 ? 2.32 -34.062 -24.734 1 95.38 45 ALA B O 1
ATOM 2774 N N . ILE B 1 46 ? 2.619 -35.406 -26.531 1 95.69 46 ILE B N 1
ATOM 2775 C CA . ILE B 1 46 ? 2.619 -34.281 -27.469 1 95.69 46 ILE B CA 1
ATOM 2776 C C . ILE B 1 46 ? 1.187 -33.812 -27.719 1 95.69 46 ILE B C 1
ATOM 2778 O O . ILE B 1 46 ? 0.307 -34.625 -28.016 1 95.69 46 ILE B O 1
ATOM 2782 N N . THR B 1 47 ? 0.947 -32.5 -27.516 1 96.31 47 THR B N 1
ATOM 2783 C CA . THR B 1 47 ? -0.396 -31.938 -27.656 1 96.31 47 THR B CA 1
ATOM 2784 C C . THR B 1 47 ? -0.339 -30.516 -28.219 1 96.31 47 THR B C 1
ATOM 2786 O O . THR B 1 47 ? 0.651 -29.812 -28.031 1 96.31 47 THR B O 1
ATOM 2789 N N . ASP B 1 48 ? -1.334 -30.125 -28.969 1 95.19 48 ASP B N 1
ATOM 2790 C CA . ASP B 1 48 ? -1.525 -28.719 -29.344 1 95.19 48 ASP B CA 1
ATOM 2791 C C . ASP B 1 48 ? -2.559 -28.047 -28.453 1 95.19 48 ASP B C 1
ATOM 2793 O O . ASP B 1 48 ? -3.08 -26.984 -28.797 1 95.19 48 ASP B O 1
ATOM 2797 N N . TYR B 1 49 ? -2.939 -28.719 -27.359 1 95.88 49 TYR B N 1
ATOM 2798 C CA . TYR B 1 49 ? -3.818 -28.234 -26.312 1 95.88 49 TYR B CA 1
ATOM 2799 C C . TYR B 1 49 ? -5.238 -28.047 -26.828 1 95.88 49 TYR B C 1
ATOM 2801 O O . TYR B 1 49 ? -5.941 -27.109 -26.422 1 95.88 49 TYR B O 1
ATOM 2809 N N . THR B 1 50 ? -5.613 -28.797 -27.828 1 96.5 50 THR B N 1
ATOM 2810 C CA . THR B 1 50 ? -7.02 -28.984 -28.188 1 96.5 50 THR B CA 1
ATOM 2811 C C . THR B 1 50 ? -7.656 -30.078 -27.328 1 96.5 50 THR B C 1
ATOM 2813 O O . THR B 1 50 ? -6.957 -30.938 -26.797 1 96.5 50 THR B 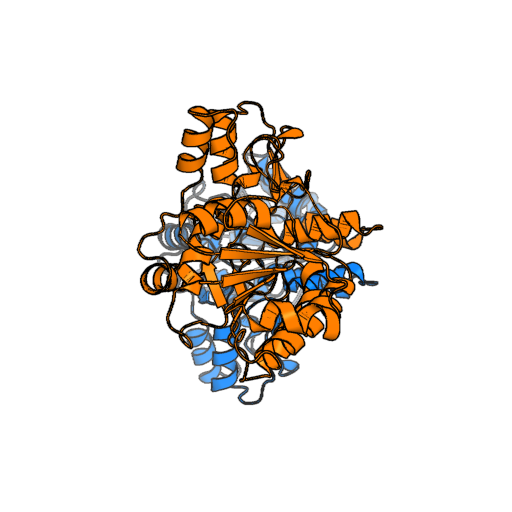O 1
ATOM 2816 N N . ILE B 1 51 ? -8.922 -30 -27.297 1 96.31 51 ILE B N 1
ATOM 2817 C CA . ILE B 1 51 ? -9.648 -30.969 -26.484 1 96.31 51 ILE B CA 1
ATOM 2818 C C . ILE B 1 51 ? -9.336 -32.375 -26.953 1 96.31 51 ILE B C 1
ATOM 2820 O O . ILE B 1 51 ? -9.055 -33.281 -26.156 1 96.31 51 ILE B O 1
ATOM 2824 N N . SER B 1 52 ? -9.328 -32.594 -28.203 1 96.06 52 SER B N 1
ATOM 2825 C CA . SER B 1 52 ? -9.117 -33.906 -28.781 1 96.06 52 SER B CA 1
ATOM 2826 C C . SER B 1 52 ? -7.719 -34.438 -28.453 1 96.06 52 SER B C 1
ATOM 2828 O O . SER B 1 52 ? -7.539 -35.625 -28.234 1 96.06 52 SER B O 1
ATOM 2830 N N . SER B 1 53 ? -6.766 -33.562 -28.422 1 96.5 53 SER B N 1
ATOM 2831 C CA . SER B 1 53 ? -5.387 -34 -28.203 1 96.5 53 SER B CA 1
ATOM 2832 C C . SER B 1 53 ? -5.117 -34.281 -26.719 1 96.5 53 SER B C 1
ATOM 2834 O O . SER B 1 53 ? -4.148 -34.938 -26.375 1 96.5 53 SER B O 1
ATOM 2836 N N . LEU B 1 54 ? -5.984 -33.75 -25.844 1 97.56 54 LEU B N 1
ATOM 2837 C CA . LEU B 1 54 ? -5.766 -33.875 -24.406 1 97.56 54 LEU B CA 1
ATOM 2838 C C . LEU B 1 54 ? -6.523 -35.062 -23.828 1 97.56 54 LEU B C 1
ATOM 2840 O O . LEU B 1 54 ? -6.16 -35.594 -22.781 1 97.56 54 LEU B O 1
ATOM 2844 N N . LYS B 1 55 ? -7.543 -35.5 -24.5 1 95.88 55 LYS B N 1
ATOM 2845 C CA . LYS B 1 55 ? -8.531 -36.438 -23.984 1 95.88 55 LYS B CA 1
ATOM 2846 C C . LYS B 1 55 ? -7.879 -37.75 -23.562 1 95.88 55 LYS B C 1
ATOM 2848 O O . LYS B 1 55 ? -8.062 -38.219 -22.422 1 95.88 55 LYS B O 1
ATOM 2853 N N . ALA B 1 56 ? -7.133 -38.344 -24.438 1 94.75 56 ALA B N 1
ATOM 2854 C CA . ALA B 1 56 ? -6.555 -39.656 -24.172 1 94.75 56 ALA B CA 1
ATOM 2855 C C . ALA B 1 56 ? -5.594 -39.594 -22.984 1 94.75 56 ALA B C 1
ATOM 2857 O O . ALA B 1 56 ? -5.609 -40.5 -22.125 1 94.75 56 ALA B O 1
ATOM 2858 N N . THR B 1 57 ? -4.742 -38.656 -23 1 95.75 57 THR B N 1
ATOM 2859 C CA . THR B 1 57 ? -3.738 -38.531 -21.938 1 95.75 57 THR B CA 1
ATOM 2860 C C . THR B 1 57 ? -4.398 -38.281 -20.594 1 95.75 57 THR B C 1
ATOM 2862 O O . THR B 1 57 ? -4.027 -38.906 -19.594 1 95.75 57 THR B O 1
ATOM 2865 N N . LEU B 1 58 ? -5.387 -37.406 -20.484 1 97.75 58 LEU B N 1
ATOM 2866 C CA . LEU B 1 58 ? -6.004 -37.031 -19.219 1 97.75 58 LEU B CA 1
ATOM 2867 C C . LEU B 1 58 ? -6.918 -38.125 -18.703 1 97.75 58 LEU B C 1
ATOM 2869 O O . LEU B 1 58 ? -7.25 -38.156 -17.516 1 97.75 58 LEU B O 1
ATOM 2873 N N . ALA B 1 59 ? -7.32 -39.062 -19.594 1 96.44 59 ALA B N 1
ATOM 2874 C CA . ALA B 1 59 ? -8.188 -40.156 -19.188 1 96.44 59 ALA B CA 1
ATOM 2875 C C . ALA B 1 59 ? -7.496 -41.062 -18.156 1 96.44 59 ALA B C 1
ATOM 2877 O O . ALA B 1 59 ? -8.156 -41.75 -17.375 1 96.44 59 ALA B O 1
ATOM 2878 N N . ASP B 1 60 ? -6.191 -41 -18.172 1 95.12 60 ASP B N 1
ATOM 2879 C CA . ASP B 1 60 ? -5.43 -41.875 -17.297 1 95.12 60 ASP B CA 1
ATOM 2880 C C . ASP B 1 60 ? -4.766 -41.094 -16.156 1 95.12 60 ASP B C 1
ATOM 2882 O O . ASP B 1 60 ? -3.947 -41.625 -15.414 1 95.12 60 ASP B O 1
ATOM 2886 N N . CYS B 1 61 ? -5 -39.844 -16.016 1 97.88 61 CYS B N 1
ATOM 2887 C CA . CYS B 1 61 ? -4.402 -39 -14.992 1 97.88 61 CYS B CA 1
ATOM 2888 C C . CYS B 1 61 ? -5.438 -38.594 -13.953 1 97.88 61 CYS B C 1
ATOM 2890 O O . CYS B 1 61 ? -6.633 -38.531 -14.25 1 97.88 61 CYS B O 1
ATOM 2892 N N . GLU B 1 62 ? -5.008 -38.312 -12.766 1 97.81 62 GLU B N 1
ATOM 2893 C CA . GLU B 1 62 ? -5.918 -37.938 -11.688 1 97.81 62 GLU B CA 1
ATOM 2894 C C . GLU B 1 62 ? -5.941 -36.438 -11.477 1 97.81 62 GLU B C 1
ATOM 2896 O O . GLU B 1 62 ? -6.953 -35.875 -11.047 1 97.81 62 GLU B O 1
ATOM 2901 N N . VAL B 1 63 ? -4.855 -35.844 -11.672 1 98.56 63 VAL B N 1
ATOM 2902 C CA . VAL B 1 63 ? -4.691 -34.438 -11.43 1 98.56 63 VAL B CA 1
ATOM 2903 C C . VAL B 1 63 ? -3.992 -33.781 -12.625 1 98.56 63 VAL B C 1
ATOM 2905 O O . VAL B 1 63 ? -3.123 -34.375 -13.25 1 98.56 63 VAL B O 1
ATOM 2908 N N . LEU B 1 64 ? -4.414 -32.594 -12.984 1 98.81 64 LEU B N 1
ATOM 2909 C CA . LEU B 1 64 ? -3.738 -31.75 -13.969 1 98.81 64 LEU B CA 1
ATOM 2910 C C . LEU B 1 64 ? -3.203 -30.484 -13.32 1 98.81 64 LEU B C 1
ATOM 2912 O O . LEU B 1 64 ? -3.943 -29.766 -12.648 1 98.81 64 LEU B O 1
ATOM 2916 N N . ILE B 1 65 ? -1.923 -30.203 -13.422 1 98.75 65 ILE B N 1
ATOM 2917 C CA . ILE B 1 65 ? -1.28 -28.969 -12.992 1 98.75 65 ILE B CA 1
ATOM 2918 C C . ILE B 1 65 ? -0.735 -28.219 -14.203 1 98.75 65 ILE B C 1
ATOM 2920 O O . ILE B 1 65 ? -0.017 -28.797 -15.031 1 98.75 65 ILE B O 1
ATOM 2924 N N . SER B 1 66 ? -1.148 -27.016 -14.352 1 98.44 66 SER B N 1
ATOM 2925 C CA . SER B 1 66 ? -0.619 -26.203 -15.445 1 98.44 66 SER B CA 1
ATOM 2926 C C . SER B 1 66 ? 0.514 -25.297 -14.961 1 98.44 66 SER B C 1
ATOM 2928 O O . SER B 1 66 ? 0.434 -24.719 -13.883 1 98.44 66 SER B O 1
ATOM 2930 N N . THR B 1 67 ? 1.59 -25.234 -15.648 1 96.94 67 THR B N 1
ATOM 2931 C CA . THR B 1 67 ? 2.684 -24.297 -15.398 1 96.94 67 THR B CA 1
ATOM 2932 C C . THR B 1 67 ? 2.92 -23.406 -16.609 1 96.94 67 THR B C 1
ATOM 2934 O O . THR B 1 67 ? 4.004 -22.828 -16.766 1 96.94 67 THR B O 1
ATOM 2937 N N . ILE B 1 68 ? 1.931 -23.312 -17.438 1 93.5 68 ILE B N 1
ATOM 2938 C CA . ILE B 1 68 ? 2.027 -22.5 -18.641 1 93.5 68 ILE B CA 1
ATOM 2939 C C . ILE B 1 68 ? 2.016 -21.016 -18.281 1 93.5 68 ILE B C 1
ATOM 2941 O O . ILE B 1 68 ? 1.022 -20.516 -17.75 1 93.5 68 ILE B O 1
ATOM 2945 N N . GLY B 1 69 ? 3.154 -20.391 -18.391 1 85.94 69 GLY B N 1
ATOM 2946 C CA . GLY B 1 69 ? 3.268 -18.984 -18.062 1 85.94 69 GLY B CA 1
ATOM 2947 C C . GLY B 1 69 ? 3.219 -18.078 -19.297 1 85.94 69 GLY B C 1
ATOM 2948 O O . GLY B 1 69 ? 4.172 -17.344 -19.562 1 85.94 69 GLY B O 1
ATOM 2949 N N . ASP B 1 70 ? 2.139 -17.984 -20 1 82.19 70 ASP B N 1
ATOM 2950 C CA . ASP B 1 70 ? 1.938 -17.125 -21.156 1 82.19 70 ASP B CA 1
ATOM 2951 C C . ASP B 1 70 ? 1.315 -15.797 -20.75 1 82.19 70 ASP B C 1
ATOM 2953 O O . ASP B 1 70 ? 0.395 -15.758 -19.938 1 82.19 70 ASP B O 1
ATOM 2957 N N . MET B 1 71 ? 1.912 -14.766 -21.234 1 83.44 71 MET B N 1
ATOM 2958 C CA . MET B 1 71 ? 1.421 -13.445 -20.859 1 83.44 71 MET B CA 1
ATOM 2959 C C . MET B 1 71 ? 0.466 -12.898 -21.906 1 83.44 71 MET B C 1
ATOM 2961 O O . MET B 1 71 ? 0.042 -11.742 -21.828 1 83.44 71 MET B O 1
ATOM 2965 N N . SER B 1 72 ? 0.19 -13.688 -22.844 1 87.5 72 SER B N 1
ATOM 2966 C CA . SER B 1 72 ? -0.738 -13.289 -23.891 1 87.5 72 SER B CA 1
ATOM 2967 C C . SER B 1 72 ? -2.109 -13.922 -23.688 1 87.5 72 SER B C 1
ATOM 2969 O O . SER B 1 72 ? -2.305 -14.703 -22.766 1 87.5 72 SER B O 1
ATOM 2971 N N . ASN B 1 73 ? -2.98 -13.555 -24.578 1 89.5 73 ASN B N 1
ATOM 2972 C CA . ASN B 1 73 ? -4.34 -14.094 -24.547 1 89.5 73 ASN B CA 1
ATOM 2973 C C . ASN B 1 73 ? -4.352 -15.602 -24.75 1 89.5 73 ASN B C 1
ATOM 2975 O O . ASN B 1 73 ? -5.355 -16.266 -24.469 1 89.5 73 ASN B O 1
ATOM 2979 N N . ALA B 1 74 ? -3.271 -16.078 -25.188 1 91.81 74 ALA B N 1
ATOM 2980 C CA . ALA B 1 74 ? -3.172 -17.531 -25.344 1 91.81 74 ALA B CA 1
ATOM 2981 C C . ALA B 1 74 ? -3.303 -18.234 -24.016 1 91.81 74 ALA B C 1
ATOM 2983 O O . ALA B 1 74 ? -3.793 -19.375 -23.953 1 91.81 74 ALA B O 1
ATOM 2984 N N . TYR B 1 75 ? -2.953 -17.578 -23 1 95.25 75 TYR B N 1
ATOM 2985 C CA . TYR B 1 75 ? -3.109 -18.125 -21.656 1 95.25 75 TYR B CA 1
ATOM 2986 C C . TYR B 1 75 ? -4.566 -18.484 -21.375 1 95.25 75 TYR B C 1
ATOM 2988 O O . TYR B 1 75 ? -4.867 -19.609 -20.953 1 95.25 75 TYR B O 1
ATOM 2996 N N . THR B 1 76 ? -5.449 -17.562 -21.641 1 96.94 76 THR B N 1
ATOM 2997 C CA . THR B 1 76 ? -6.867 -17.719 -21.344 1 96.94 76 THR B CA 1
ATOM 2998 C C . THR B 1 76 ? -7.449 -18.891 -22.141 1 96.94 76 THR B C 1
ATOM 3000 O O . THR B 1 76 ? -8.117 -19.766 -21.578 1 96.94 76 THR B O 1
ATOM 3003 N N . SER B 1 77 ? -7.16 -18.938 -23.375 1 96.56 77 SER B N 1
ATOM 3004 C CA . SER B 1 77 ? -7.711 -19.969 -24.25 1 96.56 77 SER B CA 1
ATOM 3005 C C . SER B 1 77 ? -7.219 -21.359 -23.859 1 96.56 77 SER B C 1
ATOM 3007 O O . SER B 1 77 ? -8.008 -22.297 -23.766 1 96.56 77 SER B O 1
ATOM 3009 N N . VAL B 1 78 ? -5.969 -21.422 -23.641 1 97.12 78 VAL B N 1
ATOM 3010 C CA . VAL B 1 78 ? -5.371 -22.719 -23.312 1 97.12 78 VAL B CA 1
ATOM 3011 C C . VAL B 1 78 ? -5.945 -23.219 -21.984 1 97.12 78 VAL B C 1
ATOM 3013 O O . VAL B 1 78 ? -6.293 -24.406 -21.859 1 97.12 78 VAL B O 1
ATOM 3016 N N . HIS B 1 79 ? -6.09 -22.391 -21.016 1 98.12 79 HIS B N 1
ATOM 3017 C CA . HIS B 1 79 ? -6.57 -22.812 -19.703 1 98.12 79 HIS B CA 1
ATOM 3018 C C . HIS B 1 79 ? -8.055 -23.141 -19.75 1 98.12 79 HIS B C 1
ATOM 3020 O O . HIS B 1 79 ? -8.516 -24.047 -19.031 1 98.12 79 HIS B O 1
ATOM 3026 N N . HIS B 1 80 ? -8.828 -22.438 -20.609 1 97.94 80 HIS B N 1
ATOM 3027 C CA . HIS B 1 80 ? -10.219 -22.844 -20.797 1 97.94 80 HIS B CA 1
ATOM 3028 C C . HIS B 1 80 ? -10.305 -24.25 -21.375 1 97.94 80 HIS B C 1
ATOM 3030 O O . HIS B 1 80 ? -11.148 -25.047 -20.969 1 97.94 80 HIS B O 1
ATOM 3036 N N . THR B 1 81 ? -9.438 -24.5 -22.297 1 98.06 81 THR B N 1
ATOM 3037 C CA . THR B 1 81 ? -9.406 -25.828 -22.906 1 98.06 81 THR B CA 1
ATOM 3038 C C . THR B 1 81 ? -9.008 -26.875 -21.875 1 98.06 81 THR B C 1
ATOM 3040 O O . THR B 1 81 ? -9.578 -27.969 -21.844 1 98.06 81 THR B O 1
ATOM 3043 N N . LEU B 1 82 ? -8.016 -26.562 -21.062 1 98.5 82 LEU B N 1
ATOM 3044 C CA . LEU B 1 82 ? -7.59 -27.484 -20.016 1 98.5 82 LEU B CA 1
ATOM 3045 C C . LEU B 1 82 ? -8.734 -27.781 -19.047 1 98.5 82 LEU B C 1
ATOM 3047 O O . LEU B 1 82 ? -8.945 -28.938 -18.656 1 98.5 82 LEU B O 1
ATOM 3051 N N . ILE B 1 83 ? -9.461 -26.719 -18.656 1 98.5 83 ILE B N 1
ATOM 3052 C CA . ILE B 1 83 ? -10.602 -26.875 -17.766 1 98.5 83 ILE B CA 1
ATOM 3053 C C . ILE B 1 83 ? -11.641 -27.797 -18.391 1 98.5 83 ILE B C 1
ATOM 3055 O O . ILE B 1 83 ? -12.086 -28.75 -17.766 1 98.5 83 ILE B O 1
ATOM 3059 N N . GLN B 1 84 ? -11.945 -27.562 -19.641 1 98.06 84 GLN B N 1
ATOM 3060 C CA . GLN B 1 84 ? -12.938 -28.375 -20.344 1 98.06 84 GLN B CA 1
ATOM 3061 C C . GLN B 1 84 ? -12.484 -29.828 -20.469 1 98.06 84 GLN B C 1
ATOM 3063 O O . GLN B 1 84 ? -13.281 -30.75 -20.297 1 98.06 84 GLN B O 1
ATOM 3068 N N . ALA B 1 85 ? -11.234 -29.984 -20.812 1 98.25 85 ALA B N 1
ATOM 3069 C CA . ALA B 1 85 ? -10.68 -31.328 -20.953 1 98.25 85 ALA B CA 1
ATOM 3070 C C . ALA B 1 85 ? -10.781 -32.094 -19.641 1 98.25 85 ALA B C 1
ATOM 3072 O O . ALA B 1 85 ? -11.102 -33.281 -19.641 1 98.25 85 ALA B O 1
ATOM 3073 N N . CYS B 1 86 ? -10.484 -31.453 -18.531 1 98.31 86 CYS B N 1
ATOM 3074 C CA . CYS B 1 86 ? -10.617 -32.094 -17.219 1 98.31 86 CYS B CA 1
ATOM 3075 C C . CYS B 1 86 ? -12.078 -32.438 -16.938 1 98.31 86 CYS B C 1
ATOM 3077 O O . CYS B 1 86 ? -12.375 -33.5 -16.422 1 98.31 86 CYS B O 1
ATOM 3079 N N . GLN B 1 87 ? -12.938 -31.5 -17.266 1 97.5 87 GLN B N 1
ATOM 3080 C CA . GLN B 1 87 ? -14.359 -31.703 -17.016 1 97.5 87 GLN B CA 1
ATOM 3081 C C . GLN B 1 87 ? -14.867 -32.938 -17.781 1 97.5 87 GLN B C 1
ATOM 3083 O O . GLN B 1 87 ? -15.734 -33.656 -17.297 1 97.5 87 GLN B O 1
ATOM 3088 N N . GLU B 1 88 ? -14.328 -33.156 -18.922 1 97.06 88 GLU B N 1
ATOM 3089 C CA . GLU B 1 88 ? -14.773 -34.219 -19.781 1 97.06 88 GLU B CA 1
ATOM 3090 C C . GLU B 1 88 ? -14.047 -35.531 -19.453 1 97.06 88 GLU B C 1
ATOM 3092 O O . GLU B 1 88 ? -14.469 -36.625 -19.875 1 97.06 88 GLU B O 1
ATOM 3097 N N . SER B 1 89 ? -12.969 -35.406 -18.797 1 97.56 89 SER B N 1
ATOM 3098 C CA . SER B 1 89 ? -12.195 -36.594 -18.469 1 97.56 89 SER B CA 1
ATOM 3099 C C . SER B 1 89 ? -12.938 -37.469 -17.453 1 97.56 89 SER B C 1
ATOM 3101 O O . SER B 1 89 ? -13.578 -36.969 -16.531 1 97.56 89 SER B O 1
ATOM 3103 N N . PRO B 1 90 ? -12.867 -38.781 -17.562 1 95.88 90 PRO B N 1
ATOM 3104 C CA . PRO B 1 90 ? -13.5 -39.656 -16.578 1 95.88 90 PRO B CA 1
ATOM 3105 C C . PRO B 1 90 ? -12.742 -39.688 -15.25 1 95.88 90 PRO B C 1
ATOM 3107 O O . PRO B 1 90 ? -13.336 -40 -14.203 1 95.88 90 PRO B O 1
ATOM 3110 N N . LYS B 1 91 ? -11.492 -39.344 -15.266 1 96.81 91 LYS B N 1
ATOM 3111 C CA . LYS B 1 91 ? -10.664 -39.562 -14.086 1 96.81 91 LYS B CA 1
ATOM 3112 C C . LYS B 1 91 ? -10.023 -38.25 -13.617 1 96.81 91 LYS B C 1
ATOM 3114 O O . LYS B 1 91 ? -9.93 -38 -12.414 1 96.81 91 LYS B O 1
ATOM 3119 N N . CYS B 1 92 ? -9.609 -37.375 -14.477 1 98.12 92 CYS B N 1
ATOM 3120 C CA . CYS B 1 92 ? -8.867 -36.156 -14.164 1 98.12 92 CYS B CA 1
ATOM 3121 C C . CYS B 1 92 ? -9.812 -35.031 -13.75 1 98.12 92 CYS B C 1
ATOM 3123 O O . CYS B 1 92 ? -10.086 -34.125 -14.547 1 98.12 92 CYS B O 1
ATOM 3125 N N . LYS B 1 93 ? -10.125 -35.031 -12.461 1 97.94 93 LYS B N 1
ATOM 3126 C CA . LYS B 1 93 ? -11.164 -34.094 -11.992 1 97.94 93 LYS B CA 1
ATOM 3127 C C . LYS B 1 93 ? -10.594 -33.062 -11.016 1 97.94 93 LYS B C 1
ATOM 3129 O O . LYS B 1 93 ? -11.344 -32.406 -10.312 1 97.94 93 LYS B O 1
ATOM 3134 N N . ARG B 1 94 ? -9.273 -32.969 -10.914 1 98.62 94 ARG B N 1
ATOM 3135 C CA . ARG B 1 94 ? -8.594 -31.984 -10.078 1 98.62 94 ARG B CA 1
ATOM 3136 C C . ARG B 1 94 ? -7.605 -31.156 -10.898 1 98.62 94 ARG B C 1
ATOM 3138 O O . ARG B 1 94 ? -6.754 -31.703 -11.594 1 98.62 94 ARG B O 1
ATOM 3145 N N . PHE B 1 95 ? -7.738 -29.844 -10.789 1 98.81 95 PHE B N 1
ATOM 3146 C CA . PHE B 1 95 ? -6.988 -28.953 -11.68 1 98.81 95 PHE B CA 1
ATOM 3147 C C . PHE B 1 95 ? -6.348 -27.828 -10.891 1 98.81 95 PHE B C 1
ATOM 3149 O O . PHE B 1 95 ? -7.016 -27.156 -10.094 1 98.81 95 PHE B O 1
ATOM 3156 N N . ILE B 1 96 ? -5.074 -27.609 -11.016 1 98.75 96 ILE B N 1
ATOM 3157 C CA . ILE B 1 96 ? -4.332 -26.469 -10.516 1 98.75 96 ILE B CA 1
ATOM 3158 C C . ILE B 1 96 ? -3.828 -25.625 -11.688 1 98.75 96 ILE B C 1
ATOM 3160 O O . ILE B 1 96 ? -2.896 -26.031 -12.391 1 98.75 96 ILE B O 1
ATOM 3164 N N . PRO B 1 97 ? -4.422 -24.516 -11.938 1 98.19 97 PRO B N 1
ATOM 3165 C CA . PRO B 1 97 ? -3.992 -23.672 -13.055 1 98.19 97 PRO B CA 1
ATOM 3166 C C . PRO B 1 97 ? -2.646 -23 -12.797 1 98.19 97 PRO B C 1
ATOM 3168 O O . PRO B 1 97 ? -2.17 -22.969 -11.664 1 98.19 97 PRO B O 1
ATOM 3171 N N . ALA B 1 98 ? -2.092 -22.438 -13.828 1 96.31 98 ALA B N 1
ATOM 3172 C CA . ALA B 1 98 ? -0.798 -21.766 -13.75 1 96.31 98 ALA B CA 1
ATOM 3173 C C . ALA B 1 98 ? -0.938 -20.375 -13.141 1 96.31 98 ALA B C 1
ATOM 3175 O O . ALA B 1 98 ? -0.806 -19.375 -13.836 1 96.31 98 ALA B O 1
ATOM 3176 N N . GLU B 1 99 ? -1.09 -20.297 -11.867 1 92.94 99 GLU B N 1
ATOM 3177 C CA . GLU B 1 99 ? -1.139 -19.047 -11.125 1 92.94 99 GLU B CA 1
ATOM 3178 C C . GLU B 1 99 ? 0.132 -18.844 -10.305 1 92.94 99 GLU B C 1
ATOM 3180 O O . GLU B 1 99 ? 0.997 -18.047 -10.68 1 92.94 99 GLU B O 1
ATOM 3185 N N . PHE B 1 100 ? 0.461 -19.5 -9.414 1 95.44 100 PHE B N 1
ATOM 3186 C CA . PHE B 1 100 ? 1.562 -19.391 -8.469 1 95.44 100 PHE B CA 1
ATOM 3187 C C . PHE B 1 100 ? 1.866 -17.922 -8.172 1 95.44 100 PHE B C 1
ATOM 3189 O O . PHE B 1 100 ? 2.969 -17.453 -8.438 1 95.44 100 PHE B O 1
ATOM 3196 N N . ALA B 1 101 ? 0.851 -17.312 -7.625 1 94.69 101 ALA B N 1
ATOM 3197 C CA . ALA B 1 101 ? 0.76 -15.852 -7.574 1 94.69 101 ALA B CA 1
ATOM 3198 C C . ALA B 1 101 ? 0.962 -15.336 -6.148 1 94.69 101 ALA B C 1
ATOM 3200 O O . ALA B 1 101 ? 1.336 -16.109 -5.258 1 94.69 101 ALA B O 1
ATOM 3201 N N . VAL B 1 102 ? 0.817 -14.07 -5.996 1 97.12 102 VAL B N 1
ATOM 3202 C CA . VAL B 1 102 ? 0.746 -13.406 -4.695 1 97.12 102 VAL B CA 1
ATOM 3203 C C . VAL B 1 102 ? -0.643 -13.602 -4.094 1 97.12 102 VAL B C 1
ATOM 3205 O O . VAL B 1 102 ? -1.354 -14.547 -4.445 1 97.12 102 VAL B O 1
ATOM 3208 N N . ASN B 1 103 ? -1.035 -12.867 -3.104 1 97.94 103 ASN B N 1
ATOM 3209 C CA . ASN B 1 103 ? -2.34 -12.969 -2.459 1 97.94 103 ASN B CA 1
ATOM 3210 C C . ASN B 1 103 ? -3.457 -12.461 -3.367 1 97.94 103 ASN B C 1
ATOM 3212 O O . ASN B 1 103 ? -4.059 -11.422 -3.096 1 97.94 103 ASN B O 1
ATOM 3216 N N . ILE B 1 104 ? -3.828 -13.266 -4.375 1 97.31 104 ILE B N 1
ATOM 3217 C CA . ILE B 1 104 ? -4.82 -12.844 -5.363 1 97.31 104 ILE B CA 1
ATOM 3218 C C . ILE B 1 104 ? -6.223 -13.039 -4.797 1 97.31 104 ILE B C 1
ATOM 3220 O O . ILE B 1 104 ? -7.215 -12.711 -5.453 1 97.31 104 ILE B O 1
ATOM 3224 N N . GLU B 1 105 ? -6.328 -13.633 -3.611 1 97.19 105 GLU B N 1
ATOM 3225 C CA . GLU B 1 105 ? -7.629 -13.672 -2.947 1 97.19 105 GLU B CA 1
ATOM 3226 C C . GLU B 1 105 ? -8.07 -12.273 -2.521 1 97.19 105 GLU B C 1
ATOM 3228 O O . GLU B 1 105 ? -9.195 -11.859 -2.797 1 97.19 105 GLU B O 1
ATOM 3233 N N . THR B 1 106 ? -7.145 -11.562 -1.893 1 96.31 106 THR B N 1
ATOM 3234 C CA . THR B 1 106 ? -7.441 -10.234 -1.382 1 96.31 106 THR B CA 1
ATOM 3235 C C . THR B 1 106 ? -7.184 -9.172 -2.453 1 96.31 106 THR B C 1
ATOM 3237 O O . THR B 1 106 ? -7.883 -8.156 -2.51 1 96.31 106 THR B O 1
ATOM 3240 N N . TYR B 1 107 ? -6.195 -9.438 -3.285 1 96.25 107 TYR B N 1
ATOM 3241 C CA . TYR B 1 107 ? -5.773 -8.5 -4.32 1 96.25 107 TYR B CA 1
ATOM 3242 C C . TYR B 1 107 ? -5.793 -9.164 -5.695 1 96.25 107 TYR B C 1
ATOM 3244 O O . TYR B 1 107 ? -4.746 -9.328 -6.324 1 96.25 107 TYR B O 1
ATOM 3252 N N . PRO B 1 108 ? -6.918 -9.367 -6.25 1 95.5 108 PRO B N 1
ATOM 3253 C CA . PRO B 1 108 ? -7.035 -10.172 -7.465 1 95.5 108 PRO B CA 1
ATOM 3254 C C . PRO B 1 108 ? -6.391 -9.508 -8.68 1 95.5 108 PRO B C 1
ATOM 3256 O O . PRO B 1 108 ? -6 -10.195 -9.625 1 95.5 108 PRO B O 1
ATOM 3259 N N . ASP B 1 109 ? -6.215 -8.219 -8.648 1 94.81 109 ASP B N 1
ATOM 3260 C CA . ASP B 1 109 ? -5.738 -7.551 -9.859 1 94.81 109 ASP B CA 1
ATOM 3261 C C . ASP B 1 109 ? -4.305 -7.062 -9.68 1 94.81 109 ASP B C 1
ATOM 3263 O O . ASP B 1 109 ? -3.879 -6.117 -10.352 1 94.81 109 ASP B O 1
ATOM 3267 N N . GLU B 1 110 ? -3.609 -7.664 -8.734 1 94.5 110 GLU B N 1
ATOM 3268 C CA . GLU B 1 110 ? -2.18 -7.414 -8.586 1 94.5 110 GLU B CA 1
ATOM 3269 C C . GLU B 1 110 ? -1.361 -8.648 -8.945 1 94.5 110 GLU B C 1
ATOM 3271 O O . GLU B 1 110 ? -1.633 -9.75 -8.461 1 94.5 110 GLU B O 1
ATOM 3276 N N . PRO B 1 111 ? -0.344 -8.562 -9.766 1 93.25 111 PRO B N 1
ATOM 3277 C CA . PRO B 1 111 ? 0.003 -7.359 -10.531 1 93.25 111 PRO B CA 1
ATOM 3278 C C . PRO B 1 111 ? -0.966 -7.09 -11.68 1 93.25 111 PRO B C 1
ATOM 3280 O O . PRO B 1 111 ? -1.633 -8.008 -12.156 1 93.25 111 PRO B O 1
ATOM 3283 N N . GLY B 1 112 ? -1.011 -5.934 -12.148 1 91.38 112 GLY B N 1
ATOM 3284 C CA . GLY B 1 112 ? -1.984 -5.492 -13.133 1 91.38 112 GLY B CA 1
ATOM 3285 C C . GLY B 1 112 ? -1.887 -6.242 -14.445 1 91.38 112 GLY B C 1
ATOM 3286 O O . GLY B 1 112 ? -2.906 -6.625 -15.023 1 91.38 112 GLY B O 1
ATOM 3287 N N . PHE B 1 113 ? -0.741 -6.531 -14.914 1 89.06 113 PHE B N 1
ATOM 3288 C CA . PHE B 1 113 ? -0.555 -7.152 -16.219 1 89.06 113 PHE B CA 1
ATOM 3289 C C . PHE B 1 113 ? -1.032 -8.602 -16.203 1 89.06 113 PHE B C 1
ATOM 3291 O O . PHE B 1 113 ? -1.232 -9.203 -17.25 1 89.06 113 PHE B O 1
ATOM 3298 N N . TYR B 1 114 ? -1.223 -9.117 -15 1 88.94 114 TYR B N 1
ATOM 3299 C CA . TYR B 1 114 ? -1.62 -10.508 -14.805 1 88.94 114 TYR B CA 1
ATOM 3300 C C . TYR B 1 114 ? -3.137 -10.648 -14.828 1 88.94 114 TYR B C 1
ATOM 3302 O O . TYR B 1 114 ? -3.668 -11.68 -15.258 1 88.94 114 TYR B O 1
ATOM 3310 N N . TYR B 1 115 ? -3.848 -9.68 -14.5 1 91.81 115 TYR B N 1
ATOM 3311 C CA . TYR B 1 115 ? -5.27 -9.75 -14.18 1 91.81 115 TYR B CA 1
ATOM 3312 C C . TYR B 1 115 ? -6.094 -10.023 -15.43 1 91.81 115 TYR B C 1
ATOM 3314 O O . TYR B 1 115 ? -6.945 -10.922 -15.438 1 91.81 115 TYR B O 1
ATOM 3322 N N . ALA B 1 116 ? -5.836 -9.391 -16.547 1 89.94 116 ALA B N 1
ATOM 3323 C CA . ALA B 1 116 ? -6.688 -9.422 -17.734 1 89.94 116 ALA B CA 1
ATOM 3324 C C . ALA B 1 116 ? -6.762 -10.82 -18.312 1 89.94 116 ALA B C 1
ATOM 3326 O O . ALA B 1 116 ? -7.805 -11.234 -18.828 1 89.94 116 ALA B O 1
ATOM 3327 N N . ILE B 1 117 ? -5.711 -11.531 -18.156 1 94.19 117 ILE B N 1
ATOM 3328 C CA . ILE B 1 117 ? -5.695 -12.82 -18.844 1 94.19 117 ILE B CA 1
ATOM 3329 C C . ILE B 1 117 ? -6.027 -13.938 -17.859 1 94.19 117 ILE B C 1
ATOM 3331 O O . ILE B 1 117 ? -6.5 -15 -18.25 1 94.19 117 ILE B O 1
ATOM 3335 N N . HIS B 1 118 ? -5.867 -13.688 -16.578 1 96.5 118 HIS B N 1
ATOM 3336 C CA . HIS B 1 118 ? -6.078 -14.734 -15.586 1 96.5 118 HIS B CA 1
ATOM 3337 C C . HIS B 1 118 ? -7.512 -14.719 -15.062 1 96.5 118 HIS B C 1
ATOM 3339 O O . HIS B 1 118 ? -8.07 -15.766 -14.734 1 96.5 118 HIS B O 1
ATOM 3345 N N . GLU B 1 119 ? -8.117 -13.508 -14.992 1 96.31 119 GLU B N 1
ATOM 3346 C CA . GLU B 1 119 ? -9.422 -13.391 -14.344 1 96.31 119 GLU B CA 1
ATOM 3347 C C . GLU B 1 119 ? -10.484 -14.195 -15.094 1 96.31 119 GLU B C 1
ATOM 3349 O O . GLU B 1 119 ? -11.32 -14.852 -14.469 1 96.31 119 GLU B O 1
ATOM 3354 N N . PRO B 1 120 ? -10.516 -14.242 -16.438 1 97.12 120 PRO B N 1
ATOM 3355 C CA . PRO B 1 120 ? -11.516 -15.062 -17.125 1 97.12 120 PRO B CA 1
ATOM 3356 C C . PRO B 1 120 ? -11.414 -16.547 -16.766 1 97.12 120 PRO B C 1
ATOM 3358 O O . PRO B 1 120 ? -12.438 -17.234 -16.672 1 97.12 120 PRO B O 1
ATOM 3361 N N . VAL B 1 121 ? -10.242 -17.016 -16.594 1 97.88 121 VAL B N 1
ATOM 3362 C CA . VAL B 1 121 ? -10.023 -18.406 -16.188 1 97.88 121 VAL B CA 1
ATOM 3363 C C . VAL B 1 121 ? -10.523 -18.609 -14.758 1 97.88 121 VAL B C 1
ATOM 3365 O O . VAL B 1 121 ? -11.234 -19.578 -14.477 1 97.88 121 VAL B O 1
ATOM 3368 N N . ARG B 1 122 ? -10.18 -17.688 -13.844 1 98.31 122 ARG B N 1
ATOM 3369 C CA . ARG B 1 122 ? -10.625 -17.75 -12.453 1 98.31 122 ARG B CA 1
ATOM 3370 C C . ARG B 1 122 ? -12.148 -17.766 -12.367 1 98.31 122 ARG B C 1
ATOM 3372 O O . ARG B 1 122 ? -12.727 -18.531 -11.594 1 98.31 122 ARG B O 1
ATOM 3379 N N . GLU B 1 123 ? -12.719 -16.891 -13.172 1 98 123 GLU B N 1
ATOM 3380 C CA . GLU B 1 123 ? -14.18 -16.812 -13.195 1 98 123 GLU B CA 1
ATOM 3381 C C . GLU B 1 123 ? -14.805 -18.125 -13.633 1 98 123 GLU B C 1
ATOM 3383 O O . GLU B 1 123 ? -15.797 -18.578 -13.055 1 98 123 GLU B O 1
ATOM 3388 N N . THR B 1 124 ? -14.258 -18.703 -14.648 1 98.25 124 THR B N 1
ATOM 3389 C CA . THR B 1 124 ? -14.742 -20 -15.125 1 98.25 124 THR B CA 1
ATOM 3390 C C . THR B 1 124 ? -14.656 -21.047 -14.016 1 98.25 124 THR B C 1
ATOM 3392 O O . THR B 1 124 ? -15.594 -21.828 -13.812 1 98.25 124 THR B O 1
ATOM 3395 N N . LEU B 1 125 ? -13.578 -21.062 -13.32 1 98.56 125 LEU B N 1
ATOM 3396 C CA . LEU B 1 125 ? -13.391 -22.016 -12.227 1 98.56 125 LEU B CA 1
ATOM 3397 C C . LEU B 1 125 ? -14.398 -21.781 -11.109 1 98.56 125 LEU B C 1
ATOM 3399 O O . LEU B 1 125 ? -14.977 -22.734 -10.578 1 98.56 125 LEU B O 1
ATOM 3403 N N . ARG B 1 126 ? -14.609 -20.516 -10.812 1 97.81 126 ARG B N 1
ATOM 3404 C CA . ARG B 1 126 ? -15.531 -20.172 -9.734 1 97.81 126 ARG B CA 1
ATOM 3405 C C . ARG B 1 126 ? -16.969 -20.547 -10.102 1 97.81 126 ARG B C 1
ATOM 3407 O O . ARG B 1 126 ? -17.781 -20.844 -9.219 1 97.81 126 ARG B O 1
ATOM 3414 N N . ASN B 1 127 ? -17.297 -20.609 -11.383 1 97.81 127 ASN B N 1
ATOM 3415 C CA . ASN B 1 127 ? -18.672 -20.734 -11.82 1 97.81 127 ASN B CA 1
ATOM 3416 C C . ASN B 1 127 ? -19 -22.172 -12.211 1 97.81 127 ASN B C 1
ATOM 3418 O O . ASN B 1 127 ? -20.016 -22.438 -12.867 1 97.81 127 ASN B O 1
ATOM 3422 N N . GLN B 1 128 ? -18.266 -23.094 -11.797 1 97.25 128 GLN B N 1
ATOM 3423 C CA . GLN B 1 128 ? -18.531 -24.5 -12.07 1 97.25 128 GLN B CA 1
ATOM 3424 C C . GLN B 1 128 ? -18.344 -25.359 -10.812 1 97.25 128 GLN B C 1
ATOM 3426 O O . GLN B 1 128 ? -17.734 -24.906 -9.844 1 97.25 128 GLN B O 1
ATOM 3431 N N . THR B 1 129 ? -18.859 -26.578 -10.82 1 95 129 THR B N 1
ATOM 3432 C CA . THR B 1 129 ? -18.828 -27.406 -9.617 1 95 129 THR B CA 1
ATOM 3433 C C . THR B 1 129 ? -18.344 -28.812 -9.945 1 95 129 THR B C 1
ATOM 3435 O O . THR B 1 129 ? -18.297 -29.672 -9.07 1 95 129 THR B O 1
ATOM 3438 N N . ASN B 1 130 ? -17.969 -29.109 -11.109 1 95.44 130 ASN B N 1
ATOM 3439 C CA . ASN B 1 130 ? -17.641 -30.484 -11.469 1 95.44 130 ASN B CA 1
ATOM 3440 C C . ASN B 1 130 ? -16.141 -30.734 -11.477 1 95.44 130 ASN B C 1
ATOM 3442 O O . ASN B 1 130 ? -15.688 -31.859 -11.711 1 95.44 130 ASN B O 1
ATOM 3446 N N . LEU B 1 131 ? -15.406 -29.688 -11.398 1 97.81 131 LEU B N 1
ATOM 3447 C CA . LEU B 1 131 ? -13.945 -29.766 -11.344 1 97.81 131 LEU B CA 1
ATOM 3448 C C . LEU B 1 131 ? -13.422 -29.188 -10.039 1 97.81 131 LEU B C 1
ATOM 3450 O O . LEU B 1 131 ? -13.766 -28.062 -9.68 1 97.81 131 LEU B O 1
ATOM 3454 N N . GLU B 1 132 ? -12.703 -30.016 -9.242 1 98.62 132 GLU B N 1
ATOM 3455 C CA . GLU B 1 132 ? -12 -29.484 -8.07 1 98.62 132 GLU B CA 1
ATOM 3456 C C . GLU B 1 132 ? -10.766 -28.703 -8.484 1 98.62 132 GLU B C 1
ATOM 3458 O O . GLU B 1 132 ? -9.984 -29.141 -9.32 1 98.62 132 GLU B O 1
ATOM 3463 N N . TRP B 1 133 ? -10.617 -27.547 -7.93 1 98.81 133 TRP B N 1
ATOM 3464 C CA . TRP B 1 133 ? -9.531 -26.672 -8.352 1 98.81 133 TRP B CA 1
ATOM 3465 C C . TRP B 1 133 ? -9 -25.844 -7.18 1 98.81 133 TRP B C 1
ATOM 3467 O O . TRP B 1 133 ? -9.648 -25.766 -6.129 1 98.81 133 TRP B O 1
ATOM 3477 N N . THR B 1 134 ? -7.84 -25.344 -7.32 1 98.88 134 THR B N 1
ATOM 3478 C CA . THR B 1 134 ? -7.285 -24.391 -6.359 1 98.88 134 THR B CA 1
ATOM 3479 C C . THR B 1 134 ? -6.293 -23.453 -7.039 1 98.88 134 THR B C 1
ATOM 3481 O O . THR B 1 134 ? -5.621 -23.828 -8 1 98.88 134 THR B O 1
ATOM 3484 N N . LEU B 1 135 ? -6.297 -22.188 -6.68 1 98.69 135 LEU B N 1
ATOM 3485 C CA . LEU B 1 135 ? -5.309 -21.203 -7.082 1 98.69 135 LEU B CA 1
ATOM 3486 C C . LEU B 1 135 ? -4.195 -21.094 -6.047 1 98.69 135 LEU B C 1
ATOM 3488 O O . LEU B 1 135 ? -4.438 -20.672 -4.914 1 98.69 135 LEU B O 1
ATOM 3492 N N . VAL B 1 136 ? -3.035 -21.469 -6.398 1 98.75 136 VAL B N 1
ATOM 3493 C CA . VAL B 1 136 ? -1.933 -21.547 -5.445 1 98.75 136 VAL B CA 1
ATOM 3494 C C . VAL B 1 136 ? -1.23 -20.188 -5.355 1 98.75 136 VAL B C 1
ATOM 3496 O O . VAL B 1 136 ? -0.817 -19.625 -6.371 1 98.75 136 VAL B O 1
ATOM 3499 N N . CYS B 1 137 ? -1.121 -19.656 -4.172 1 98.69 137 CYS B N 1
ATOM 3500 C CA . CYS B 1 137 ? -0.477 -18.375 -3.875 1 98.69 137 CYS B CA 1
ATOM 3501 C C . CYS B 1 137 ? 0.795 -18.578 -3.062 1 98.69 137 CYS B C 1
ATOM 3503 O O . CYS B 1 137 ? 0.751 -19.141 -1.962 1 98.69 137 CYS B O 1
ATOM 3505 N N . ILE B 1 138 ? 1.908 -18.016 -3.566 1 98.56 138 ILE B N 1
ATOM 3506 C CA . ILE B 1 138 ? 3.184 -18.406 -2.973 1 98.56 138 ILE B CA 1
ATOM 3507 C C . ILE B 1 138 ? 4.004 -17.156 -2.65 1 98.56 138 ILE B C 1
ATOM 3509 O O . ILE B 1 138 ? 5.164 -17.266 -2.246 1 98.56 138 ILE B O 1
ATOM 3513 N N . GLY B 1 139 ? 3.475 -15.977 -2.855 1 97.75 139 GLY B N 1
ATOM 3514 C CA . GLY B 1 139 ? 4.23 -14.75 -2.631 1 97.75 139 GLY B CA 1
ATOM 3515 C C . GLY B 1 139 ? 5.297 -14.508 -3.682 1 97.75 139 GLY B C 1
ATOM 3516 O O . GLY B 1 139 ? 5.02 -14.555 -4.879 1 97.75 139 GLY B O 1
ATOM 3517 N N . TRP B 1 140 ? 6.484 -14.203 -3.246 1 98.12 140 TRP B N 1
ATOM 3518 C CA . TRP B 1 140 ? 7.621 -13.906 -4.113 1 98.12 140 TRP B CA 1
ATOM 3519 C C . TRP B 1 140 ? 8.641 -15.039 -4.074 1 98.12 140 TRP B C 1
ATOM 3521 O O . TRP B 1 140 ? 8.922 -15.594 -3.012 1 98.12 140 TRP B O 1
ATOM 3531 N N . LEU B 1 141 ? 9.102 -15.438 -5.191 1 97.94 141 LEU B N 1
ATOM 3532 C CA . LEU B 1 141 ? 10.055 -16.547 -5.238 1 97.94 141 LEU B CA 1
ATOM 3533 C C . LEU B 1 141 ? 11.406 -16.109 -4.688 1 97.94 141 LEU B C 1
ATOM 3535 O O . LEU B 1 141 ? 11.992 -15.141 -5.168 1 97.94 141 LEU B O 1
ATOM 3539 N N . ALA B 1 142 ? 11.914 -16.844 -3.756 1 98 142 ALA B N 1
ATOM 3540 C CA . ALA B 1 142 ? 13.211 -16.594 -3.139 1 98 142 ALA B CA 1
ATOM 3541 C C . ALA B 1 142 ? 14.352 -16.922 -4.102 1 98 142 ALA B C 1
ATOM 3543 O O . ALA B 1 142 ? 15.492 -16.5 -3.898 1 98 142 ALA B O 1
ATOM 3544 N N . ASP B 1 143 ? 14.031 -17.594 -5.16 1 97.5 143 ASP B N 1
ATOM 3545 C CA . ASP B 1 143 ? 15.023 -18.078 -6.117 1 97.5 143 ASP B CA 1
ATOM 3546 C C . ASP B 1 143 ? 15.766 -16.906 -6.766 1 97.5 143 ASP B C 1
ATOM 3548 O O . ASP B 1 143 ? 16.922 -17.062 -7.191 1 97.5 143 ASP B O 1
ATOM 3552 N N . TYR B 1 144 ? 15.195 -15.75 -6.773 1 96.94 144 TYR B N 1
ATOM 3553 C CA . TYR B 1 144 ? 15.789 -14.602 -7.445 1 96.94 144 TYR B CA 1
ATOM 3554 C C . TYR B 1 144 ? 16.953 -14.039 -6.648 1 96.94 144 TYR B C 1
ATOM 3556 O O . TYR B 1 144 ? 17.703 -13.188 -7.137 1 96.94 144 TYR B O 1
ATOM 3564 N N . PHE B 1 145 ? 17.188 -14.57 -5.441 1 97.06 145 PHE B N 1
ATOM 3565 C CA . PHE B 1 145 ? 18.266 -14.062 -4.59 1 97.06 145 PHE B CA 1
ATOM 3566 C C . PHE B 1 145 ? 19.562 -14.82 -4.84 1 97.06 145 PHE B C 1
ATOM 3568 O O . PHE B 1 145 ? 20.578 -14.562 -4.195 1 97.06 145 PHE B O 1
ATOM 3575 N N . VAL B 1 146 ? 19.547 -15.82 -5.73 1 96.19 146 VAL B N 1
ATOM 3576 C CA . VAL B 1 146 ? 20.766 -16.547 -6.102 1 96.19 146 VAL B CA 1
ATOM 3577 C C . VAL B 1 146 ? 21.016 -16.375 -7.598 1 96.19 146 VAL B C 1
ATOM 3579 O O . VAL B 1 146 ? 20.125 -15.992 -8.352 1 96.19 146 VAL B O 1
ATOM 3582 N N . PRO B 1 147 ? 22.25 -16.625 -8.055 1 95.12 147 PRO B N 1
ATOM 3583 C CA . PRO B 1 147 ? 22.562 -16.5 -9.477 1 95.12 147 PRO B CA 1
ATOM 3584 C C . PRO B 1 147 ? 21.672 -17.391 -10.352 1 95.12 147 PRO B C 1
ATOM 3586 O O . PRO B 1 147 ? 21.219 -18.438 -9.906 1 95.12 147 PRO B O 1
ATOM 3589 N N . SER B 1 148 ? 21.547 -17 -11.602 1 95.12 148 SER B N 1
ATOM 3590 C CA . SER B 1 148 ? 20.672 -17.688 -12.539 1 95.12 148 SER B CA 1
ATOM 3591 C C . SER B 1 148 ? 21.109 -19.141 -12.742 1 95.12 148 SER B C 1
ATOM 3593 O O . SER B 1 148 ? 20.281 -20.016 -13 1 95.12 148 SER B O 1
ATOM 3595 N N . LYS B 1 149 ? 22.359 -19.438 -12.578 1 95.44 149 LYS B N 1
ATOM 3596 C CA . LYS B 1 149 ? 22.859 -20.797 -12.789 1 95.44 149 LYS B CA 1
ATOM 3597 C C . LYS B 1 149 ? 22.391 -21.734 -11.68 1 95.44 149 LYS B C 1
ATOM 3599 O O . LYS B 1 149 ? 22.453 -22.953 -11.82 1 95.44 149 LYS B O 1
ATOM 3604 N N . ASN B 1 150 ? 21.906 -21.188 -10.539 1 97.06 150 ASN B N 1
ATOM 3605 C CA . ASN B 1 150 ? 21.531 -21.984 -9.375 1 97.06 150 ASN B CA 1
ATOM 3606 C C . ASN B 1 150 ? 20.016 -22.141 -9.258 1 97.06 150 ASN B C 1
ATOM 3608 O O . ASN B 1 150 ? 19.516 -22.531 -8.211 1 97.06 150 ASN B O 1
ATOM 3612 N N . ARG B 1 151 ? 19.266 -21.828 -10.281 1 96.56 151 ARG B N 1
ATOM 3613 C CA . ARG B 1 151 ? 17.812 -21.922 -10.297 1 96.56 151 ARG B CA 1
ATOM 3614 C C . ARG B 1 151 ? 17.297 -22.219 -11.695 1 96.56 151 ARG B C 1
ATOM 3616 O O . ARG B 1 151 ? 17.953 -21.875 -12.688 1 96.56 151 ARG B O 1
ATOM 3623 N N . TYR B 1 152 ? 16.156 -22.875 -11.758 1 96.5 152 TYR B N 1
ATOM 3624 C CA . TYR B 1 152 ? 15.516 -23.094 -13.047 1 96.5 152 TYR B CA 1
ATOM 3625 C C . TYR B 1 152 ? 14.68 -21.875 -13.453 1 96.5 152 TYR B C 1
ATOM 3627 O O . TYR B 1 152 ? 14.414 -21.656 -14.633 1 96.5 152 TYR B O 1
ATOM 3635 N N . ILE B 1 153 ? 14.273 -21.016 -12.398 1 95.12 153 ILE B N 1
ATOM 3636 C CA . ILE B 1 153 ? 13.43 -19.844 -12.609 1 95.12 153 ILE B CA 1
ATOM 3637 C C . ILE B 1 153 ? 14.188 -18.812 -13.445 1 95.12 153 ILE B C 1
ATOM 3639 O O . ILE B 1 153 ? 15.289 -18.406 -13.086 1 95.12 153 ILE B O 1
ATOM 3643 N N . LYS B 1 154 ? 13.555 -18.422 -14.516 1 93.56 154 LYS B N 1
ATOM 3644 C CA . LYS B 1 154 ? 14.188 -17.438 -15.398 1 93.56 154 LYS B CA 1
ATOM 3645 C C . LYS B 1 154 ? 14.344 -16.094 -14.703 1 93.56 154 LYS B C 1
ATOM 3647 O O . LYS B 1 154 ? 13.523 -15.719 -13.867 1 93.56 154 LYS B O 1
ATOM 3652 N N . ASP B 1 155 ? 15.336 -15.391 -15.172 1 93.75 155 ASP B N 1
ATOM 3653 C CA . ASP B 1 155 ? 15.633 -14.078 -14.609 1 93.75 155 ASP B CA 1
ATOM 3654 C C . ASP B 1 155 ? 14.594 -13.047 -15.039 1 93.75 155 ASP B C 1
ATOM 3656 O O . ASP B 1 155 ? 14.133 -13.062 -16.188 1 93.75 155 ASP B O 1
ATOM 3660 N N . ILE B 1 156 ? 14.289 -12.148 -14.094 1 93.69 156 ILE B N 1
ATOM 3661 C CA . ILE B 1 156 ? 13.367 -11.07 -14.43 1 93.69 156 ILE B CA 1
ATOM 3662 C C . ILE B 1 156 ? 14.078 -9.727 -14.32 1 93.69 156 ILE B C 1
ATOM 3664 O O . ILE B 1 156 ? 13.438 -8.672 -14.328 1 93.69 156 ILE B O 1
ATOM 3668 N N . ASP B 1 157 ? 15.312 -9.758 -14.141 1 94.31 157 ASP B N 1
ATOM 3669 C CA . ASP B 1 157 ? 16.203 -8.609 -14.188 1 94.31 157 ASP B CA 1
ATOM 3670 C C . ASP B 1 157 ? 15.734 -7.508 -13.242 1 94.31 157 ASP B C 1
ATOM 3672 O O . ASP B 1 157 ? 15.531 -7.746 -12.047 1 94.31 157 ASP B O 1
ATOM 3676 N N . GLU B 1 158 ? 15.367 -6.293 -13.805 1 94.62 158 GLU B N 1
ATOM 3677 C CA . GLU B 1 158 ? 15.086 -5.117 -12.984 1 94.62 158 GLU B CA 1
ATOM 3678 C C . GLU B 1 158 ? 13.758 -5.254 -12.258 1 94.62 158 GLU B C 1
ATOM 3680 O O . GLU B 1 158 ? 13.453 -4.48 -11.344 1 94.62 158 GLU B O 1
ATOM 3685 N N . CYS B 1 159 ? 13 -6.234 -12.617 1 96.19 159 CYS B N 1
ATOM 3686 C CA . CYS B 1 159 ? 11.703 -6.41 -11.984 1 96.19 159 CYS B CA 1
ATOM 3687 C C . CYS B 1 159 ? 11.852 -7.027 -10.602 1 96.19 159 CYS B C 1
ATOM 3689 O O . CYS B 1 159 ? 10.922 -6.988 -9.797 1 96.19 159 CYS B O 1
ATOM 3691 N N . HIS B 1 160 ? 12.953 -7.676 -10.344 1 97.56 160 HIS B N 1
ATOM 3692 C CA . HIS B 1 160 ? 13.281 -8.078 -8.984 1 97.56 160 HIS B CA 1
ATOM 3693 C C . HIS B 1 160 ? 14.031 -6.973 -8.25 1 97.56 160 HIS B C 1
ATOM 3695 O O . HIS B 1 160 ? 15.078 -6.512 -8.711 1 97.56 160 HIS B O 1
ATOM 3701 N N . PRO B 1 161 ? 13.539 -6.512 -7.098 1 97.81 161 PRO B N 1
ATOM 3702 C CA . PRO B 1 161 ? 14.094 -5.332 -6.43 1 97.81 161 PRO B CA 1
ATOM 3703 C C . PRO B 1 161 ? 15.578 -5.477 -6.113 1 97.81 161 PRO B C 1
ATOM 3705 O O . PRO B 1 161 ? 16.328 -4.496 -6.172 1 97.81 161 PRO B O 1
ATOM 3708 N N . ILE B 1 162 ? 15.984 -6.676 -5.742 1 96.75 162 ILE B N 1
ATOM 3709 C CA . ILE B 1 162 ? 17.406 -6.957 -5.555 1 96.75 162 ILE B CA 1
ATOM 3710 C C . ILE B 1 162 ? 17.953 -7.691 -6.773 1 96.75 162 ILE B C 1
ATOM 3712 O O . ILE B 1 162 ? 17.766 -8.898 -6.914 1 96.75 162 ILE B O 1
ATOM 3716 N N . ASN B 1 163 ? 18.562 -6.953 -7.668 1 94.62 163 ASN B N 1
ATOM 3717 C CA . ASN B 1 163 ? 19.094 -7.496 -8.914 1 94.62 163 ASN B CA 1
ATOM 3718 C C . ASN B 1 163 ? 20.484 -8.078 -8.719 1 94.62 163 ASN B C 1
ATOM 3720 O O . ASN B 1 163 ? 21.484 -7.352 -8.758 1 94.62 163 ASN B O 1
ATOM 3724 N N . TRP B 1 164 ? 20.5 -9.336 -8.656 1 88.56 164 TRP B N 1
ATOM 3725 C CA . TRP B 1 164 ? 21.75 -10.047 -8.383 1 88.56 164 TRP B CA 1
ATOM 3726 C C . TRP B 1 164 ? 22.781 -9.766 -9.469 1 88.56 164 TRP B C 1
ATOM 3728 O O . TRP B 1 164 ? 23.938 -9.422 -9.172 1 88.56 164 TRP B O 1
ATOM 3738 N N . LYS B 1 165 ? 22.375 -9.852 -10.695 1 89.38 165 LYS B N 1
ATOM 3739 C CA . LYS B 1 165 ? 23.25 -9.688 -11.852 1 89.38 165 LYS B CA 1
ATOM 3740 C C . LYS B 1 165 ? 23.781 -8.258 -11.938 1 89.38 165 LYS B C 1
ATOM 3742 O O . LYS B 1 165 ? 24.984 -8.055 -12.141 1 89.38 165 LYS B O 1
ATOM 3747 N N . ALA B 1 166 ? 22.938 -7.281 -11.758 1 93.12 166 ALA B N 1
ATOM 3748 C CA . ALA B 1 166 ? 23.312 -5.875 -11.883 1 93.12 166 ALA B CA 1
ATOM 3749 C C . ALA B 1 166 ? 23.938 -5.352 -10.594 1 93.12 166 ALA B C 1
ATOM 3751 O O . ALA B 1 166 ? 24.5 -4.254 -10.57 1 93.12 166 ALA B O 1
ATOM 3752 N N . ASN B 1 167 ? 23.938 -6.09 -9.57 1 94.5 167 ASN B N 1
ATOM 3753 C CA . ASN B 1 167 ? 24.453 -5.711 -8.266 1 94.5 167 ASN B CA 1
ATOM 3754 C C . ASN B 1 167 ? 23.891 -4.371 -7.801 1 94.5 167 ASN B C 1
ATOM 3756 O O . ASN B 1 167 ? 24.656 -3.451 -7.488 1 94.5 167 ASN B O 1
ATOM 3760 N N . LYS B 1 168 ? 22.672 -4.25 -7.773 1 97.06 168 LYS B N 1
ATOM 3761 C CA . LYS B 1 168 ? 21.969 -3.057 -7.305 1 97.06 168 LYS B CA 1
ATOM 3762 C C . LYS B 1 168 ? 20.578 -3.406 -6.773 1 97.06 168 LYS B C 1
ATOM 3764 O O . LYS B 1 168 ? 19.984 -4.402 -7.188 1 97.06 168 LYS B O 1
ATOM 3769 N N . ALA B 1 169 ? 20.141 -2.672 -5.871 1 98.06 169 ALA B N 1
ATOM 3770 C CA . ALA B 1 169 ? 18.797 -2.842 -5.328 1 98.06 169 ALA B CA 1
ATOM 3771 C C . ALA B 1 169 ? 17.953 -1.597 -5.566 1 98.06 169 ALA B C 1
ATOM 3773 O O . ALA B 1 169 ? 18.391 -0.476 -5.297 1 98.06 169 ALA B O 1
ATOM 3774 N N . VAL B 1 170 ? 16.859 -1.7 -6.207 1 98.38 170 VAL B N 1
ATOM 3775 C CA . VAL B 1 170 ? 15.828 -0.678 -6.34 1 98.38 170 VAL B CA 1
ATOM 3776 C C . VAL B 1 170 ? 14.57 -1.122 -5.605 1 98.38 170 VAL B C 1
ATOM 3778 O O . VAL B 1 170 ? 13.781 -1.914 -6.133 1 98.38 170 VAL B O 1
ATOM 3781 N N . ILE B 1 171 ? 14.375 -0.607 -4.438 1 98.25 171 ILE B N 1
ATOM 3782 C CA . ILE B 1 171 ? 13.344 -1.086 -3.521 1 98.25 171 ILE B CA 1
ATOM 3783 C C . ILE B 1 171 ? 12.109 -0.184 -3.609 1 98.25 171 ILE B C 1
ATOM 3785 O O . ILE B 1 171 ? 12.188 1.011 -3.311 1 98.25 171 ILE B O 1
ATOM 3789 N N . PRO B 1 172 ? 11.023 -0.71 -4.055 1 97.69 172 PRO B N 1
ATOM 3790 C CA . PRO B 1 172 ? 9.797 0.094 -4.125 1 97.69 172 PRO B CA 1
ATOM 3791 C C . PRO B 1 172 ? 9.211 0.391 -2.748 1 97.69 172 PRO B C 1
ATOM 3793 O O . PRO B 1 172 ? 9.219 -0.474 -1.868 1 97.69 172 PRO B O 1
ATOM 3796 N N . GLY B 1 173 ? 8.656 1.637 -2.611 1 96.56 173 GLY B N 1
ATOM 3797 C CA . GLY B 1 173 ? 8.039 2.027 -1.352 1 96.56 173 GLY B CA 1
ATOM 3798 C C . GLY B 1 173 ? 9.055 2.268 -0.246 1 96.56 173 GLY B C 1
ATOM 3799 O O . GLY B 1 173 ? 10.172 2.711 -0.507 1 96.56 173 GLY B O 1
ATOM 3800 N N . THR B 1 174 ? 8.664 2.035 1.014 1 96 174 THR B N 1
ATOM 3801 C CA . THR B 1 174 ? 9.555 2.207 2.156 1 96 174 THR B CA 1
ATOM 3802 C C . THR B 1 174 ? 10.539 1.043 2.256 1 96 174 THR B C 1
ATOM 3804 O O . THR B 1 174 ? 11.586 1.162 2.891 1 96 174 THR B O 1
ATOM 3807 N N . GLY B 1 175 ? 10.148 -0.05 1.649 1 97.44 175 GLY B N 1
ATOM 3808 C CA . GLY B 1 175 ? 10.938 -1.263 1.756 1 97.44 175 GLY B CA 1
ATOM 3809 C C . GLY B 1 175 ? 10.562 -2.123 2.945 1 97.44 175 GLY B C 1
ATOM 3810 O O . GLY B 1 175 ? 11.047 -3.248 3.086 1 97.44 175 GLY B O 1
ATOM 3811 N N . ASN B 1 176 ? 9.664 -1.61 3.758 1 96.62 176 ASN B N 1
ATOM 3812 C CA . ASN B 1 176 ? 9.258 -2.35 4.949 1 96.62 176 ASN B CA 1
ATOM 3813 C C . ASN B 1 176 ? 7.91 -3.041 4.746 1 96.62 176 ASN B C 1
ATOM 3815 O O . ASN B 1 176 ? 7.422 -3.729 5.641 1 96.62 176 ASN B O 1
ATOM 3819 N N . GLU B 1 177 ? 7.25 -2.824 3.547 1 96.06 177 GLU B N 1
ATOM 3820 C CA . GLU B 1 177 ? 6.039 -3.578 3.238 1 96.06 177 GLU B CA 1
ATOM 3821 C C . GLU B 1 177 ? 6.281 -5.082 3.35 1 96.06 177 GLU B C 1
ATOM 3823 O O . GLU B 1 177 ? 7.328 -5.578 2.938 1 96.06 177 GLU B O 1
ATOM 3828 N N . PRO B 1 178 ? 5.301 -5.746 3.896 1 97.31 178 PRO B N 1
ATOM 3829 C CA . PRO B 1 178 ? 5.516 -7.184 4.09 1 97.31 178 PRO B CA 1
ATOM 3830 C C . PRO B 1 178 ? 5.543 -7.957 2.775 1 97.31 178 PRO B C 1
ATOM 3832 O O . PRO B 1 178 ? 4.746 -7.68 1.873 1 97.31 178 PRO B O 1
ATOM 3835 N N . VAL B 1 179 ? 6.461 -8.875 2.672 1 98.5 179 VAL B N 1
ATOM 3836 C CA . VAL B 1 179 ? 6.605 -9.766 1.525 1 98.5 179 VAL B CA 1
ATOM 3837 C C . VAL B 1 179 ? 6.875 -11.188 2.008 1 98.5 179 VAL B C 1
ATOM 3839 O O . VAL B 1 179 ? 7.727 -11.406 2.871 1 98.5 179 VAL B O 1
ATOM 3842 N N . ASP B 1 180 ? 6.125 -12.148 1.519 1 98.81 180 ASP B N 1
ATOM 3843 C CA . ASP B 1 180 ? 6.441 -13.555 1.765 1 98.81 180 ASP B CA 1
ATOM 3844 C C . ASP B 1 180 ? 7.32 -14.125 0.652 1 98.81 180 ASP B C 1
ATOM 3846 O O . ASP B 1 180 ? 7.031 -13.938 -0.531 1 98.81 180 ASP B O 1
ATOM 3850 N N . PHE B 1 181 ? 8.344 -14.773 1.102 1 98.62 181 PHE B N 1
ATOM 3851 C CA . PHE B 1 181 ? 9.273 -15.398 0.172 1 98.62 181 PHE B CA 1
ATOM 3852 C C . PHE B 1 181 ? 9.18 -16.922 0.247 1 98.62 181 PHE B C 1
ATOM 3854 O O . PHE B 1 181 ? 9.117 -17.484 1.339 1 98.62 181 PHE B O 1
ATOM 3861 N N . THR B 1 182 ? 9.086 -17.531 -0.932 1 98.75 182 THR B N 1
ATOM 3862 C CA . THR B 1 182 ? 8.977 -18.984 -1.013 1 98.75 182 THR B CA 1
ATOM 3863 C C . THR B 1 182 ? 9.906 -19.531 -2.092 1 98.75 182 THR B C 1
ATOM 3865 O O . THR B 1 182 ? 9.992 -18.984 -3.188 1 98.75 182 THR B O 1
ATOM 3868 N N . TRP B 1 183 ? 10.602 -20.625 -1.759 1 98.62 183 TRP B N 1
ATOM 3869 C CA . TRP B 1 183 ? 11.477 -21.266 -2.74 1 98.62 183 TRP B CA 1
ATOM 3870 C C . TRP B 1 183 ? 10.672 -22.141 -3.686 1 98.62 183 TRP B C 1
ATOM 3872 O O . TRP B 1 183 ? 9.781 -22.891 -3.25 1 98.62 183 TRP B O 1
ATOM 3882 N N . ALA B 1 184 ? 11.031 -22.125 -4.977 1 98.44 184 ALA B N 1
ATOM 3883 C CA . ALA B 1 184 ? 10.305 -22.875 -6 1 98.44 184 ALA B CA 1
ATOM 3884 C C . ALA B 1 184 ? 10.32 -24.359 -5.699 1 98.44 184 ALA B C 1
ATOM 3886 O O . ALA B 1 184 ? 9.305 -25.047 -5.887 1 98.44 184 ALA B O 1
ATOM 3887 N N . ARG B 1 185 ? 11.398 -24.875 -5.238 1 98.38 185 ARG B N 1
ATOM 3888 C CA . ARG B 1 185 ? 11.5 -26.297 -4.93 1 98.38 185 ARG B CA 1
ATOM 3889 C C . ARG B 1 185 ? 10.562 -26.672 -3.785 1 98.38 185 ARG B C 1
ATOM 3891 O O . ARG B 1 185 ? 9.961 -27.75 -3.795 1 98.38 185 ARG B O 1
ATOM 3898 N N . ASP B 1 186 ? 10.531 -25.766 -2.791 1 98.69 186 ASP B N 1
ATOM 3899 C CA . ASP B 1 186 ? 9.609 -26.016 -1.688 1 98.69 186 ASP B CA 1
ATOM 3900 C C . ASP B 1 186 ? 8.156 -25.984 -2.162 1 98.69 186 ASP B C 1
ATOM 3902 O O . ASP B 1 186 ? 7.312 -26.719 -1.66 1 98.69 186 ASP B O 1
ATOM 3906 N N . VAL B 1 187 ? 7.844 -25.078 -3.129 1 98.69 187 VAL B N 1
ATOM 3907 C CA . VAL B 1 187 ? 6.516 -25.031 -3.738 1 98.69 187 VAL B CA 1
ATOM 3908 C C . VAL B 1 187 ? 6.215 -26.375 -4.402 1 98.69 187 VAL B C 1
ATOM 3910 O O . VAL B 1 187 ? 5.121 -26.922 -4.242 1 98.69 187 VAL B O 1
ATOM 3913 N N . ALA B 1 188 ? 7.168 -26.922 -5.145 1 98.62 188 ALA B N 1
ATOM 3914 C CA . ALA B 1 188 ? 6.996 -28.219 -5.812 1 98.62 188 ALA B CA 1
ATOM 3915 C C . ALA B 1 188 ? 6.715 -29.328 -4.801 1 98.62 188 ALA B C 1
ATOM 3917 O O . ALA B 1 188 ? 5.832 -30.156 -5.012 1 98.62 188 ALA B O 1
ATOM 3918 N N . LYS B 1 189 ? 7.469 -29.297 -3.693 1 98.69 189 LYS B N 1
ATOM 3919 C CA . LYS B 1 189 ? 7.211 -30.266 -2.627 1 98.69 189 LYS B CA 1
ATOM 3920 C C . LYS B 1 189 ? 5.805 -30.094 -2.057 1 98.69 189 LYS B C 1
ATOM 3922 O O . LYS B 1 189 ? 5.113 -31.078 -1.791 1 98.69 189 LYS B O 1
ATOM 3927 N N . GLY B 1 190 ? 5.477 -28.828 -1.862 1 98.69 190 GLY B N 1
ATOM 3928 C CA . GLY B 1 190 ? 4.133 -28.547 -1.393 1 98.69 190 GLY B CA 1
ATOM 3929 C C . GLY B 1 190 ? 3.053 -29.047 -2.33 1 98.69 190 GLY B C 1
ATOM 3930 O O . GLY B 1 190 ? 2.047 -29.609 -1.884 1 98.69 190 GLY B O 1
ATOM 3931 N N . LEU B 1 191 ? 3.244 -28.859 -3.617 1 98.75 191 LEU B N 1
ATOM 3932 C CA . LEU B 1 191 ? 2.283 -29.312 -4.617 1 98.75 191 LEU B CA 1
ATOM 3933 C C . LEU B 1 191 ? 2.156 -30.828 -4.59 1 98.75 191 LEU B C 1
ATOM 3935 O O . LEU B 1 191 ? 1.053 -31.359 -4.715 1 98.75 191 LEU B O 1
ATOM 3939 N N . ALA B 1 192 ? 3.262 -31.531 -4.441 1 98.5 192 ALA B N 1
ATOM 3940 C CA . ALA B 1 192 ? 3.25 -33 -4.371 1 98.5 192 ALA B CA 1
ATOM 3941 C C . ALA B 1 192 ? 2.418 -33.469 -3.184 1 98.5 192 ALA B C 1
ATOM 3943 O O . ALA B 1 192 ? 1.739 -34.5 -3.271 1 98.5 192 ALA B O 1
ATOM 3944 N N . SER B 1 193 ? 2.586 -32.75 -2.129 1 98.5 193 SER B N 1
ATOM 3945 C CA . SER B 1 193 ? 1.796 -33.062 -0.943 1 98.5 193 SER B CA 1
ATOM 3946 C C . SER B 1 193 ? 0.33 -32.688 -1.141 1 98.5 193 SER B C 1
ATOM 3948 O O . SER B 1 193 ? -0.564 -33.438 -0.752 1 98.5 193 SER B O 1
ATOM 3950 N N . LEU B 1 194 ? 0.056 -31.547 -1.741 1 98.62 194 LEU B N 1
ATOM 3951 C CA . LEU B 1 194 ? -1.283 -31 -1.925 1 98.62 194 LEU B CA 1
ATOM 3952 C C . LEU B 1 194 ? -2.162 -31.969 -2.715 1 98.62 194 LEU B C 1
ATOM 3954 O O . LEU B 1 194 ? -3.33 -32.156 -2.377 1 98.62 194 LEU B O 1
ATOM 3958 N N . ILE B 1 195 ? -1.628 -32.625 -3.729 1 98.31 195 ILE B N 1
ATOM 3959 C CA . ILE B 1 195 ? -2.449 -33.438 -4.613 1 98.31 195 ILE B CA 1
ATOM 3960 C C . ILE B 1 195 ? -2.773 -34.75 -3.934 1 98.31 195 ILE B C 1
ATOM 3962 O O . ILE B 1 195 ? -3.635 -35.5 -4.402 1 98.31 195 ILE B O 1
ATOM 3966 N N . GLN B 1 196 ? -2.125 -35.062 -2.84 1 97.38 196 GLN B N 1
ATOM 3967 C CA . GLN B 1 196 ? -2.418 -36.281 -2.084 1 97.38 196 GLN B CA 1
ATOM 3968 C C . GLN B 1 196 ? -3.582 -36.062 -1.122 1 97.38 196 GLN B C 1
ATOM 3970 O O . GLN B 1 196 ? -4.133 -37 -0.576 1 97.38 196 GLN B O 1
ATOM 3975 N N . ALA B 1 197 ? -3.891 -34.781 -0.895 1 97.5 197 ALA B N 1
ATOM 3976 C CA . ALA B 1 197 ? -5.016 -34.5 -0.012 1 97.5 197 ALA B CA 1
ATOM 3977 C C . ALA B 1 197 ? -6.305 -35.125 -0.537 1 97.5 197 ALA B C 1
ATOM 3979 O O . ALA B 1 197 ? -6.469 -35.312 -1.746 1 97.5 197 ALA B O 1
ATOM 3980 N N . PRO B 1 198 ? -7.234 -35.469 0.343 1 97.19 198 PRO B N 1
ATOM 3981 C CA . PRO B 1 198 ? -8.484 -36.094 -0.086 1 97.19 198 PRO B CA 1
ATOM 3982 C C . PRO B 1 198 ? -9.25 -35.25 -1.104 1 97.19 198 PRO B C 1
ATOM 3984 O O . PRO B 1 198 ? -9.297 -34.031 -0.996 1 97.19 198 PRO B O 1
ATOM 3987 N N . THR B 1 199 ? -9.852 -36.031 -2.064 1 95.88 199 THR B N 1
ATOM 3988 C CA . THR B 1 199 ? -10.688 -35.344 -3.055 1 95.88 199 THR B CA 1
ATOM 3989 C C . THR B 1 199 ? -11.75 -34.5 -2.373 1 95.88 199 THR B C 1
ATOM 3991 O O . THR B 1 199 ? -12.375 -34.938 -1.402 1 95.88 199 THR B O 1
ATOM 3994 N N . GLY B 1 200 ? -11.883 -33.312 -2.809 1 96.56 200 GLY B N 1
ATOM 3995 C CA . GLY B 1 200 ? -12.898 -32.438 -2.266 1 96.56 200 GLY B CA 1
ATOM 3996 C C . GLY B 1 200 ? -12.375 -31.547 -1.139 1 96.56 200 GLY B C 1
ATOM 3997 O O . GLY B 1 200 ? -13.078 -30.656 -0.67 1 96.56 200 GLY B O 1
ATOM 3998 N N . SER B 1 201 ? -11.141 -31.688 -0.768 1 97.94 201 SER B N 1
ATOM 3999 C CA . SER B 1 201 ? -10.633 -31 0.409 1 97.94 201 SER B CA 1
ATOM 4000 C C . SER B 1 201 ? -9.961 -29.672 0.026 1 97.94 201 SER B C 1
ATOM 4002 O O . SER B 1 201 ? -9.703 -28.828 0.887 1 97.94 201 SER B O 1
ATOM 4004 N N . TRP B 1 202 ? -9.719 -29.5 -1.274 1 98.44 202 TRP B N 1
ATOM 4005 C CA . TRP B 1 202 ? -9.031 -28.281 -1.692 1 98.44 202 TRP B CA 1
ATOM 4006 C C . TRP B 1 202 ? -9.891 -27.047 -1.42 1 98.44 202 TRP B C 1
ATOM 4008 O O . TRP B 1 202 ? -11.125 -27.141 -1.395 1 98.44 202 TRP B O 1
ATOM 4018 N N . GLU B 1 203 ? -9.242 -26 -1.1 1 98.06 203 GLU B N 1
ATOM 4019 C CA . GLU B 1 203 ? -9.867 -24.688 -1.036 1 98.06 203 GLU B CA 1
ATOM 4020 C C . GLU B 1 203 ? -9.578 -23.875 -2.297 1 98.06 203 GLU B C 1
ATOM 4022 O O . GLU B 1 203 ? -8.617 -24.156 -3.016 1 98.06 203 GLU B O 1
ATOM 4027 N N . PRO B 1 204 ? -10.414 -22.906 -2.578 1 98.12 204 PRO B N 1
ATOM 4028 C CA . PRO B 1 204 ? -10.211 -22.156 -3.816 1 98.12 204 PRO B CA 1
ATOM 4029 C C . PRO B 1 204 ? -8.828 -21.516 -3.895 1 98.12 204 PRO B C 1
ATOM 4031 O O . PRO B 1 204 ? -8.273 -21.359 -4.988 1 98.12 204 PRO B O 1
ATOM 4034 N N . TYR B 1 205 ? -8.391 -21.125 -2.73 1 98.69 205 TYR B N 1
ATOM 4035 C CA . TYR B 1 205 ? -7.047 -20.562 -2.637 1 98.69 205 TYR B CA 1
ATOM 4036 C C . TYR B 1 205 ? -6.18 -21.391 -1.689 1 98.69 205 TYR B C 1
ATOM 4038 O O . TYR B 1 205 ? -6.621 -21.75 -0.596 1 98.69 205 TYR B O 1
ATOM 4046 N N . THR B 1 206 ? -5.016 -21.734 -2.115 1 98.88 206 THR B N 1
ATOM 4047 C CA . THR B 1 206 ? -4.031 -22.406 -1.285 1 98.88 206 THR B CA 1
ATOM 4048 C C . THR B 1 206 ? -2.787 -21.547 -1.102 1 98.88 206 THR B C 1
ATOM 4050 O O . THR B 1 206 ? -2.188 -21.094 -2.08 1 98.88 206 THR B O 1
ATOM 4053 N N . PHE B 1 207 ? -2.422 -21.312 0.114 1 98.88 207 PHE B N 1
ATOM 4054 C CA . PHE B 1 207 ? -1.321 -20.406 0.42 1 98.88 207 PHE B CA 1
ATOM 4055 C C . PHE B 1 207 ? -0.103 -21.188 0.911 1 98.88 207 PHE B C 1
ATOM 4057 O O . PHE B 1 207 ? -0.228 -22.094 1.738 1 98.88 207 PHE B O 1
ATOM 4064 N N . MET B 1 208 ? 1.04 -20.922 0.329 1 98.75 208 MET B N 1
ATOM 4065 C CA . MET B 1 208 ? 2.35 -21.375 0.779 1 98.75 208 MET B CA 1
ATOM 4066 C C . MET B 1 208 ? 3.271 -20.203 1.078 1 98.75 208 MET B C 1
ATOM 4068 O O . MET B 1 208 ? 3.281 -19.219 0.342 1 98.75 208 MET B O 1
ATOM 4072 N N . SER B 1 209 ? 3.994 -20.297 2.141 1 98.56 209 SER B N 1
ATOM 4073 C CA . SER B 1 209 ? 4.914 -19.234 2.525 1 98.56 209 SER B CA 1
ATOM 4074 C C . SER B 1 209 ? 6.145 -19.797 3.236 1 98.56 209 SER B C 1
ATOM 4076 O O . SER B 1 209 ? 6.016 -20.594 4.168 1 98.56 209 SER B O 1
ATOM 4078 N N . GLY B 1 210 ? 7.301 -19.469 2.736 1 98.19 210 GLY B N 1
ATOM 4079 C CA . GLY B 1 210 ? 8.531 -19.797 3.443 1 98.19 210 GLY B CA 1
ATOM 4080 C C . GLY B 1 210 ? 8.812 -18.875 4.617 1 98.19 210 GLY B C 1
ATOM 4081 O O . GLY B 1 210 ? 9.062 -19.344 5.73 1 98.19 210 GLY B O 1
ATOM 4082 N N . GLU B 1 211 ? 8.758 -17.594 4.297 1 97.94 211 GLU B N 1
ATOM 4083 C CA . GLU B 1 211 ? 8.992 -16.609 5.348 1 97.94 211 GLU B CA 1
ATOM 4084 C C . GLU B 1 211 ? 8.352 -15.273 5 1 97.94 211 GLU B C 1
ATOM 4086 O O . GLU B 1 211 ? 8.383 -14.844 3.846 1 97.94 211 GLU B O 1
ATOM 4091 N N . ARG B 1 212 ? 7.734 -14.664 6.051 1 98.06 212 ARG B N 1
ATOM 4092 C CA . ARG B 1 212 ? 7.316 -13.266 5.961 1 98.06 212 ARG B CA 1
ATOM 4093 C C . ARG B 1 212 ? 8.477 -12.328 6.297 1 98.06 212 ARG B C 1
ATOM 4095 O O . ARG B 1 212 ? 9.109 -12.469 7.34 1 98.06 212 ARG B O 1
ATOM 4102 N N . SER B 1 213 ? 8.797 -11.438 5.453 1 98.25 213 SER B N 1
ATOM 4103 C CA . SER B 1 213 ? 9.828 -10.43 5.652 1 98.25 213 SER B CA 1
ATOM 4104 C C . SER B 1 213 ? 9.516 -9.164 4.859 1 98.25 213 SER B C 1
ATOM 4106 O O . SER B 1 213 ? 8.359 -8.766 4.746 1 98.25 213 SER B O 1
ATOM 4108 N N . CYS B 1 214 ? 10.594 -8.453 4.418 1 98.38 214 CYS B N 1
ATOM 4109 C CA . CYS B 1 214 ? 10.484 -7.258 3.592 1 98.38 214 CYS B CA 1
ATOM 4110 C C . CYS B 1 214 ? 11.758 -7.027 2.787 1 98.38 214 CYS B C 1
ATOM 4112 O O . CYS B 1 214 ? 12.781 -7.668 3.039 1 98.38 214 CYS B O 1
ATOM 4114 N N . TRP B 1 215 ? 11.672 -6.145 1.86 1 98.5 215 TRP B N 1
ATOM 4115 C CA . TRP B 1 215 ? 12.789 -5.941 0.941 1 98.5 215 TRP B CA 1
ATOM 4116 C C . TRP B 1 215 ? 13.992 -5.363 1.67 1 98.5 215 TRP B C 1
ATOM 4118 O O . TRP B 1 215 ? 15.133 -5.715 1.366 1 98.5 215 TRP B O 1
ATOM 4128 N N . ASN B 1 216 ? 13.781 -4.441 2.623 1 98.56 216 ASN B N 1
ATOM 4129 C CA . ASN B 1 216 ? 14.898 -3.877 3.371 1 98.56 216 ASN B CA 1
ATOM 4130 C C . ASN B 1 216 ? 15.695 -4.961 4.098 1 98.56 216 ASN B C 1
ATOM 4132 O O . ASN B 1 216 ? 16.922 -4.965 4.059 1 98.56 216 ASN B O 1
ATOM 4136 N N . ASP B 1 217 ? 14.977 -5.859 4.758 1 98.38 217 ASP B N 1
ATOM 4137 C CA . ASP B 1 217 ? 15.633 -6.941 5.484 1 98.38 217 ASP B CA 1
ATOM 4138 C C . ASP B 1 217 ? 16.422 -7.844 4.535 1 98.38 217 ASP B C 1
ATOM 4140 O O . ASP B 1 217 ? 17.547 -8.242 4.84 1 98.38 217 ASP B O 1
ATOM 4144 N N . MET B 1 218 ? 15.797 -8.195 3.424 1 98.12 218 MET B N 1
ATOM 4145 C CA . MET B 1 218 ? 16.469 -9.086 2.473 1 98.12 218 MET B CA 1
ATOM 4146 C C . MET B 1 218 ? 17.672 -8.406 1.851 1 98.12 218 MET B C 1
ATOM 4148 O O . MET B 1 218 ? 18.703 -9.047 1.612 1 98.12 218 MET B O 1
ATOM 4152 N N . ALA B 1 219 ? 17.516 -7.098 1.511 1 98.06 219 ALA B N 1
ATOM 4153 C CA . ALA B 1 219 ? 18.656 -6.348 0.987 1 98.06 219 ALA B CA 1
ATOM 4154 C C . ALA B 1 219 ? 19.797 -6.324 1.989 1 98.06 219 ALA B C 1
ATOM 4156 O O . ALA B 1 219 ? 20.969 -6.496 1.614 1 98.06 219 ALA B O 1
ATOM 4157 N N . ALA B 1 220 ? 19.484 -6.094 3.244 1 97.81 220 ALA B N 1
ATOM 4158 C CA . ALA B 1 220 ? 20.516 -6.082 4.289 1 97.81 220 ALA B CA 1
ATOM 4159 C C . ALA B 1 220 ? 21.219 -7.43 4.367 1 97.81 220 ALA B C 1
ATOM 4161 O O . ALA B 1 220 ? 22.453 -7.484 4.484 1 97.81 220 ALA B O 1
ATOM 4162 N N . LEU B 1 221 ? 20.438 -8.461 4.336 1 97.69 221 LEU B N 1
ATOM 4163 C CA . LEU B 1 221 ? 20.984 -9.812 4.395 1 97.69 221 LEU B CA 1
ATOM 4164 C C . LEU B 1 221 ? 21.922 -10.07 3.217 1 97.69 221 LEU B C 1
ATOM 4166 O O . LEU B 1 221 ? 23.031 -10.586 3.396 1 97.69 221 LEU B O 1
ATOM 4170 N N . ILE B 1 222 ? 21.5 -9.75 2.016 1 97.44 222 ILE B N 1
ATOM 4171 C CA . ILE B 1 222 ? 22.281 -9.992 0.808 1 97.44 222 ILE B CA 1
ATOM 4172 C C . ILE B 1 222 ? 23.547 -9.141 0.834 1 97.44 222 ILE B C 1
ATOM 4174 O O . ILE B 1 222 ? 24.625 -9.609 0.439 1 97.44 222 ILE B O 1
ATOM 4178 N N . LYS B 1 223 ? 23.391 -7.875 1.243 1 96.69 223 LYS B N 1
ATOM 4179 C CA . LYS B 1 223 ? 24.547 -7 1.363 1 96.69 223 LYS B CA 1
ATOM 4180 C C . LYS B 1 223 ? 25.578 -7.578 2.336 1 96.69 223 LYS B C 1
ATOM 4182 O O . LYS B 1 223 ? 26.766 -7.594 2.047 1 96.69 223 LYS B O 1
ATOM 4187 N N . GLU B 1 224 ? 25.141 -8.016 3.385 1 96.31 224 GLU B N 1
ATOM 4188 C CA . GLU B 1 224 ? 26.016 -8.555 4.422 1 96.31 224 GLU B CA 1
ATOM 4189 C C . GLU B 1 224 ? 26.75 -9.797 3.93 1 96.31 224 GLU B C 1
ATOM 4191 O O . GLU B 1 224 ? 27.953 -9.945 4.156 1 96.31 224 GLU B O 1
ATOM 4196 N N . LYS B 1 225 ? 26.125 -10.633 3.238 1 95.88 225 LYS B N 1
ATOM 4197 C CA . LYS B 1 225 ? 26.672 -11.953 2.928 1 95.88 225 LYS B CA 1
ATOM 4198 C C . LYS B 1 225 ? 27.422 -11.938 1.595 1 95.88 225 LYS B C 1
ATOM 4200 O O . LYS B 1 225 ? 28.438 -12.617 1.436 1 95.88 225 LYS B O 1
ATOM 4205 N N . TYR B 1 226 ? 26.859 -11.156 0.649 1 96 226 TYR B N 1
ATOM 4206 C CA . TYR B 1 226 ? 27.344 -11.43 -0.695 1 96 226 TYR B CA 1
ATOM 4207 C C . TYR B 1 226 ? 27.75 -10.141 -1.4 1 96 226 TYR B C 1
ATOM 4209 O O . TYR B 1 226 ? 28.641 -10.148 -2.256 1 96 226 TYR B O 1
ATOM 4217 N N . ARG B 1 227 ? 27.016 -9.062 -1.115 1 95.56 227 ARG B N 1
ATOM 4218 C CA . ARG B 1 227 ? 27.172 -7.836 -1.889 1 95.56 227 ARG B CA 1
ATOM 4219 C C . ARG B 1 227 ? 27.328 -6.625 -0.973 1 95.56 227 ARG B C 1
ATOM 4221 O O . ARG B 1 227 ? 26.484 -5.73 -0.967 1 95.56 227 ARG B O 1
ATOM 4228 N N . PRO B 1 228 ? 28.453 -6.523 -0.276 1 95.62 228 PRO B N 1
ATOM 4229 C CA . PRO B 1 228 ? 28.625 -5.477 0.733 1 95.62 228 PRO B CA 1
ATOM 4230 C C . PRO B 1 228 ? 28.547 -4.07 0.142 1 95.62 228 PRO B C 1
ATOM 4232 O O . PRO B 1 228 ? 28.141 -3.129 0.832 1 95.62 228 PRO B O 1
ATOM 4235 N N . ASP B 1 229 ? 28.812 -3.908 -1.156 1 96 229 ASP B N 1
ATOM 4236 C CA . ASP B 1 229 ? 28.859 -2.572 -1.741 1 96 229 ASP B CA 1
ATOM 4237 C C . ASP B 1 229 ? 27.641 -2.314 -2.621 1 96 229 ASP B C 1
ATOM 4239 O O . ASP B 1 229 ? 27.641 -1.38 -3.428 1 96 229 ASP B O 1
ATOM 4243 N N . MET B 1 230 ? 26.672 -3.182 -2.51 1 97.38 230 MET B N 1
ATOM 4244 C CA . MET B 1 230 ? 25.484 -3.037 -3.348 1 97.38 230 MET B CA 1
ATOM 4245 C C . MET B 1 230 ? 24.75 -1.734 -3.037 1 97.38 230 MET B C 1
ATOM 4247 O O . MET B 1 230 ? 24.312 -1.521 -1.906 1 97.38 230 MET B O 1
ATOM 4251 N N . PRO B 1 231 ? 24.672 -0.823 -4.031 1 98.12 231 PRO B N 1
ATOM 4252 C CA . PRO B 1 231 ? 23.875 0.385 -3.787 1 98.12 231 PRO B CA 1
ATOM 4253 C C . PRO B 1 231 ? 22.391 0.091 -3.623 1 98.12 231 PRO B C 1
ATOM 4255 O O . PRO B 1 231 ? 21.859 -0.8 -4.289 1 98.12 231 PRO B O 1
ATOM 4258 N N . ILE B 1 232 ? 21.766 0.804 -2.766 1 98 232 ILE B N 1
ATOM 4259 C CA . ILE B 1 232 ? 20.328 0.653 -2.516 1 98 232 ILE B CA 1
ATOM 4260 C C . ILE B 1 232 ? 19.609 1.974 -2.797 1 98 232 ILE B C 1
ATOM 4262 O O . ILE B 1 232 ? 20.031 3.025 -2.303 1 98 232 ILE B O 1
ATOM 4266 N N . GLU B 1 233 ? 18.703 1.924 -3.629 1 97.69 233 GLU B N 1
ATOM 4267 C CA . GLU B 1 233 ? 17.828 3.055 -3.887 1 97.69 233 GLU B CA 1
ATOM 4268 C C . GLU B 1 233 ? 16.375 2.688 -3.615 1 97.69 233 GLU B C 1
ATOM 4270 O O . GLU B 1 233 ? 15.992 1.518 -3.705 1 97.69 233 GLU B O 1
ATOM 4275 N N . HIS B 1 234 ? 15.617 3.67 -3.232 1 97.81 234 HIS B N 1
ATOM 4276 C CA . HIS B 1 234 ? 14.18 3.475 -3.053 1 97.81 234 HIS B CA 1
ATOM 4277 C C . HIS B 1 234 ? 13.383 4.234 -4.109 1 97.81 234 HIS B C 1
ATOM 4279 O O . HIS B 1 234 ? 13.789 5.312 -4.543 1 97.81 234 HIS B O 1
ATOM 4285 N N . VAL B 1 235 ? 12.328 3.668 -4.555 1 97.75 235 VAL B N 1
ATOM 4286 C CA . VAL B 1 235 ? 11.383 4.316 -5.457 1 97.75 235 VAL B CA 1
ATOM 4287 C C . VAL B 1 235 ? 10.023 4.457 -4.77 1 97.75 235 VAL B C 1
ATOM 4289 O O . VAL B 1 235 ? 9.383 3.459 -4.438 1 97.75 235 VAL B O 1
ATOM 4292 N N . SER B 1 236 ? 9.602 5.672 -4.566 1 96.19 236 SER B N 1
ATOM 4293 C CA . SER B 1 236 ? 8.383 5.938 -3.805 1 96.19 236 SER B CA 1
ATOM 4294 C C . SER B 1 236 ? 7.141 5.645 -4.633 1 96.19 236 SER B C 1
ATOM 4296 O O . SER B 1 236 ? 7.227 5.449 -5.848 1 96.19 236 SER B O 1
ATOM 4298 N N . LEU B 1 237 ? 6.008 5.555 -3.941 1 96.38 237 LEU B N 1
ATOM 4299 C CA . LEU B 1 237 ? 4.723 5.406 -4.617 1 96.38 237 LEU B CA 1
ATOM 4300 C C . LEU B 1 237 ? 4.473 6.57 -5.57 1 96.38 237 LEU B C 1
ATOM 4302 O O . LEU B 1 237 ? 3.977 6.371 -6.68 1 96.38 237 LEU B O 1
ATOM 4306 N N . HIS B 1 238 ? 4.82 7.781 -5.148 1 95.56 238 HIS B N 1
ATOM 4307 C CA . HIS B 1 238 ? 4.664 8.961 -5.992 1 95.56 238 HIS B CA 1
ATOM 4308 C C . HIS B 1 238 ? 5.523 8.859 -7.246 1 95.56 238 HIS B C 1
ATOM 4310 O O . HIS B 1 238 ? 5.059 9.172 -8.352 1 95.56 238 HIS B O 1
ATOM 4316 N N . ALA B 1 239 ? 6.762 8.477 -7.039 1 96.44 239 ALA B N 1
ATOM 4317 C CA . ALA B 1 239 ? 7.648 8.289 -8.188 1 96.44 239 ALA B CA 1
ATOM 4318 C C . ALA B 1 239 ? 7.109 7.227 -9.133 1 96.44 239 ALA B C 1
ATOM 4320 O O . ALA B 1 239 ? 7.207 7.363 -10.352 1 96.44 239 ALA B O 1
ATOM 4321 N N . THR B 1 240 ? 6.586 6.102 -8.602 1 97.62 240 THR B N 1
ATOM 4322 C CA . THR B 1 240 ? 5.992 5.035 -9.398 1 97.62 240 THR B CA 1
ATOM 4323 C C . THR B 1 240 ? 4.789 5.555 -10.18 1 97.62 240 THR B C 1
ATOM 4325 O O . THR B 1 240 ? 4.629 5.246 -11.367 1 97.62 240 THR B O 1
ATOM 4328 N N . ALA B 1 241 ? 3.928 6.363 -9.539 1 96.56 241 ALA B N 1
ATOM 4329 C CA . ALA B 1 241 ? 2.783 6.977 -10.211 1 96.56 241 ALA B CA 1
ATOM 4330 C C . ALA B 1 241 ? 3.236 7.855 -11.367 1 96.56 241 ALA B C 1
ATOM 4332 O O . ALA B 1 241 ? 2.623 7.848 -12.438 1 96.56 241 ALA B O 1
ATOM 4333 N N . ASN B 1 242 ? 4.281 8.617 -11.164 1 96.38 242 ASN B N 1
ATOM 4334 C CA . ASN B 1 242 ? 4.82 9.461 -12.227 1 96.38 242 ASN B CA 1
ATOM 4335 C C . ASN B 1 242 ? 5.352 8.625 -13.383 1 96.38 242 ASN B C 1
ATOM 4337 O O . ASN B 1 242 ? 5.238 9.031 -14.547 1 96.38 242 ASN B O 1
ATOM 4341 N N . MET B 1 243 ? 6.004 7.52 -13.039 1 97.12 243 MET B N 1
ATOM 4342 C CA . MET B 1 243 ? 6.469 6.586 -14.062 1 97.12 243 MET B CA 1
ATOM 4343 C C . MET B 1 243 ? 5.312 6.102 -14.922 1 97.12 243 MET B C 1
ATOM 4345 O O . MET B 1 243 ? 5.438 6.02 -16.156 1 97.12 243 MET B O 1
ATOM 4349 N N . ILE B 1 244 ? 4.215 5.742 -14.305 1 97.56 244 ILE B N 1
ATOM 4350 C CA . ILE B 1 244 ? 3.029 5.258 -15 1 97.56 244 ILE B CA 1
ATOM 4351 C C . ILE B 1 244 ? 2.469 6.363 -15.898 1 97.56 244 ILE B C 1
ATOM 4353 O O . ILE B 1 244 ? 2.174 6.129 -17.078 1 97.56 244 ILE B O 1
ATOM 4357 N N . LYS B 1 245 ? 2.33 7.547 -15.391 1 96.31 245 LYS B N 1
ATOM 4358 C CA . LYS B 1 245 ? 1.801 8.695 -16.125 1 96.31 245 LYS B CA 1
ATOM 4359 C C . LYS B 1 245 ? 2.633 8.977 -17.375 1 96.31 245 LYS B C 1
ATOM 4361 O O . LYS B 1 245 ? 2.086 9.297 -18.438 1 96.31 245 LYS B O 1
ATOM 4366 N N . ALA B 1 246 ? 3.936 8.789 -17.234 1 96.12 246 ALA B N 1
ATOM 4367 C CA . ALA B 1 246 ? 4.859 9.188 -18.281 1 96.12 246 ALA B CA 1
ATOM 4368 C C . ALA B 1 246 ? 5.164 8.016 -19.219 1 96.12 246 ALA B C 1
ATOM 4370 O O . ALA B 1 246 ? 5.84 8.188 -20.234 1 96.12 246 ALA B O 1
ATOM 4371 N N . ALA B 1 247 ? 4.73 6.82 -18.875 1 95.88 247 ALA B N 1
ATOM 4372 C CA . ALA B 1 247 ? 5.125 5.613 -19.594 1 95.88 247 ALA B CA 1
ATOM 4373 C C . ALA B 1 247 ? 4.723 5.695 -21.062 1 95.88 247 ALA B C 1
ATOM 4375 O O . ALA B 1 247 ? 3.615 6.133 -21.375 1 95.88 247 ALA B O 1
ATOM 4376 N N . LYS B 1 248 ? 5.664 5.262 -21.969 1 94.38 248 LYS B N 1
ATOM 4377 C CA . LYS B 1 248 ? 5.414 5.25 -23.406 1 94.38 248 LYS B CA 1
ATOM 4378 C C . LYS B 1 248 ? 5.508 3.836 -23.969 1 94.38 248 LYS B C 1
ATOM 4380 O O . LYS B 1 248 ? 5.344 3.629 -25.172 1 94.38 248 LYS B O 1
ATOM 4385 N N . ASP B 1 249 ? 5.844 2.885 -23.125 1 94.88 249 ASP B N 1
ATOM 4386 C CA . ASP B 1 249 ? 6.008 1.508 -23.578 1 94.88 249 ASP B CA 1
ATOM 4387 C C . ASP B 1 249 ? 5.516 0.516 -22.531 1 94.88 249 ASP B C 1
ATOM 4389 O O . ASP B 1 249 ? 5.395 0.862 -21.359 1 94.88 249 ASP B O 1
ATOM 4393 N N . GLU B 1 250 ? 5.324 -0.644 -23 1 91.94 250 GLU B N 1
ATOM 4394 C CA . GLU B 1 250 ? 4.75 -1.688 -22.156 1 91.94 250 GLU B CA 1
ATOM 4395 C C . GLU B 1 250 ? 5.742 -2.146 -21.094 1 91.94 250 GLU B C 1
ATOM 4397 O O . GLU B 1 250 ? 5.352 -2.506 -19.969 1 91.94 250 GLU B O 1
ATOM 4402 N N . ASP B 1 251 ? 6.98 -2.133 -21.391 1 94.69 251 ASP B N 1
ATOM 4403 C CA . ASP B 1 251 ? 8 -2.576 -20.438 1 94.69 251 ASP B CA 1
ATOM 4404 C C . ASP B 1 251 ? 8.023 -1.688 -19.203 1 94.69 251 ASP B C 1
ATOM 4406 O O . ASP B 1 251 ? 8.18 -2.18 -18.078 1 94.69 251 ASP B O 1
ATOM 4410 N N . THR B 1 252 ? 7.875 -0.394 -19.438 1 96.12 252 THR B N 1
ATOM 4411 C CA . THR B 1 252 ? 7.828 0.554 -18.328 1 96.12 252 THR B CA 1
ATOM 4412 C C . THR B 1 252 ? 6.605 0.3 -17.453 1 96.12 252 THR B C 1
ATOM 4414 O O . THR B 1 252 ? 6.695 0.363 -16.219 1 96.12 252 THR B O 1
ATOM 4417 N N . LEU B 1 253 ? 5.547 -0.025 -18.078 1 95.44 253 LEU B N 1
ATOM 4418 C CA . LEU B 1 253 ? 4.312 -0.284 -17.344 1 95.44 253 LEU B CA 1
ATOM 4419 C C . LEU B 1 253 ? 4.414 -1.589 -16.562 1 95.44 253 LEU B C 1
ATOM 4421 O O . LEU B 1 253 ? 3.898 -1.688 -15.445 1 95.44 253 LEU B O 1
ATOM 4425 N N . ILE B 1 254 ? 5.043 -2.576 -17.109 1 95.56 254 ILE B N 1
ATOM 4426 C CA . ILE B 1 254 ? 5.254 -3.844 -16.422 1 95.56 254 ILE B CA 1
ATOM 4427 C C . ILE B 1 254 ? 6.137 -3.623 -15.195 1 95.56 254 ILE B C 1
ATOM 4429 O O . ILE B 1 254 ? 5.832 -4.113 -14.102 1 95.56 254 ILE B O 1
ATOM 4433 N N . LEU B 1 255 ? 7.18 -2.818 -15.406 1 97.06 255 LEU B N 1
ATOM 4434 C CA . LEU B 1 255 ? 8.055 -2.506 -14.273 1 97.06 255 LEU B CA 1
ATOM 4435 C C . LEU B 1 255 ? 7.285 -1.769 -13.18 1 97.06 255 LEU B C 1
ATOM 4437 O O . LEU B 1 255 ? 7.414 -2.098 -12 1 97.06 255 LEU B O 1
ATOM 4441 N N . ALA B 1 256 ? 6.469 -0.815 -13.57 1 97.38 256 ALA B N 1
ATOM 4442 C CA . ALA B 1 256 ? 5.652 -0.075 -12.609 1 97.38 256 ALA B CA 1
ATOM 4443 C C . ALA B 1 256 ? 4.707 -1.008 -11.859 1 97.38 256 ALA B C 1
ATOM 4445 O O . ALA B 1 256 ? 4.473 -0.83 -10.656 1 97.38 256 ALA B O 1
ATOM 4446 N N . ASP B 1 257 ? 4.195 -1.988 -12.508 1 96.5 257 ASP B N 1
ATOM 4447 C CA . ASP B 1 257 ? 3.311 -2.963 -11.883 1 96.5 257 ASP B CA 1
ATOM 4448 C C . ASP B 1 257 ? 4.059 -3.775 -10.82 1 96.5 257 ASP B C 1
ATOM 4450 O O . ASP B 1 257 ? 3.494 -4.109 -9.773 1 96.5 257 ASP B O 1
ATOM 4454 N N . TYR B 1 258 ? 5.277 -4.086 -11.117 1 97.12 258 TYR B N 1
ATOM 4455 C CA . TYR B 1 258 ? 6.082 -4.793 -10.133 1 97.12 258 TYR B CA 1
ATOM 4456 C C . TYR B 1 258 ? 6.344 -3.914 -8.914 1 97.12 258 TYR B C 1
ATOM 4458 O O . TYR B 1 258 ? 6.355 -4.402 -7.781 1 97.12 258 TYR B O 1
ATOM 4466 N N . TYR B 1 259 ? 6.625 -2.594 -9.164 1 97.56 259 TYR B N 1
ATOM 4467 C CA . TYR B 1 259 ? 6.789 -1.676 -8.039 1 97.56 259 TYR B CA 1
ATOM 4468 C C . TYR B 1 259 ? 5.523 -1.617 -7.195 1 97.56 259 TYR B C 1
ATOM 4470 O O . TYR B 1 259 ? 5.582 -1.734 -5.969 1 97.56 259 TYR B O 1
ATOM 4478 N N . LEU B 1 260 ? 4.395 -1.517 -7.867 1 97.06 260 LEU B N 1
ATOM 4479 C CA . LEU B 1 260 ? 3.119 -1.434 -7.164 1 97.06 260 LEU B CA 1
ATOM 4480 C C . LEU B 1 260 ? 2.844 -2.717 -6.387 1 97.06 260 LEU B C 1
ATOM 4482 O O . LEU B 1 260 ? 2.268 -2.678 -5.297 1 97.06 260 LEU B O 1
ATOM 4486 N N . LEU B 1 261 ? 3.215 -3.805 -6.945 1 96.25 261 LEU B N 1
ATOM 4487 C CA . LEU B 1 261 ? 3.062 -5.102 -6.297 1 96.25 261 LEU B CA 1
ATOM 4488 C C . LEU B 1 261 ? 3.795 -5.133 -4.961 1 96.25 261 LEU B C 1
ATOM 4490 O O . LEU B 1 261 ? 3.252 -5.602 -3.961 1 96.25 261 LEU B O 1
ATOM 4494 N N . SER B 1 262 ? 4.957 -4.574 -4.926 1 95 262 SER B N 1
ATOM 4495 C CA . SER B 1 262 ? 5.773 -4.531 -3.713 1 95 262 SER B CA 1
ATOM 4496 C C . SER B 1 262 ? 5.227 -3.514 -2.715 1 95 262 SER B C 1
ATOM 4498 O O . SER B 1 262 ? 5.316 -3.717 -1.503 1 95 262 SER B O 1
ATOM 4500 N N . ILE B 1 263 ? 4.719 -2.436 -3.258 1 95.12 263 ILE B N 1
ATOM 4501 C CA . ILE B 1 263 ? 4.242 -1.344 -2.416 1 95.12 263 ILE B CA 1
ATOM 4502 C C . ILE B 1 263 ? 2.916 -1.733 -1.77 1 95.12 263 ILE B C 1
ATOM 4504 O O . ILE B 1 263 ? 2.645 -1.366 -0.624 1 95.12 263 ILE B O 1
ATOM 4508 N N . SER B 1 264 ? 2.195 -2.494 -2.547 1 92.94 264 SER B N 1
ATOM 4509 C CA . SER B 1 264 ? 0.913 -2.957 -2.025 1 92.94 264 SER B CA 1
ATOM 4510 C C . SER B 1 264 ? 1.1 -4.102 -1.035 1 92.94 264 SER B C 1
ATOM 4512 O O . SER B 1 264 ? 2.223 -4.547 -0.799 1 92.94 264 SER B O 1
ATOM 4514 N N . GLN B 1 265 ? 0.133 -4.566 -0.382 1 91.38 265 GLN B N 1
ATOM 4515 C CA . GLN B 1 265 ? 0.17 -5.676 0.565 1 91.38 265 GLN B CA 1
ATOM 4516 C C . GLN B 1 265 ? -0.029 -7.012 -0.145 1 91.38 265 GLN B C 1
ATOM 4518 O O . GLN B 1 265 ? -0.142 -8.055 0.503 1 91.38 265 GLN B O 1
ATOM 4523 N N . ALA B 1 266 ? 0.084 -6.93 -1.44 1 96.38 266 ALA B N 1
ATOM 4524 C CA . ALA B 1 266 ? -0.311 -8.109 -2.203 1 96.38 266 ALA B CA 1
ATOM 4525 C C . ALA B 1 266 ? 0.72 -9.227 -2.061 1 96.38 266 ALA B C 1
ATOM 4527 O O . ALA B 1 266 ? 0.398 -10.406 -2.232 1 96.38 266 ALA B O 1
ATOM 4528 N N . CYS B 1 267 ? 1.927 -8.891 -1.755 1 97.69 267 CYS B N 1
ATOM 4529 C CA . CYS B 1 267 ? 2.975 -9.898 -1.63 1 97.69 267 CYS B CA 1
ATOM 4530 C C . CYS B 1 267 ? 2.924 -10.57 -0.264 1 97.69 267 CYS B C 1
ATOM 4532 O O . CYS B 1 267 ? 3.654 -11.531 -0.013 1 97.69 267 CYS B O 1
ATOM 4534 N N . ALA B 1 268 ? 2.078 -10.07 0.587 1 97.69 268 ALA B N 1
ATOM 4535 C CA . ALA B 1 268 ? 1.931 -10.641 1.924 1 97.69 268 ALA B CA 1
ATOM 4536 C C . ALA B 1 268 ? 0.877 -11.75 1.937 1 97.69 268 ALA B C 1
ATOM 4538 O O . ALA B 1 268 ? -0.316 -11.477 1.782 1 97.69 268 ALA B O 1
ATOM 4539 N N . ILE B 1 269 ? 1.285 -12.914 2.135 1 98.19 269 ILE B N 1
ATOM 4540 C CA . ILE B 1 269 ? 0.394 -14.062 2.268 1 98.19 269 ILE B CA 1
ATOM 4541 C C . ILE B 1 269 ? -0.321 -14.008 3.615 1 98.19 269 ILE B C 1
ATOM 4543 O O . ILE B 1 269 ? 0.296 -13.703 4.641 1 98.19 269 ILE B O 1
ATOM 4547 N N . PRO B 1 270 ? -1.638 -14.188 3.602 1 97.81 270 PRO B N 1
ATOM 4548 C CA . PRO B 1 270 ? -2.311 -14.227 4.902 1 97.81 270 PRO B CA 1
ATOM 4549 C C . PRO B 1 270 ? -1.742 -15.297 5.828 1 97.81 270 PRO B C 1
ATOM 4551 O O . PRO B 1 270 ? -1.878 -16.484 5.555 1 97.81 270 PRO B O 1
ATOM 4554 N N . GLN B 1 271 ? -1.27 -14.898 6.941 1 96.62 271 GLN B N 1
ATOM 4555 C CA . GLN B 1 271 ? -0.5 -15.781 7.809 1 96.62 271 GLN B CA 1
ATOM 4556 C C . GLN B 1 271 ? -1.389 -16.859 8.422 1 96.62 271 GLN B C 1
ATOM 4558 O O . GLN B 1 271 ? -0.981 -18.016 8.531 1 96.62 271 GLN B O 1
ATOM 4563 N N . ASP B 1 272 ? -2.566 -16.438 8.812 1 97.62 272 ASP B N 1
ATOM 4564 C CA . ASP B 1 272 ? -3.48 -17.406 9.422 1 97.62 272 ASP B CA 1
ATOM 4565 C C . ASP B 1 272 ? -3.863 -18.5 8.43 1 97.62 272 ASP B C 1
ATOM 4567 O O . ASP B 1 272 ? -3.918 -19.672 8.797 1 97.62 272 ASP B O 1
ATOM 4571 N N . LYS B 1 273 ? -4.109 -18.156 7.207 1 98.06 273 LYS B N 1
ATOM 4572 C CA . LYS B 1 273 ? -4.48 -19.125 6.191 1 98.06 273 LYS B CA 1
ATOM 4573 C C . LYS B 1 273 ? -3.285 -20 5.797 1 98.06 273 LYS B C 1
ATOM 4575 O O . LYS B 1 273 ? -3.428 -21.203 5.598 1 98.06 273 LYS B O 1
ATOM 4580 N N . ALA B 1 274 ? -2.121 -19.359 5.652 1 98.06 274 ALA B N 1
ATOM 4581 C CA . ALA B 1 274 ? -0.917 -20.125 5.344 1 98.06 274 ALA B CA 1
ATOM 4582 C C . ALA B 1 274 ? -0.642 -21.172 6.418 1 98.06 274 ALA B C 1
ATOM 4584 O O . ALA B 1 274 ? -0.267 -22.312 6.109 1 98.06 274 ALA B O 1
ATOM 4585 N N . LYS B 1 275 ? -0.792 -20.75 7.684 1 97.75 275 LYS B N 1
ATOM 4586 C CA . LYS B 1 275 ? -0.6 -21.672 8.797 1 97.75 275 LYS B CA 1
ATOM 4587 C C . LYS B 1 275 ? -1.617 -22.812 8.742 1 97.75 275 LYS B C 1
ATOM 4589 O O . LYS B 1 275 ? -1.264 -23.984 8.938 1 97.75 275 LYS B O 1
ATOM 4594 N N . ALA B 1 276 ? -2.857 -22.469 8.523 1 98.5 276 ALA B N 1
ATOM 4595 C CA . ALA B 1 276 ? -3.912 -23.469 8.43 1 98.5 276 ALA B CA 1
ATOM 4596 C C . ALA B 1 276 ? -3.641 -24.453 7.289 1 98.5 276 ALA B C 1
ATOM 4598 O O . ALA B 1 276 ? -3.828 -25.656 7.438 1 98.5 276 ALA B O 1
ATOM 4599 N N . HIS B 1 277 ? -3.219 -23.938 6.152 1 98.69 277 HIS B N 1
ATOM 4600 C CA . HIS B 1 277 ? -2.932 -24.781 5 1 98.69 277 HIS B CA 1
ATOM 4601 C C . HIS B 1 277 ? -1.711 -25.656 5.254 1 98.69 277 HIS B C 1
ATOM 4603 O O . HIS B 1 277 ? -1.652 -26.797 4.785 1 98.69 277 HIS B O 1
ATOM 4609 N N . LYS B 1 278 ? -0.725 -25.094 5.934 1 98.12 278 LYS B N 1
ATOM 4610 C CA . LYS B 1 278 ? 0.441 -25.891 6.305 1 98.12 278 LYS B CA 1
ATOM 4611 C C . LYS B 1 278 ? 0.032 -27.109 7.117 1 98.12 278 LYS B C 1
ATOM 4613 O O . LYS B 1 278 ? 0.494 -28.219 6.848 1 98.12 278 LYS B O 1
ATOM 4618 N N . GLU B 1 279 ? -0.798 -26.938 8.055 1 98 279 GLU B N 1
ATOM 4619 C CA . GLU B 1 279 ? -1.261 -28.031 8.906 1 98 279 GLU B CA 1
ATOM 4620 C C . GLU B 1 279 ? -2.127 -29.016 8.125 1 98 279 GLU B C 1
ATOM 4622 O O . GLU B 1 279 ? -2.016 -30.219 8.305 1 98 279 GLU B O 1
ATOM 4627 N N . LYS B 1 280 ? -2.908 -28.516 7.277 1 98.38 280 LYS B N 1
ATOM 4628 C CA . LYS B 1 280 ? -3.908 -29.328 6.586 1 98.38 280 LYS B CA 1
ATOM 4629 C C . LYS B 1 280 ? -3.291 -30.062 5.402 1 98.38 280 LYS B C 1
ATOM 4631 O O . LYS B 1 280 ? -3.594 -31.234 5.172 1 98.38 280 LYS B O 1
ATOM 4636 N N . PHE B 1 281 ? -2.412 -29.344 4.613 1 98.44 281 PHE B N 1
ATOM 4637 C CA . PHE B 1 281 ? -2.008 -29.875 3.318 1 98.44 281 PHE B CA 1
ATOM 4638 C C . PHE B 1 281 ? -0.516 -30.188 3.301 1 98.44 281 PHE B C 1
ATOM 4640 O O . PHE B 1 281 ? -0.056 -31 2.506 1 98.44 281 PHE B O 1
ATOM 4647 N N . PHE B 1 282 ? 0.287 -29.469 4.184 1 97.69 282 PHE B N 1
ATOM 4648 C CA . PHE B 1 282 ? 1.737 -29.547 4.059 1 97.69 282 PHE B CA 1
ATOM 4649 C C . PHE B 1 282 ? 2.375 -29.906 5.398 1 97.69 282 PHE B C 1
ATOM 4651 O O . PHE B 1 282 ? 3.41 -29.344 5.766 1 97.69 282 PHE B O 1
ATOM 4658 N N . PRO B 1 283 ? 1.865 -30.781 6.191 1 96.5 283 PRO B N 1
ATOM 4659 C CA . PRO B 1 283 ? 2.379 -30.984 7.547 1 96.5 283 PRO B CA 1
ATOM 4660 C C . PRO B 1 283 ? 3.842 -31.422 7.566 1 96.5 283 PRO B C 1
ATOM 4662 O O . PRO B 1 283 ? 4.566 -31.125 8.523 1 96.5 283 PRO B O 1
ATOM 4665 N N . HIS B 1 284 ? 4.355 -32.062 6.559 1 96.19 284 HIS B N 1
ATOM 4666 C CA . HIS B 1 284 ? 5.707 -32.594 6.586 1 96.19 284 HIS B CA 1
ATOM 4667 C C . HIS B 1 284 ? 6.637 -31.812 5.668 1 96.19 284 HIS B C 1
ATOM 4669 O O . HIS B 1 284 ? 7.805 -32.188 5.504 1 96.19 284 HIS B O 1
ATOM 4675 N N . ILE B 1 285 ? 6.113 -30.828 5.039 1 97.88 285 ILE B N 1
ATOM 4676 C CA . ILE B 1 285 ? 6.922 -30.031 4.117 1 97.88 285 ILE B CA 1
ATOM 4677 C C . ILE B 1 285 ? 7.562 -28.875 4.863 1 97.88 285 ILE B C 1
ATOM 4679 O O . ILE B 1 285 ? 6.875 -28.125 5.57 1 97.88 285 ILE B O 1
ATOM 4683 N N . HIS B 1 286 ? 8.805 -28.766 4.75 1 97.94 286 HIS B N 1
ATOM 4684 C CA . HIS B 1 286 ? 9.531 -27.625 5.305 1 97.94 286 HIS B CA 1
ATOM 4685 C C . HIS B 1 286 ? 9.742 -26.547 4.258 1 97.94 286 HIS B C 1
ATOM 4687 O O . HIS B 1 286 ? 10.461 -26.75 3.279 1 97.94 286 HIS B O 1
ATOM 4693 N N . PHE B 1 287 ? 9.062 -25.422 4.441 1 98.5 287 PHE B N 1
ATOM 4694 C CA . PHE B 1 287 ? 9.297 -24.25 3.6 1 98.5 287 PHE B CA 1
ATOM 4695 C C . PHE B 1 287 ? 10.461 -23.422 4.129 1 98.5 287 PHE B C 1
ATOM 4697 O O . PHE B 1 287 ? 10.375 -22.844 5.207 1 98.5 287 PHE B O 1
ATOM 4704 N N . ARG B 1 288 ? 11.492 -23.328 3.463 1 98.31 288 ARG B N 1
ATOM 4705 C CA . ARG B 1 288 ? 12.75 -22.75 3.932 1 98.31 288 ARG B CA 1
ATOM 4706 C C . ARG B 1 288 ? 12.648 -21.219 4.016 1 98.31 288 ARG B C 1
ATOM 4708 O O . ARG B 1 288 ? 11.953 -20.594 3.211 1 98.31 288 ARG B O 1
ATOM 4715 N N . THR B 1 289 ? 13.344 -20.672 4.895 1 98.44 289 THR B N 1
ATOM 4716 C CA . THR B 1 289 ? 13.602 -19.234 4.918 1 98.44 289 THR B CA 1
ATOM 4717 C C . THR B 1 289 ? 14.672 -18.859 3.902 1 98.44 289 THR B C 1
ATOM 4719 O O . THR B 1 289 ? 15.32 -19.734 3.322 1 98.44 289 THR B O 1
ATOM 4722 N N . LEU B 1 290 ? 14.805 -17.578 3.67 1 97.75 290 LEU B N 1
ATOM 4723 C CA . LEU B 1 290 ? 15.867 -17.141 2.77 1 97.75 290 LEU B CA 1
ATOM 4724 C C . LEU B 1 290 ? 17.234 -17.562 3.297 1 97.75 290 LEU B C 1
ATOM 4726 O O . LEU B 1 290 ? 18.062 -18.062 2.543 1 97.75 290 LEU B O 1
ATOM 4730 N N . ARG B 1 291 ? 17.422 -17.406 4.625 1 97.69 291 ARG B N 1
ATOM 4731 C CA . ARG B 1 291 ? 18.703 -17.75 5.234 1 97.69 291 ARG B CA 1
ATOM 4732 C C . ARG B 1 291 ? 19.031 -19.219 5.055 1 97.69 291 ARG B C 1
ATOM 4734 O O . ARG B 1 291 ? 20.172 -19.578 4.77 1 97.69 291 ARG B O 1
ATOM 4741 N N . GLU B 1 292 ? 18.062 -20.031 5.266 1 97.88 292 GLU B N 1
ATOM 4742 C CA . GLU B 1 292 ? 18.266 -21.469 5.094 1 97.88 292 GLU B CA 1
ATOM 4743 C C . GLU B 1 292 ? 18.641 -21.812 3.654 1 97.88 292 GLU B C 1
ATOM 4745 O O . GLU B 1 292 ? 19.547 -22.609 3.414 1 97.88 292 GLU B O 1
ATOM 4750 N N . GLY B 1 293 ? 17.875 -21.266 2.697 1 97.56 293 GLY B N 1
ATOM 4751 C CA . GLY B 1 293 ? 18.203 -21.484 1.3 1 97.56 293 GLY B CA 1
ATOM 4752 C C . GLY B 1 293 ? 19.578 -20.984 0.92 1 97.56 293 GLY B C 1
ATOM 4753 O O . GLY B 1 293 ? 20.312 -21.656 0.185 1 97.56 293 GLY B O 1
ATOM 4754 N N . LEU B 1 294 ? 19.953 -19.812 1.401 1 97.12 294 LEU B N 1
ATOM 4755 C CA . LEU B 1 294 ? 21.266 -19.25 1.105 1 97.12 294 LEU B CA 1
ATOM 4756 C C . LEU B 1 294 ? 22.375 -20.094 1.729 1 97.12 294 LEU B C 1
ATOM 4758 O O . LEU B 1 294 ? 23.469 -20.203 1.162 1 97.12 294 LEU B O 1
ATOM 4762 N N . SER B 1 295 ? 22.141 -20.625 2.912 1 97.44 295 SER B N 1
ATOM 4763 C CA . SER B 1 295 ? 23.094 -21.547 3.523 1 97.44 295 SER B CA 1
ATOM 4764 C C . SER B 1 295 ? 23.344 -22.766 2.641 1 97.44 295 SER B C 1
ATOM 4766 O O . SER B 1 295 ? 24.484 -23.219 2.512 1 97.44 295 SER B O 1
ATOM 4768 N N . GLN B 1 296 ? 22.312 -23.297 2.086 1 96.88 296 GLN B N 1
ATOM 4769 C CA . GLN B 1 296 ? 22.453 -24.406 1.153 1 96.88 296 GLN B CA 1
ATOM 4770 C C . GLN B 1 296 ? 23.25 -24 -0.079 1 96.88 296 GLN B C 1
ATOM 4772 O O . GLN B 1 296 ? 24.078 -24.766 -0.573 1 96.88 296 GLN B O 1
ATOM 4777 N N . PHE B 1 297 ? 22.984 -22.844 -0.551 1 96.38 297 PHE B N 1
ATOM 4778 C CA . PHE B 1 297 ? 23.734 -22.29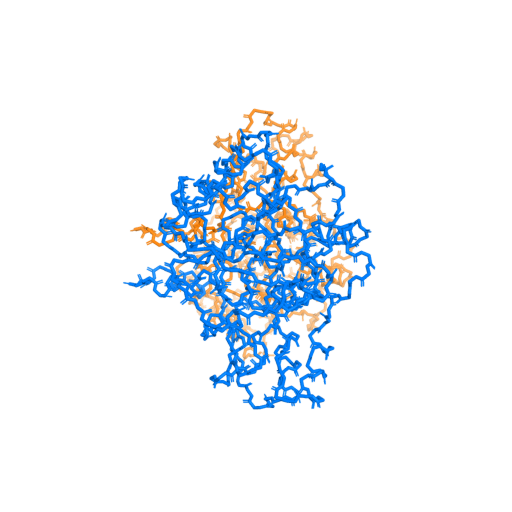7 -1.682 1 96.38 297 PHE B CA 1
ATOM 4779 C C . PHE B 1 297 ? 25.219 -22.219 -1.364 1 96.38 297 PHE B C 1
ATOM 4781 O O . PHE B 1 297 ? 26.062 -22.578 -2.197 1 96.38 297 PHE B O 1
ATOM 4788 N N . ASP B 1 298 ? 25.516 -21.781 -0.148 1 97.5 298 ASP B N 1
ATOM 4789 C CA . ASP B 1 298 ? 26.906 -21.688 0.281 1 97.5 298 ASP B CA 1
ATOM 4790 C C . ASP B 1 298 ? 27.562 -23.062 0.352 1 97.5 298 ASP B C 1
ATOM 4792 O O . ASP B 1 298 ? 28.734 -23.219 0.031 1 97.5 298 ASP B O 1
ATOM 4796 N N . GLU B 1 299 ? 26.859 -24.016 0.778 1 97.25 299 GLU B N 1
ATOM 4797 C CA . GLU B 1 299 ? 27.359 -25.375 0.94 1 97.25 299 GLU B CA 1
ATOM 4798 C C . GLU B 1 299 ? 27.562 -26.062 -0.411 1 97.25 299 GLU B C 1
ATOM 4800 O O . GLU B 1 299 ? 28.5 -26.828 -0.59 1 97.25 299 GLU B O 1
ATOM 4805 N N . LYS B 1 300 ? 26.594 -25.812 -1.353 1 96.38 300 LYS B N 1
ATOM 4806 C CA . LYS B 1 300 ? 26.641 -26.391 -2.688 1 96.38 300 LYS B CA 1
ATOM 4807 C C . LYS B 1 300 ? 26.484 -25.328 -3.766 1 96.38 300 LYS B C 1
ATOM 4809 O O . LYS B 1 300 ? 25.453 -25.281 -4.441 1 96.38 300 LYS B O 1
ATOM 4814 N N . PRO B 1 301 ? 27.469 -24.625 -4.062 1 94.81 301 PRO B N 1
ATOM 4815 C CA . PRO B 1 301 ? 27.406 -23.438 -4.902 1 94.81 301 PRO B CA 1
ATOM 4816 C C . PRO B 1 301 ? 27.047 -23.75 -6.352 1 94.81 301 PRO B C 1
ATOM 4818 O O . PRO B 1 301 ? 26.719 -22.844 -7.121 1 94.81 301 PRO B O 1
ATOM 4821 N N . ASN B 1 302 ? 27.016 -25.062 -6.727 1 94.81 302 ASN B N 1
ATOM 4822 C CA . ASN B 1 302 ? 26.719 -25.406 -8.117 1 94.81 302 ASN B CA 1
ATOM 4823 C C . ASN B 1 302 ? 25.391 -26.141 -8.242 1 94.81 302 ASN B C 1
ATOM 4825 O O . ASN B 1 302 ? 25.016 -26.578 -9.328 1 94.81 302 ASN B O 1
ATOM 4829 N N . SER B 1 303 ? 24.672 -26.188 -7.188 1 94.94 303 SER B N 1
ATOM 4830 C CA . SER B 1 303 ? 23.406 -26.922 -7.188 1 94.94 303 SER B CA 1
ATOM 4831 C C . SER B 1 303 ? 22.234 -26.016 -7.516 1 94.94 303 SER B C 1
ATOM 4833 O O . SER B 1 303 ? 22.344 -24.781 -7.383 1 94.94 303 SER B O 1
ATOM 4835 N N . ILE B 1 304 ? 21.25 -26.641 -8.055 1 95.5 304 ILE B N 1
ATOM 4836 C CA . ILE B 1 304 ? 19.969 -25.953 -8.211 1 95.5 304 ILE B CA 1
ATOM 4837 C C . ILE B 1 304 ? 19.234 -25.922 -6.871 1 95.5 304 ILE B C 1
ATOM 4839 O O . ILE B 1 304 ? 19.031 -26.953 -6.238 1 95.5 304 ILE B O 1
ATOM 4843 N N . MET B 1 305 ? 18.953 -24.688 -6.52 1 91.94 305 MET B N 1
ATOM 4844 C CA . MET B 1 305 ? 18.344 -24.5 -5.211 1 91.94 305 MET B CA 1
ATOM 4845 C C . MET B 1 305 ? 16.875 -24.938 -5.227 1 91.94 305 MET B C 1
ATOM 4847 O O . MET B 1 305 ? 16.219 -24.891 -6.27 1 91.94 305 MET B O 1
#

Foldseek 3Di:
DEEEEEDDAFLVVLLLVQLVVVPYAYEYEDQDDDPVQDDPRYHYQHDPLALVSCQVVLLPHQEYEYQDDDLDLVLQVSLVSVCVSQLPHPHHQEYEYNAQAFQCVVVVCALVSRNPNCVNSLVVVVPDDRHHYAYEYEFAELLQLADPLQGSDDHPAVLAQCGPVVLAGEAFAPQFQKAFYFHSSLVSNLVSQQVPADPPPDDRYAYAGQDITTRVVSVVVSCVPPNVPHYYHYQYPVNLVVQCVPPPDDVSVVSSSSSVNRNDNRRPDDPVRNVVNCVRRNVPRRTHDSVRVVVVCVVPVNHHD/DEEEEEDDAFLVVLLLVQLVVVPYAYEYEDQDDDPVQDDPRYHYQHDPLALVSCQVVLLPHQEYEYQDDDLDLVLQVSLVSVCVSQLPHPHHQEYEYNAQAFQCVVVVCALVSRNPNCVNSLVVVVPDDRHHYAYEYEFAELLQLADPLQGSDDHPAVLAQCGPVVLAGEAFAPQFQKAFYFHSSLVSNLVSQQVPADPPPDDRYAYAGQDITTRVVVVVVSCVPPNVPHYYHYQYPVNLVVQCVPPDDDVSVVSSSSSVNRNDNRRPDDPVRNVVNCVRRNVPRRTHDSVRVVVVCVVPVNHHD

Sequence (610 aa):
MKVAIAGYGDLTRYICEEFVQAGHELVILTRSFKPQIESPGISQAITDYTISSLKATLADCEVLISTIGDMSNAYTSVHHTLIQACQESPKCKRFIPAEFAVNIETYPDEPGFYYAIHEPVRETLRNQTNLEWTLVCIGWLADYFVPSKNRYIKDIDECHPINWKANKAVIPGTGNEPVDFTWARDVAKGLASLIQAPTGSWEPYTFMSGERSCWNDMAALIKEKYRPDMPIEHVSLHATANMIKAAKDEDTLILADYYLLSISQACAIPQDKAKAHKEKFFPHIHFRTLREGLSQFDEKPNSIMMKVAIAGYGDLTRYICEEFVQAGHELVILTRSFKPQIESPGISQAITDYTISSLKATLADCEVLISTIGDMSNAYTSVHHTLIQACQESPKCKRFIPAEFAVNIETYPDEPGFYYAIHEPVRETLRNQTNLEWTLVCIGWLADYFVPSKNRYIKDIDECHPINWKANKAVIPGTGNEPVDFTWARDVAKGLASLIQAPTGSWEPYTFMSGERSCWNDMAALIKEKYRPDMPIEHVSLHATANMIKAAKDEDTLILADYYLLSISQACAIPQDKAKAHKEKFFPHIHFRTLREGLSQFDEKPNSIM

pLDDT: mean 96.2, std 3.02, range [78.62, 98.88]

Organism: Arthroderma benhamiae (strain ATCC MYA-4681 / CBS 112371) (NCBI:txid663331)

Nearest PDB structures (foldseek):
  8gym-assembly1_a9  TM=7.000E-01  e=3.961E-10  Tetrahymena thermophila SB210
  8v4h-assembly1_A  TM=5.764E-01  e=2.522E-07  Campylobacter jejuni
  6aqy-assembly3_F  TM=5.227E-01  e=6.457E-08  Naegleria fowleri
  4ma5-assembly1_A-2  TM=7.410E-01  e=3.292E-03  Francisella tularensis subsp. tularensis SCHU S4
  4ma0-assembly1_A  TM=6.317E-01  e=3.292E-03  Francisella tularensis subsp. tularensis SCHU S4

Secondary structure (DSSP, 8-state):
-EEEEE--SHHHHHHHHHHHHTT-EEEEEESS--GGG-BTTEEEEE--S-HHHHHHHHTT-SEEEE-----STHHHHHHHHHHHHHHH-SS--EEE-S--BSSTTT-TT-SHHHHHHHHHHHHHHHT-SSSEE-EEE--EEGGGGS-GGG-SSPP-GGGSSEETTTTEEEEETTS-S-EEEE-HHHHHHHHHHHTTSPTT---SEEE--SEEE-HHHHHHHHHHHT-TT--EEEE-HHHHHHHHHH--SHHHHHHHHHHHHHHSSTT---HHHHHHHHHHH-TT-----HHHHHHHHHH-TTS--/-EEEEE--SHHHHHHHHHHHHTT-EEEEEESS--GGG-BTTEEEEE--S-HHHHHHHHTT-SEEEE-----STHHHHHHHHHHHHHHH-SS--EEE-S--BSSTTT-TT-SHHHHHHHHHHHHHHHT-SSSEE-EEE--EEGGGGS-GGG-SSPP-GGGSSEETTTTEEEEETTS-S-EEEE-HHHHHHHHHHHTTSPTT---SEEE--SEEE-HHHHHHHHHHHT-TT--EEEE-HHHHHHHHHH--SHHHHHHHHHHHHHHSSTT---HHHHHHHHHHH-TT-----HHHHHHHHHH-TTS--

Radius of gyration: 29.2 Å; Cα contacts (8 Å, |Δi|>4): 1211; chains: 2; bounding box: 58×87×58 Å

Solvent-accessible surface area (backbone atoms only — not comparable to full-atom values): 31717 Å² total; per-residue (Å²): 94,40,33,32,31,37,35,82,43,43,66,38,58,39,33,55,55,42,26,42,74,70,61,29,34,38,34,36,35,29,76,61,91,56,79,88,60,70,43,90,52,38,46,75,42,72,30,85,63,40,53,81,54,41,41,72,66,36,47,71,15,46,34,38,37,32,51,53,82,56,91,47,68,62,37,32,55,45,50,49,34,51,52,51,35,29,59,70,25,90,44,14,41,32,40,31,61,54,56,68,29,29,31,42,87,82,32,58,44,56,41,47,86,52,25,80,41,45,47,64,46,51,50,54,58,70,74,51,84,76,51,48,46,34,44,39,21,30,29,38,64,46,55,58,79,49,61,66,85,29,34,67,60,76,84,62,56,84,60,38,40,59,20,68,89,77,51,36,29,54,33,32,34,86,18,69,43,45,30,16,30,19,41,63,47,42,50,24,46,38,50,53,40,44,72,66,47,61,88,85,66,69,44,66,64,42,45,50,63,24,34,82,45,27,56,49,60,51,49,51,51,44,23,72,75,76,34,76,80,47,51,76,46,70,40,42,64,48,57,42,50,50,48,41,49,66,46,88,50,68,66,56,44,52,43,38,29,42,36,47,32,46,50,35,66,35,23,34,58,60,62,71,55,27,51,50,35,31,63,73,44,28,72,86,58,75,49,49,37,69,67,57,51,50,51,50,39,69,75,39,74,81,43,70,98,94,40,34,33,31,37,37,83,42,42,67,38,57,39,31,56,56,41,28,42,73,70,62,29,33,38,36,38,35,29,75,61,91,57,79,89,61,70,43,89,51,37,46,75,42,73,30,87,63,41,53,80,54,42,42,72,66,36,47,72,15,46,33,38,38,34,52,52,83,57,89,45,68,61,38,30,55,46,51,49,35,52,52,51,36,29,61,69,26,88,45,14,39,32,41,32,60,54,56,68,30,29,30,44,86,81,33,58,45,54,42,47,85,52,25,80,42,44,47,65,46,52,49,52,56,70,73,50,83,76,52,49,47,32,44,40,21,32,28,39,63,47,55,58,79,49,61,65,83,28,33,66,60,76,85,62,57,84,60,38,40,58,20,67,90,77,50,36,29,53,32,34,34,86,20,68,43,46,30,14,31,18,39,63,46,43,49,24,45,38,50,52,39,43,72,67,48,61,90,84,66,69,44,66,63,41,46,49,62,25,33,82,44,26,55,50,59,51,49,51,51,43,22,72,75,74,35,78,80,47,51,75,44,68,40,42,64,48,57,42,51,50,47,42,48,66,47,88,48,68,66,54,45,52,43,41,30,44,37,48,32,47,51,35,65,32,24,34,58,59,61,71,56,26,51,52,35,32,63,74,45,29,71,85,59,76,51,50,37,71,67,57,50,50,50,49,39,70,76,40,74,81,42,70,97

InterPro domains:
  IPR016040 NAD(P)-binding domain [PF13460] (9-144)
  IPR036291 NAD(P)-binding domain superfamily [SSF51735] (1-247)
  IPR051609 NmrA-type/Isoflavone reductase-like domain-containing protein [PTHR47706] (1-250)